Protein AF-0000000080209607 (afdb_homodimer)

Nearest PDB structures (foldseek):
  8u0g-assembly1_B  TM=4.760E-01  e=5.924E-07  Deinococcus radiodurans R1 = ATCC 13939 = DSM 20539
  7udi-assembly1_B  TM=4.712E-01  e=1.994E-06  Deinococcus radiodurans
  7qvb-assembly1_A  TM=4.771E-01  e=3.562E-06  Deinococcus radiodurans R1 = ATCC 13939 = DSM 20539
  8ekq-assembly1_A  TM=2.902E-01  e=3.407E+00  Rattus norvegicus
  8u0g-assembly1_B  TM=4.760E-01  e=5.515E-07  Deinococcus radiodurans R1 = ATCC 13939 = DSM 20539

Organism: Vibrio parahaemolyticus (NCBI:txid670)

Foldseek 3Di:
DPPVVLVVLVVQVVVQWDDDVVDPFIKHKQVSLCVSQPHPDPVQLVVLLVQLLVVCVVVVHDSCVFWPKDWDWDQDVVRDTDIDIIIIGGPSSSLSSLCSDDCVGPSSVSSVVVCVVVVVVVVVVVVLVQLVLLVVLLVLQVVLLVLLQVLQVVQPAHPVLSQVLQQLLCCLQQVRAGQVSLCVVQVPDPVDGSSQFFGSLSSNLSSVLSNVLSVCCVVVVDHDSPRSSVSSSVSSNVSSVVCVVVPDRRSPDHTHPGSVVVVVVSVCVVPVVPPPPDDDDDPPPPD/DPPVVLVVLVVQVVVQWDDDPVDPFIKHKQVSLCVSQPHDDPVQLVVLLVQLLVVCVVVVHDSCVFWPKDWDWDQDVVRDTDIDIIIIGGPSSSLSSLCSDDCVGPSSVSSVVVCVVVVVVVVVVVVLVQLVLLVVLLVLQVVLLVLLQVLQVVQPAHPVLSQVLQQLLCCLQQVRAGQVSLCVVQVPDPVDGSSQFFGSLSSNLSSVLSNVLSVCCVVVVDHDSPRSSVSSSVSSNVSSVVCVVVPDRRSPDHTHPGSVVVVVVSVVVVPVPPPPDDDDDDPPPVD

pLDDT: mean 88.42, std 15.5, range [22.64, 98.62]

Secondary structure (DSSP, 8-state):
--HHHHHHHHHHHHHT-EE-TTS--EEEEHHHHHHHTT---HHHHHHHHHHHHHHHHHTT--GGGTEEEEEEEEE-TTS-EEEEEEEEE-HHHHHHHHHTS-TTSHHHHHHHHHHHHHHHHHHHHHHHHHHHHHHHHHHHHHHHHHHHHHHHHTTT--HHHHHHHHHHHHHHHTTT--HHHHHHHTT--TTS-GGGGS-HHHHHHHHHHHHHHHHHHHHTT--HHHHHHHHHHHHHHHHHHHHHHTT--GGGSPPPPPHHHHHHHHHHHHHHTTT--SPPP-STT--/--HHHHHHHHHHHHHT-EE-TTS--EEEEHHHHHHHTT---HHHHHHHHHHHHHHHHHTT--GGGTEEEEEEEEE-TTS-EEEEEEEEE-HHHHHHHHHTS-TTSHHHHHHHHHHHHHHHHHHHHHHHHHHHHHHHHHHHHHHHHHHHHHHHHTTT--HHHHHHHHHHHHHHHTTT--HHHHHHHTT--TTS-GGGGS-HHHHHHHHHHHHHHHHHHHHTT--HHHHHHHHHHHHHHHHHHHHHHTT--GGGSPPPPPHHHHHHHHHHHHHHTTGGGSPPP-GGG--

Radius of gyration: 30.99 Å; Cα contacts (8 Å, |Δi|>4): 732; chains: 2; bounding box: 76×77×73 Å

Structure (mmCIF, N/CA/C/O backbone):
data_AF-0000000080209607-model_v1
#
loop_
_entity.id
_entity.type
_entity.pdbx_description
1 polymer 'Damage-inducible protein D'
#
loop_
_atom_site.group_PDB
_atom_site.id
_atom_site.type_symbol
_atom_site.label_atom_id
_atom_site.label_alt_id
_atom_site.label_comp_id
_atom_site.label_asym_id
_atom_site.label_entity_id
_atom_site.label_seq_id
_atom_site.pdbx_PDB_ins_code
_atom_site.Cartn_x
_atom_site.Cartn_y
_atom_site.Cartn_z
_atom_site.occupancy
_atom_site.B_iso_or_equiv
_atom_site.auth_seq_id
_atom_site.auth_comp_id
_atom_site.auth_asym_id
_atom_site.auth_atom_id
_atom_site.pdbx_PDB_model_num
ATOM 1 N N . MET A 1 1 ? -13.219 13.078 -5.703 1 55.16 1 MET A N 1
ATOM 2 C CA . MET A 1 1 ? -13.281 12.961 -4.25 1 55.16 1 MET A CA 1
ATOM 3 C C . MET A 1 1 ? -12.562 14.133 -3.58 1 55.16 1 MET A C 1
ATOM 5 O O . MET A 1 1 ? -11.555 14.625 -4.086 1 55.16 1 MET A O 1
ATOM 9 N N . ASN A 1 2 ? -13.266 14.812 -2.748 1 64.56 2 ASN A N 1
ATOM 10 C CA . ASN A 1 2 ? -12.656 15.914 -2.004 1 64.56 2 ASN A CA 1
ATOM 11 C C . ASN A 1 2 ? -11.523 15.414 -1.104 1 64.56 2 ASN A C 1
ATOM 13 O O . ASN A 1 2 ? -11.766 14.992 0.029 1 64.56 2 ASN A O 1
ATOM 17 N N . ASN A 1 3 ? -10.344 15.281 -1.61 1 70 3 ASN A N 1
ATOM 18 C CA . ASN A 1 3 ? -9.141 14.797 -0.945 1 70 3 ASN A CA 1
ATOM 19 C C . ASN A 1 3 ? -8.883 15.539 0.365 1 70 3 ASN A C 1
ATOM 21 O O . ASN A 1 3 ? -8.406 14.945 1.336 1 70 3 ASN A O 1
ATOM 25 N N . ASP A 1 4 ? -9.414 16.734 0.403 1 75.88 4 ASP A N 1
ATOM 26 C CA . ASP A 1 4 ? -9.18 17.547 1.598 1 75.88 4 ASP A CA 1
ATOM 27 C C . ASP A 1 4 ? -10.016 17.031 2.771 1 75.88 4 ASP A C 1
ATOM 29 O O . ASP A 1 4 ? -9.547 17.016 3.91 1 75.88 4 ASP A O 1
ATOM 33 N N . ARG A 1 5 ? -11.211 16.562 2.398 1 82.75 5 ARG A N 1
ATOM 34 C CA . ARG A 1 5 ? -12.102 16.094 3.451 1 82.75 5 ARG A CA 1
ATOM 35 C C . ARG A 1 5 ? -11.609 14.781 4.039 1 82.75 5 ARG A C 1
ATOM 37 O O . ARG A 1 5 ? -11.664 14.57 5.254 1 82.75 5 ARG A O 1
ATOM 44 N N . VAL A 1 6 ? -11.078 13.922 3.211 1 84.38 6 VAL A N 1
ATOM 45 C CA . VAL A 1 6 ? -10.531 12.641 3.658 1 84.38 6 VAL A CA 1
ATOM 46 C C . VAL A 1 6 ? -9.344 12.883 4.59 1 84.38 6 VAL A C 1
ATOM 48 O O . VAL A 1 6 ? -9.219 12.227 5.625 1 84.38 6 VAL A O 1
ATOM 51 N N . LEU A 1 7 ? -8.562 13.844 4.246 1 81.88 7 LEU A N 1
ATOM 52 C CA . LEU A 1 7 ? -7.402 14.18 5.059 1 81.88 7 LEU A CA 1
ATOM 53 C C . LEU A 1 7 ? -7.828 14.711 6.422 1 81.88 7 LEU A C 1
ATOM 55 O O . LEU A 1 7 ? -7.25 14.344 7.449 1 81.88 7 LEU A O 1
ATOM 59 N N . GLU A 1 8 ? -8.812 15.539 6.375 1 88.06 8 GLU A N 1
ATOM 60 C CA . GLU A 1 8 ? -9.328 16.109 7.617 1 88.06 8 GLU A CA 1
ATOM 61 C C . GLU A 1 8 ? -9.875 15.031 8.539 1 88.06 8 GLU A C 1
ATOM 63 O O . G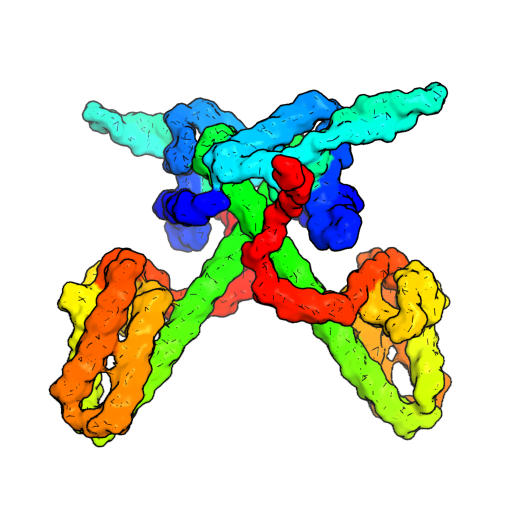LU A 1 8 ? -9.594 15.031 9.742 1 88.06 8 GLU A O 1
ATOM 68 N N . LEU A 1 9 ? -10.609 14.117 7.965 1 90 9 LEU A N 1
ATOM 69 C CA . LEU A 1 9 ? -11.219 13.055 8.75 1 90 9 LEU A CA 1
ATOM 70 C C . LEU A 1 9 ? -10.164 12.094 9.289 1 90 9 LEU A C 1
ATOM 72 O O . LEU A 1 9 ? -10.242 11.656 10.438 1 90 9 LEU A O 1
ATOM 76 N N . THR A 1 10 ? -9.211 11.828 8.469 1 89.75 10 THR A N 1
ATOM 77 C CA . THR A 1 10 ? -8.125 10.953 8.898 1 89.75 10 THR A CA 1
ATOM 78 C C . THR A 1 10 ? -7.336 11.586 10.039 1 89.75 10 THR A C 1
ATOM 80 O O . THR A 1 10 ? -6.973 10.906 11 1 89.75 10 THR A O 1
ATOM 83 N N . GLN A 1 11 ? -7.09 12.891 9.922 1 87.19 11 GLN A N 1
ATOM 84 C CA . GLN A 1 11 ? -6.379 13.609 10.977 1 87.19 11 GLN A CA 1
ATOM 85 C C . GLN A 1 11 ? -7.176 13.609 12.281 1 87.19 11 GLN A C 1
ATOM 87 O O . GLN A 1 11 ? -6.617 13.398 13.359 1 87.19 11 GLN A O 1
ATOM 92 N N . SER A 1 12 ? -8.492 13.852 12.141 1 92.19 12 SER A N 1
ATOM 93 C CA . SER A 1 12 ? -9.352 13.828 13.312 1 92.19 12 SER A CA 1
ATOM 94 C C . SER A 1 12 ? -9.344 12.461 13.984 1 92.19 12 SER A C 1
ATOM 96 O O . SER A 1 12 ? -9.297 12.359 15.211 1 92.19 12 SER A O 1
ATOM 98 N N . PHE A 1 13 ? -9.344 11.461 13.211 1 95.06 13 PHE A N 1
ATOM 99 C CA . PHE A 1 13 ? -9.281 10.094 13.703 1 95.06 13 PHE A CA 1
ATOM 100 C C . PHE A 1 13 ? -7.988 9.844 14.469 1 95.06 13 PHE A C 1
ATOM 102 O O . PHE A 1 13 ? -8.008 9.289 15.57 1 95.06 13 PHE A O 1
ATOM 109 N N . ASN A 1 14 ? -6.922 10.266 13.844 1 88.62 14 ASN A N 1
ATOM 110 C CA . ASN A 1 14 ? -5.617 10.047 14.461 1 88.62 14 ASN A CA 1
ATOM 111 C C . ASN A 1 14 ? -5.465 10.836 15.75 1 88.62 14 ASN A C 1
ATOM 113 O O . ASN A 1 14 ? -4.824 10.375 16.703 1 88.62 14 ASN A O 1
ATOM 117 N N . GLU A 1 15 ? -6.07 11.961 15.859 1 90.19 15 GLU A N 1
ATOM 118 C CA . GLU A 1 15 ? -5.93 12.859 17 1 90.19 15 GLU A CA 1
ATOM 119 C C . GLU A 1 15 ? -6.594 12.281 18.25 1 90.19 15 GLU A C 1
ATOM 121 O O . GLU A 1 15 ? -6.141 12.531 19.375 1 90.19 15 GLU A O 1
ATOM 126 N N . ILE A 1 16 ? -7.609 11.508 18.062 1 93.12 16 ILE A N 1
ATOM 127 C CA . ILE A 1 16 ? -8.344 11.023 19.234 1 93.12 16 ILE A CA 1
ATOM 128 C C . ILE A 1 16 ? -7.789 9.672 19.656 1 93.12 16 ILE A C 1
ATOM 130 O O . ILE A 1 16 ? -8.25 9.094 20.656 1 93.12 16 ILE A O 1
ATOM 134 N N . GLY A 1 17 ? -6.859 9.219 18.875 1 92.88 17 GLY A N 1
ATOM 135 C CA . GLY A 1 17 ? -6.219 7.965 19.234 1 92.88 17 GLY A CA 1
ATOM 136 C C . GLY A 1 17 ? -5.398 8.07 20.516 1 92.88 17 GLY A C 1
ATOM 137 O O . GLY A 1 17 ? -4.773 9.094 20.766 1 92.88 17 GLY A O 1
ATOM 138 N N . GLN A 1 18 ? -5.457 7.062 21.281 1 90.88 18 GLN A N 1
ATOM 139 C CA . GLN A 1 18 ? -4.688 6.984 22.516 1 90.88 18 GLN A CA 1
ATOM 140 C C . GLN A 1 18 ? -3.707 5.816 22.484 1 90.88 18 GLN A C 1
ATOM 142 O O . GLN A 1 18 ? -3.754 4.984 21.578 1 90.88 18 GLN A O 1
ATOM 147 N N . HIS A 1 19 ? -2.762 5.906 23.406 1 86.81 19 HIS A N 1
ATOM 148 C CA . HIS A 1 19 ? -1.799 4.816 23.531 1 86.81 19 HIS A CA 1
ATOM 149 C C . HIS A 1 19 ? -1.835 4.207 24.938 1 86.81 19 HIS A C 1
ATOM 151 O O . HIS A 1 19 ? -2.037 4.922 25.922 1 86.81 19 HIS A O 1
ATOM 157 N N . PHE A 1 20 ? -1.765 2.881 24.875 1 78.81 20 PHE A N 1
ATOM 158 C CA . PHE A 1 20 ? -1.579 2.254 26.188 1 78.81 20 PHE A CA 1
ATOM 159 C C . PHE A 1 20 ? -0.259 2.688 26.812 1 78.81 20 PHE A C 1
ATOM 161 O O . PHE A 1 20 ? 0.742 2.85 26.109 1 78.81 20 PHE A O 1
ATOM 168 N N . PRO A 1 21 ? -0.346 2.91 28.109 1 76.25 21 PRO A N 1
ATOM 169 C CA . PRO A 1 21 ? 0.911 3.279 28.766 1 76.25 21 PRO A CA 1
ATOM 170 C C . PRO A 1 21 ? 2.035 2.285 28.484 1 76.25 21 PRO A C 1
ATOM 172 O O . PRO A 1 21 ? 1.817 1.071 28.547 1 76.25 21 PRO A O 1
ATOM 175 N N . ASP A 1 22 ? 3.223 2.715 28.125 1 65 22 ASP A N 1
ATOM 176 C CA . ASP A 1 22 ? 4.449 1.952 27.906 1 65 22 ASP A CA 1
ATOM 177 C C . ASP A 1 22 ? 4.285 0.966 26.766 1 65 22 ASP A C 1
ATOM 179 O O . ASP A 1 22 ? 4.938 -0.078 26.734 1 65 22 ASP A O 1
ATOM 183 N N . SER A 1 23 ? 3.154 1.146 26.094 1 66.38 23 SER A N 1
ATOM 184 C CA . SER A 1 23 ? 2.957 0.26 24.953 1 66.38 23 SER A CA 1
ATOM 185 C C . SER A 1 23 ? 2.791 1.055 23.656 1 66.38 23 SER A C 1
ATOM 187 O O . SER A 1 23 ? 2.498 2.252 23.703 1 66.38 23 SER A O 1
ATOM 189 N N . LYS A 1 24 ? 3.145 0.46 22.562 1 71.25 24 LYS A N 1
ATOM 190 C CA . LYS A 1 24 ? 2.988 1.077 21.25 1 71.25 24 LYS A CA 1
ATOM 191 C C . LYS A 1 24 ? 1.609 0.786 20.672 1 71.25 24 LYS A C 1
ATOM 193 O O . LYS A 1 24 ? 1.315 1.172 19.531 1 71.25 24 LYS A O 1
ATOM 198 N N . ILE A 1 25 ? 0.771 0.227 21.547 1 75.88 25 ILE A N 1
ATOM 199 C CA . ILE A 1 25 ? -0.534 -0.168 21.031 1 75.88 25 ILE A CA 1
ATOM 200 C C . ILE A 1 25 ? -1.494 1.017 21.094 1 75.88 25 ILE A C 1
ATOM 202 O O . ILE A 1 25 ? -1.658 1.637 22.156 1 75.88 25 ILE A O 1
ATOM 206 N N . GLU A 1 26 ? -2.055 1.347 19.984 1 87.75 26 GLU A N 1
ATOM 207 C CA . GLU A 1 26 ? -3.023 2.434 19.859 1 87.75 26 GLU A CA 1
ATOM 208 C C . GLU A 1 26 ? -4.449 1.929 20.094 1 87.75 26 GLU A C 1
ATOM 210 O O . GLU A 1 26 ? -4.754 0.772 19.797 1 87.75 26 GLU A O 1
ATOM 215 N N . PHE A 1 27 ? -5.254 2.789 20.75 1 93.56 27 PHE A N 1
ATOM 216 C CA . PHE A 1 27 ? -6.672 2.469 20.859 1 93.56 27 PHE A CA 1
ATOM 217 C C . PHE A 1 27 ? -7.52 3.734 20.797 1 93.56 27 PHE A C 1
ATOM 219 O O . PHE A 1 27 ? -6.992 4.844 20.906 1 93.56 27 PHE A O 1
ATOM 226 N N . TRP A 1 28 ? -8.758 3.604 20.516 1 96.38 28 TRP A N 1
ATOM 227 C CA . TRP A 1 28 ? -9.742 4.676 20.438 1 96.38 28 TRP A CA 1
ATOM 228 C C . TRP A 1 28 ? -10.938 4.379 21.344 1 96.38 28 TRP A C 1
ATOM 230 O O . TRP A 1 28 ? -11.32 3.221 21.516 1 96.38 28 TRP A O 1
ATOM 240 N N . TYR A 1 29 ? -11.508 5.344 21.906 1 96.38 29 TYR A N 1
ATOM 241 C CA . TYR A 1 29 ? -12.766 5.18 22.625 1 96.38 29 TYR A CA 1
ATOM 242 C C . TYR A 1 29 ? -13.953 5.328 21.672 1 96.38 29 TYR A C 1
ATOM 244 O O . TYR A 1 29 ? -13.984 6.246 20.844 1 96.38 29 TYR A O 1
ATOM 252 N N . ALA A 1 30 ? -14.906 4.469 21.812 1 98.06 30 ALA A N 1
ATOM 253 C CA . ALA A 1 30 ? -16.062 4.434 20.922 1 98.06 30 ALA A CA 1
ATOM 254 C C . ALA A 1 30 ? -16.844 5.734 20.984 1 98.06 30 ALA A C 1
ATOM 256 O O . ALA A 1 30 ? -17.328 6.23 19.969 1 98.06 30 ALA A O 1
ATOM 257 N N . ARG A 1 31 ? -16.953 6.309 22.141 1 96.44 31 ARG A N 1
ATOM 258 C CA . ARG A 1 31 ? -17.734 7.523 22.312 1 96.44 31 ARG A CA 1
ATOM 259 C C . ARG A 1 31 ? -17.125 8.688 21.562 1 96.44 31 ARG A C 1
ATOM 261 O O . ARG A 1 31 ? -17.844 9.539 21.016 1 96.44 31 ARG A O 1
ATOM 268 N N . GLU A 1 32 ? -15.844 8.742 21.516 1 96.12 32 GLU A N 1
ATOM 269 C CA . GLU A 1 32 ? -15.164 9.781 20.75 1 96.12 32 GLU A CA 1
ATOM 270 C C . GLU A 1 32 ? -15.281 9.523 19.25 1 96.12 32 GLU A C 1
ATOM 272 O O . GLU A 1 32 ? -15.492 10.453 18.469 1 96.12 32 GLU A O 1
ATOM 277 N N . LEU A 1 33 ? -15.18 8.242 18.859 1 97.62 33 LEU A N 1
ATOM 278 C CA . LEU A 1 33 ? -15.305 7.863 17.469 1 97.62 33 LEU A CA 1
ATOM 279 C C . LEU A 1 33 ? -16.703 8.18 16.938 1 97.62 33 LEU A C 1
ATOM 281 O O . LEU A 1 33 ? -16.859 8.602 15.789 1 97.62 33 LEU A O 1
ATOM 285 N N . GLN A 1 34 ? -17.641 8 17.781 1 97.88 34 GLN A N 1
ATOM 286 C CA . GLN A 1 34 ? -19.047 8.289 17.453 1 97.88 34 GLN A CA 1
ATOM 287 C C . GLN A 1 34 ? -19.203 9.695 16.8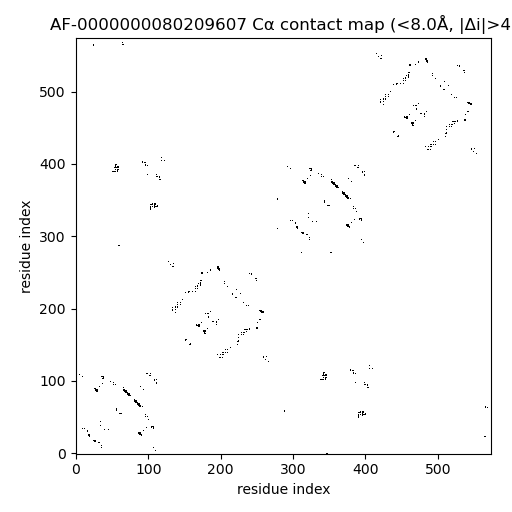91 1 97.88 34 GLN A C 1
ATOM 289 O O . GLN A 1 34 ? -19.859 9.883 15.859 1 97.88 34 GLN A O 1
ATOM 294 N N . LYS A 1 35 ? -18.562 10.641 17.5 1 95.94 35 LYS A N 1
ATOM 295 C CA . LYS A 1 35 ? -18.672 12.039 17.094 1 95.94 35 LYS A CA 1
ATOM 296 C C . LYS A 1 35 ? -18.016 12.281 15.742 1 95.94 35 LYS A C 1
ATOM 298 O O . LYS A 1 35 ? -18.594 12.953 14.883 1 95.94 35 LYS A O 1
ATOM 303 N N . ILE A 1 36 ? -16.891 11.664 15.562 1 95.69 36 ILE A N 1
ATOM 304 C CA . ILE A 1 36 ? -16.125 11.859 14.344 1 95.69 36 ILE A CA 1
ATOM 305 C C . ILE A 1 36 ? -16.875 11.25 13.156 1 95.69 36 ILE A C 1
ATOM 307 O O . ILE A 1 36 ? -16.828 11.773 12.047 1 95.69 36 ILE A O 1
ATOM 311 N N . LEU A 1 37 ? -17.625 10.172 13.406 1 96.94 37 LEU A N 1
ATOM 312 C CA . LEU A 1 37 ? -18.297 9.445 12.328 1 96.94 37 LEU A CA 1
ATOM 313 C C . LEU A 1 37 ? -19.703 9.969 12.117 1 96.94 37 LEU A C 1
ATOM 315 O O . LEU A 1 37 ? -20.438 9.445 11.273 1 96.94 37 LEU A O 1
ATOM 319 N N . GLY A 1 38 ? -20.078 10.969 12.891 1 96.06 38 GLY A N 1
ATOM 320 C CA . GLY A 1 38 ? -21.297 11.711 12.617 1 96.06 38 GLY A CA 1
ATOM 321 C C . GLY A 1 38 ? -22.531 11.078 13.258 1 96.06 38 GLY A C 1
ATOM 322 O O . GLY A 1 38 ? -23.641 11.242 12.758 1 96.06 38 GLY A O 1
ATOM 323 N N . TYR A 1 39 ? -22.359 10.297 14.297 1 97.25 39 TYR A N 1
ATOM 324 C CA . TYR A 1 39 ? -23.5 9.727 15.023 1 97.25 39 TYR A CA 1
ATOM 325 C C . TYR A 1 39 ? -23.812 10.539 16.266 1 97.25 39 TYR A C 1
ATOM 327 O O . TYR A 1 39 ? -22.984 10.641 17.172 1 97.25 39 TYR A O 1
ATOM 335 N N . ASP A 1 40 ? -25 11.008 16.359 1 95.31 40 ASP A N 1
ATOM 336 C CA . ASP A 1 40 ? -25.406 11.844 17.484 1 95.31 40 ASP A CA 1
ATOM 337 C C . ASP A 1 40 ? -25.859 10.984 18.672 1 95.31 40 ASP A C 1
ATOM 339 O O . ASP A 1 40 ? -25.578 11.305 19.828 1 95.31 40 ASP A O 1
ATOM 343 N N . ARG A 1 41 ? -26.531 9.906 18.344 1 96.19 41 ARG A N 1
ATOM 344 C CA . ARG A 1 41 ? -27.109 9.055 19.375 1 96.19 41 ARG A CA 1
ATOM 345 C C . ARG A 1 41 ? -26.281 7.789 19.578 1 96.19 41 ARG A C 1
ATOM 347 O O . ARG A 1 41 ? -25.984 7.074 18.625 1 96.19 41 ARG A O 1
ATOM 354 N N . TRP A 1 42 ? -25.969 7.496 20.812 1 95.56 42 TRP A N 1
ATOM 355 C CA . TRP A 1 42 ? -25.188 6.324 21.156 1 95.56 42 TRP A CA 1
ATOM 356 C C . TRP A 1 42 ? -25.875 5.043 20.719 1 95.56 42 TRP A C 1
ATOM 358 O O . TRP A 1 42 ? -25.234 4.117 20.234 1 95.56 42 TRP A O 1
ATOM 368 N N . GLU A 1 43 ? -27.234 5.012 20.812 1 95.5 43 GLU A N 1
ATOM 369 C CA . GLU A 1 43 ? -28.016 3.828 20.484 1 95.5 43 GLU A CA 1
ATOM 370 C C . GLU A 1 43 ? -27.859 3.449 19.016 1 95.5 43 GLU A C 1
ATOM 372 O O . GLU A 1 43 ? -27.859 2.266 18.672 1 95.5 43 GLU A O 1
ATOM 377 N N . ASN A 1 44 ? -27.719 4.449 18.219 1 96.88 44 ASN A N 1
ATOM 378 C CA . ASN A 1 44 ? -27.531 4.195 16.797 1 96.88 44 ASN A CA 1
ATOM 379 C C . ASN A 1 44 ? -26.109 3.713 16.5 1 96.88 44 ASN A C 1
ATOM 381 O O . ASN A 1 44 ? -25.906 2.857 15.633 1 96.88 44 ASN A O 1
ATOM 385 N N . PHE A 1 45 ? -25.188 4.312 17.25 1 98.12 45 PHE A N 1
ATOM 386 C CA . PHE A 1 45 ? -23.781 3.967 17.016 1 98.12 45 PHE A CA 1
ATOM 387 C C . PHE A 1 45 ? -23.484 2.555 17.516 1 98.12 45 PHE A C 1
ATOM 389 O O . PHE A 1 45 ? -22.703 1.827 16.891 1 98.12 45 PHE A O 1
ATOM 396 N N . ILE A 1 46 ? -24.094 2.143 18.578 1 97.56 46 ILE A N 1
ATOM 397 C CA . ILE A 1 46 ? -23.859 0.811 19.141 1 97.56 46 ILE A CA 1
ATOM 398 C C . ILE A 1 46 ? -24.297 -0.247 18.125 1 97.56 46 ILE A C 1
ATOM 400 O O . ILE A 1 46 ? -23.688 -1.315 18.031 1 97.56 46 ILE A O 1
ATOM 404 N N . ASN A 1 47 ? -25.359 0.02 17.344 1 97.31 47 ASN A N 1
ATOM 405 C CA . ASN A 1 47 ? -25.797 -0.907 16.312 1 97.31 47 ASN A CA 1
ATOM 406 C C . ASN A 1 47 ? -24.703 -1.121 15.258 1 97.31 47 ASN A C 1
ATOM 408 O O . ASN A 1 47 ? -24.516 -2.236 14.766 1 97.31 47 ASN A O 1
ATOM 412 N N . VAL A 1 48 ? -24.047 -0.052 14.93 1 98.19 48 VAL A N 1
ATOM 413 C CA . VAL A 1 48 ? -22.953 -0.129 13.969 1 98.19 48 VAL A CA 1
ATOM 414 C C . VAL A 1 48 ? -21.812 -0.958 14.555 1 98.19 48 VAL A C 1
ATOM 416 O O . VAL A 1 48 ? -21.219 -1.789 13.867 1 98.19 48 VAL A O 1
ATOM 419 N N . ILE A 1 49 ? -21.531 -0.743 15.82 1 98.56 49 ILE A N 1
ATOM 420 C CA . ILE A 1 49 ? -20.484 -1.48 16.516 1 98.56 49 ILE A CA 1
ATOM 421 C C . ILE A 1 49 ? -20.812 -2.971 16.516 1 98.56 49 ILE A C 1
ATOM 423 O O . ILE A 1 49 ? -19.938 -3.811 16.297 1 98.56 49 ILE A O 1
ATOM 427 N N . GLU A 1 50 ? -22.062 -3.283 16.719 1 98.19 50 GLU A N 1
ATOM 428 C CA . GLU A 1 50 ? -22.484 -4.68 16.734 1 98.19 50 GLU A CA 1
ATOM 429 C C . GLU A 1 50 ? -22.297 -5.32 15.352 1 98.19 50 GLU A C 1
ATOM 431 O O . GLU A 1 50 ? -21.938 -6.492 15.25 1 98.19 50 GLU A O 1
ATOM 436 N N . LYS A 1 51 ? -22.562 -4.578 14.352 1 97.88 51 LYS A N 1
ATOM 437 C CA . LYS A 1 51 ? -22.312 -5.078 13 1 97.88 51 LYS A CA 1
ATOM 438 C C . LYS A 1 51 ? -20.828 -5.352 12.789 1 97.88 51 LYS A C 1
ATOM 440 O O . LYS A 1 51 ? -20.453 -6.367 12.195 1 97.88 51 LYS A O 1
ATOM 445 N N . ALA A 1 52 ? -20.047 -4.422 13.258 1 98.38 52 ALA A N 1
ATOM 446 C CA . ALA A 1 52 ? -18.609 -4.602 13.156 1 98.38 52 ALA A CA 1
ATOM 447 C C . ALA A 1 52 ? -18.156 -5.852 13.906 1 98.38 52 ALA A C 1
ATOM 449 O O . ALA A 1 52 ? -17.328 -6.617 13.406 1 98.38 52 ALA A O 1
ATOM 450 N N . LYS A 1 53 ? -18.703 -6.047 15.078 1 97.81 53 LYS A N 1
ATOM 451 C CA . LYS A 1 53 ? -18.391 -7.246 15.852 1 97.81 53 LYS A CA 1
ATOM 452 C C . LYS A 1 53 ? -18.812 -8.508 15.094 1 97.81 53 LYS A C 1
ATOM 454 O O . LYS A 1 53 ? -18.125 -9.531 15.164 1 97.81 53 LYS A O 1
ATOM 459 N N . SER A 1 54 ? -19.938 -8.453 14.398 1 97.94 54 SER A N 1
ATOM 460 C CA . SER A 1 54 ? -20.406 -9.586 13.617 1 97.94 54 SER A CA 1
ATOM 461 C C . SER A 1 54 ? -19.406 -9.969 12.531 1 97.94 54 SER A C 1
ATOM 463 O O . SER A 1 54 ? -19.266 -11.148 12.203 1 97.94 54 SER A O 1
ATOM 465 N N . SER A 1 55 ? -18.781 -8.945 11.961 1 96.25 55 SER A N 1
ATOM 466 C CA . SER A 1 55 ? -17.734 -9.219 10.977 1 96.25 55 SER A CA 1
ATOM 467 C C . SER A 1 55 ? -16.594 -10.039 11.586 1 96.25 55 SER A C 1
ATOM 469 O O . SER A 1 55 ? -16.109 -10.984 10.977 1 96.25 55 SER A O 1
ATOM 471 N N . CYS A 1 56 ? -16.188 -9.711 12.797 1 94.5 56 CYS A N 1
ATOM 472 C CA . CYS A 1 56 ? -15.164 -10.461 13.508 1 94.5 56 CYS A CA 1
ATOM 473 C C . CYS A 1 56 ? -15.602 -11.906 13.734 1 94.5 56 CYS A C 1
ATOM 475 O O . CYS A 1 56 ? -14.852 -12.844 13.461 1 94.5 56 CYS A O 1
ATOM 477 N N . ILE A 1 57 ? -16.797 -12.031 14.117 1 95.81 57 ILE A N 1
ATOM 478 C CA . ILE A 1 57 ? -17.344 -13.352 14.445 1 95.81 57 ILE A CA 1
ATOM 479 C C . ILE A 1 57 ? -17.344 -14.227 13.188 1 95.81 57 ILE A C 1
ATOM 481 O O . ILE A 1 57 ? -16.875 -15.367 13.219 1 95.81 57 ILE A O 1
ATOM 485 N N . SER A 1 58 ? -17.797 -13.68 12.109 1 94.56 58 SER A N 1
ATOM 486 C CA . SER A 1 58 ? -17.938 -14.422 10.859 1 94.56 58 SER A CA 1
ATOM 487 C C . SER A 1 58 ? -16.594 -14.844 10.297 1 94.56 58 SER A C 1
ATOM 489 O O . SER A 1 58 ? -16.5 -15.781 9.508 1 94.56 58 SER A O 1
ATOM 491 N N . THR A 1 59 ? -15.547 -14.125 10.695 1 92.62 59 THR A N 1
ATOM 492 C CA . THR A 1 59 ? -14.211 -14.445 10.203 1 92.62 59 THR A CA 1
ATOM 493 C C . THR A 1 59 ? -13.391 -15.141 11.289 1 92.62 59 THR A C 1
ATOM 495 O O . THR A 1 59 ? -12.172 -15.289 11.148 1 92.62 59 THR A O 1
ATOM 498 N N . LYS A 1 60 ? -14.016 -15.445 12.422 1 92.19 60 LYS A N 1
ATOM 499 C CA . LYS A 1 60 ? -13.43 -16.188 13.531 1 92.19 60 LYS A CA 1
ATOM 500 C C . LYS A 1 60 ? -12.305 -15.398 14.195 1 92.19 60 LYS A C 1
ATOM 502 O O . LYS A 1 60 ? -11.273 -15.961 14.562 1 92.19 60 LYS A O 1
ATOM 507 N N . VAL A 1 61 ? -12.461 -14.141 14.188 1 90.44 61 VAL A N 1
ATOM 508 C CA . VAL A 1 61 ? -11.602 -13.25 14.961 1 90.44 61 VAL A CA 1
ATOM 509 C C . VAL A 1 61 ? -12.219 -12.992 16.328 1 90.44 61 VAL A C 1
ATOM 511 O O . VAL A 1 61 ? -13.422 -12.727 16.438 1 90.44 61 VAL A O 1
ATOM 514 N N . GLU A 1 62 ? -11.453 -13.102 17.281 1 93.06 62 GLU A N 1
ATOM 515 C CA . GLU A 1 62 ? -11.961 -12.898 18.641 1 93.06 62 GLU A CA 1
ATOM 516 C C . GLU A 1 62 ? -12.367 -11.453 18.859 1 93.06 62 GLU A C 1
ATOM 518 O O . GLU A 1 62 ? -11.523 -10.555 18.844 1 93.06 62 GLU A O 1
ATOM 523 N N . VAL A 1 63 ? -13.578 -11.211 19.156 1 96.31 63 VAL A N 1
ATOM 524 C CA . VAL A 1 63 ? -14.156 -9.883 19.281 1 96.31 63 VAL A CA 1
ATOM 525 C C . VAL A 1 63 ? -13.477 -9.117 20.422 1 96.31 63 VAL A C 1
ATOM 527 O O . VAL A 1 63 ? -13.141 -7.945 20.266 1 96.31 63 VAL A O 1
ATOM 530 N N . SER A 1 64 ? -13.156 -9.719 21.516 1 95 64 SER A N 1
ATOM 531 C CA . SER A 1 64 ? -12.617 -9.07 22.703 1 95 64 SER A CA 1
ATOM 532 C C . SER A 1 64 ? -11.203 -8.562 22.469 1 95 64 SER A C 1
ATOM 534 O O . SER A 1 64 ? -10.703 -7.715 23.219 1 95 64 SER A O 1
ATOM 536 N N . ASP A 1 65 ? -10.508 -9.094 21.422 1 92.62 65 ASP A N 1
ATOM 537 C CA . ASP A 1 65 ? -9.164 -8.625 21.094 1 92.62 65 ASP A CA 1
ATOM 538 C C . ASP A 1 65 ? -9.211 -7.207 20.516 1 92.62 65 ASP A C 1
ATOM 540 O O . ASP A 1 65 ? -8.211 -6.484 20.578 1 92.62 65 ASP A O 1
ATOM 544 N N . HIS A 1 66 ? -10.406 -6.816 20.031 1 95.31 66 HIS A N 1
ATOM 545 C CA . HIS A 1 66 ? -10.445 -5.562 19.297 1 95.31 66 HIS A CA 1
ATOM 546 C C . HIS A 1 66 ? -11.516 -4.629 19.859 1 95.31 66 HIS A C 1
ATOM 548 O O . HIS A 1 66 ? -11.508 -3.428 19.578 1 95.31 66 HIS A O 1
ATOM 554 N N . PHE A 1 67 ? -12.484 -5.234 20.562 1 97.5 67 PHE A N 1
ATOM 555 C CA . PHE A 1 67 ? -13.562 -4.512 21.234 1 97.5 67 PHE A CA 1
ATOM 556 C C . PHE A 1 67 ? -13.594 -4.828 22.719 1 97.5 67 PHE A C 1
ATOM 558 O O . PHE A 1 67 ? -13.984 -5.93 23.125 1 97.5 67 PHE A O 1
ATOM 565 N N . ARG A 1 68 ? -13.219 -3.852 23.484 1 96 68 ARG A N 1
ATOM 566 C CA . ARG A 1 68 ? -13.188 -4.094 24.922 1 96 68 ARG A CA 1
ATOM 567 C C . ARG A 1 68 ? -14.094 -3.111 25.672 1 96 68 ARG A C 1
ATOM 569 O O . ARG A 1 68 ? -13.867 -1.9 25.625 1 96 68 ARG A O 1
ATOM 576 N N . ASP A 1 69 ? -15.094 -3.623 26.359 1 95.81 69 ASP A N 1
ATOM 577 C CA . ASP A 1 69 ? -16.016 -2.789 27.109 1 95.81 69 ASP A CA 1
ATOM 578 C C . ASP A 1 69 ? -15.336 -2.174 28.328 1 95.81 69 ASP A C 1
ATOM 580 O O . ASP A 1 69 ? -14.562 -2.844 29.031 1 95.81 69 ASP A O 1
ATOM 584 N N . VAL A 1 70 ? -15.539 -0.862 28.469 1 94.75 70 VAL A N 1
ATOM 585 C CA . VAL A 1 70 ? -15.008 -0.163 29.641 1 94.75 70 VAL A CA 1
ATOM 586 C C . VAL A 1 70 ? -16.062 0.791 30.203 1 94.75 70 VAL A C 1
ATOM 588 O O . VAL A 1 70 ? -17.062 1.081 29.531 1 94.75 70 VAL A O 1
ATOM 591 N N . THR A 1 71 ? -15.938 1.102 31.406 1 93.12 71 THR A N 1
ATOM 592 C CA . THR A 1 71 ? -16.812 2.068 32.062 1 93.12 71 THR A CA 1
ATOM 593 C C . THR A 1 71 ? -16.016 3.271 32.562 1 93.12 71 THR A C 1
ATOM 595 O O . THR A 1 71 ? -14.969 3.113 33.188 1 93.12 71 THR A O 1
ATOM 598 N N . LYS A 1 72 ? -16.422 4.48 32.156 1 85.94 72 LYS A N 1
ATOM 599 C CA . LYS A 1 72 ? -15.789 5.723 32.594 1 85.94 72 LYS A CA 1
ATOM 600 C C . LYS A 1 72 ? -16.719 6.508 33.531 1 85.94 72 LYS A C 1
ATOM 602 O O . LYS A 1 72 ? -17.938 6.488 33.344 1 85.94 72 LYS A O 1
ATOM 607 N N . MET A 1 73 ? -16.047 7.098 34.562 1 88.06 73 MET A N 1
ATOM 608 C CA . MET A 1 73 ? -16.828 7.961 35.438 1 88.06 73 MET A CA 1
ATOM 609 C C . MET A 1 73 ? -16.781 9.414 34.969 1 88.06 73 MET A C 1
ATOM 611 O O . MET A 1 73 ? -15.695 9.977 34.781 1 88.06 73 MET A O 1
ATOM 615 N N . VAL A 1 74 ? -17.922 9.977 34.656 1 85.5 74 VAL A N 1
ATOM 616 C CA . VAL A 1 74 ? -17.953 11.359 34.188 1 85.5 74 VAL A CA 1
ATOM 617 C C . VAL A 1 74 ? -18.688 12.234 35.188 1 85.5 74 VAL A C 1
ATOM 619 O O . VAL A 1 74 ? -19.625 11.781 35.844 1 85.5 74 VAL A O 1
ATOM 622 N N . VAL A 1 75 ? -18.094 13.469 35.375 1 84.56 75 VAL A N 1
ATOM 623 C CA . VAL A 1 75 ? -18.641 14.391 36.344 1 84.56 75 VAL A CA 1
ATOM 624 C C . VAL A 1 75 ? -19.875 15.078 35.781 1 84.56 75 VAL A C 1
ATOM 626 O O . VAL A 1 75 ? -19.859 15.562 34.625 1 84.56 75 VAL A O 1
ATOM 629 N N . ILE A 1 76 ? -20.938 14.977 36.5 1 81.94 76 ILE A N 1
ATOM 630 C CA . ILE A 1 76 ? -22.141 15.672 36.094 1 81.94 76 ILE A CA 1
ATOM 631 C C . ILE A 1 76 ? -22.328 16.938 36.938 1 81.94 76 ILE A C 1
ATOM 633 O O . ILE A 1 76 ? -21.547 17.203 37.844 1 81.94 76 ILE A O 1
ATOM 637 N N . GLY A 1 77 ? -23.078 18.047 36.469 1 73.5 77 GLY A N 1
ATOM 638 C CA . GLY A 1 77 ? -23.281 19.375 37.062 1 73.5 77 GLY A CA 1
ATOM 639 C C . GLY A 1 77 ? -23.234 19.375 38.562 1 73.5 77 GLY A C 1
ATOM 640 O O . GLY A 1 77 ? -22.766 20.344 39.188 1 73.5 77 GLY A O 1
ATOM 641 N N . SER A 1 78 ? -23.812 18.625 39.156 1 74.88 78 SER A N 1
ATOM 642 C CA . SER A 1 78 ? -23.906 18.781 40.625 1 74.88 78 SER A CA 1
ATOM 643 C C . SER A 1 78 ? -22.672 18.219 41.312 1 74.88 78 SER A C 1
ATOM 645 O O . SER A 1 78 ? -22.656 18.062 42.531 1 74.88 78 SER A O 1
ATOM 647 N N . GLY A 1 79 ? -21.594 17.906 40.469 1 80.69 79 GLY A N 1
ATOM 648 C CA . GLY A 1 79 ? -20.406 17.312 41.094 1 80.69 79 GLY A CA 1
ATOM 649 C C . GLY A 1 79 ? -20.484 15.805 41.219 1 80.69 79 GLY A C 1
ATOM 650 O O . GLY A 1 79 ? -19.516 15.164 41.625 1 80.69 79 GLY A O 1
ATOM 651 N N . ALA A 1 80 ? -21.688 15.289 40.938 1 83.25 80 ALA A N 1
ATOM 652 C CA . ALA A 1 80 ? -21.875 13.844 41.031 1 83.25 80 ALA A CA 1
ATOM 653 C C . ALA A 1 80 ? -21.234 13.141 39.812 1 83.25 80 ALA A C 1
ATOM 655 O O . ALA A 1 80 ? -21.109 13.727 38.75 1 83.25 80 ALA A O 1
ATOM 656 N N . GLU A 1 81 ? -20.609 11.969 40.125 1 86.31 81 GLU A N 1
ATOM 657 C CA . GLU A 1 81 ? -20.016 11.156 39.062 1 86.31 81 GLU A CA 1
ATOM 658 C C . GLU A 1 81 ? -20.969 10.062 38.594 1 86.31 81 GLU A C 1
ATOM 660 O O . GLU A 1 81 ? -21.703 9.484 39.406 1 86.31 81 GLU A O 1
ATOM 665 N N . ARG A 1 82 ? -21.234 9.961 37.281 1 89.81 82 ARG A N 1
ATOM 666 C CA . ARG A 1 82 ? -22.062 8.898 36.719 1 89.81 82 ARG A CA 1
ATOM 667 C C . ARG A 1 82 ? -21.219 7.992 35.812 1 89.81 82 ARG A C 1
ATOM 669 O O . ARG A 1 82 ? -20.359 8.469 35.062 1 89.81 82 ARG A O 1
ATOM 676 N N . PRO A 1 83 ? -21.484 6.656 36.062 1 90.56 83 PRO A N 1
ATOM 677 C CA . PRO A 1 83 ? -20.781 5.727 35.188 1 90.56 83 PRO A CA 1
ATOM 678 C C . PRO A 1 83 ? -21.328 5.754 33.75 1 90.56 83 PRO A C 1
ATOM 680 O O . PRO A 1 83 ? -22.547 5.77 33.531 1 90.56 83 PRO A O 1
ATOM 683 N N . VAL A 1 84 ? -20.453 5.918 32.75 1 91.88 84 VAL A N 1
ATOM 684 C CA . VAL A 1 84 ? -20.812 5.895 31.344 1 91.88 84 VAL A CA 1
ATOM 685 C C . VAL A 1 84 ? -20.109 4.738 30.641 1 91.88 84 VAL A C 1
ATOM 687 O O . VAL A 1 84 ? -18.891 4.582 30.781 1 91.88 84 VAL A O 1
ATOM 690 N N . GLU A 1 85 ? -20.938 3.922 29.906 1 94.25 85 GLU A N 1
ATOM 691 C CA . GLU A 1 85 ? -20.359 2.795 29.172 1 94.25 85 GLU A CA 1
ATOM 692 C C . GLU A 1 85 ? -19.609 3.268 27.938 1 94.25 85 GLU A C 1
ATOM 694 O O . GLU A 1 85 ? -20.047 4.188 27.25 1 94.25 85 GLU A O 1
ATOM 699 N N . ASP A 1 86 ? -18.438 2.688 27.766 1 96.38 86 ASP A N 1
ATOM 700 C CA . ASP A 1 86 ? -17.625 2.951 26.578 1 96.38 86 ASP A CA 1
ATOM 701 C C . ASP A 1 86 ? -16.922 1.683 26.109 1 96.38 86 ASP A C 1
ATOM 703 O O . ASP A 1 86 ? -17.125 0.602 26.656 1 96.38 86 ASP A O 1
ATOM 707 N N . ILE A 1 87 ? -16.312 1.751 24.984 1 97.38 87 ILE A N 1
ATOM 708 C CA . ILE A 1 87 ? -15.602 0.615 24.406 1 97.38 87 ILE A CA 1
ATOM 709 C C . ILE A 1 87 ? -14.227 1.065 23.922 1 97.38 87 ILE A C 1
ATOM 711 O O . ILE A 1 87 ? -14.109 2.094 23.25 1 97.38 87 ILE A O 1
ATOM 715 N N . MET A 1 88 ? -13.188 0.341 24.281 1 96.31 88 MET A N 1
ATOM 716 C CA . MET A 1 88 ? -11.867 0.526 23.688 1 96.31 88 MET A CA 1
ATOM 717 C C . MET A 1 88 ? -11.758 -0.228 22.359 1 96.31 88 MET A C 1
ATOM 719 O O . MET A 1 88 ? -12.062 -1.419 22.297 1 96.31 88 MET A O 1
ATOM 723 N N . LEU A 1 89 ? -11.32 0.485 21.375 1 97.12 89 LEU A N 1
ATOM 724 C CA . LEU A 1 89 ? -11.289 -0.057 20.031 1 97.12 89 LEU A CA 1
ATOM 725 C C . LEU A 1 89 ? -9.867 -0.063 19.469 1 97.12 89 LEU A C 1
ATOM 727 O O . LEU A 1 89 ? -9.125 0.906 19.656 1 97.12 89 LEU A O 1
ATOM 731 N N . THR A 1 90 ? -9.469 -1.181 18.906 1 94.56 90 THR A N 1
ATOM 732 C CA . THR A 1 90 ? -8.242 -1.151 18.109 1 94.56 90 THR A CA 1
ATOM 733 C C . THR A 1 90 ? -8.484 -0.445 16.781 1 94.56 90 THR A C 1
ATOM 735 O O . THR A 1 90 ? -9.625 -0.168 16.422 1 94.56 90 THR A O 1
ATOM 738 N N . ARG A 1 91 ? -7.434 -0.151 16.062 1 94.06 91 ARG A N 1
ATOM 739 C CA . ARG A 1 91 ? -7.559 0.433 14.734 1 94.06 91 ARG A CA 1
ATOM 740 C C . ARG A 1 91 ? -8.391 -0.462 13.82 1 94.06 91 ARG A C 1
ATOM 742 O O . ARG A 1 91 ? -9.234 0.025 13.062 1 94.06 91 ARG A O 1
ATOM 749 N N . TYR A 1 92 ? -8.148 -1.742 13.93 1 94.5 92 TYR A N 1
ATOM 750 C CA . TYR A 1 92 ? -8.906 -2.73 13.172 1 94.5 92 TYR A CA 1
ATOM 751 C C . TYR A 1 92 ? -10.406 -2.607 13.453 1 94.5 92 TYR A C 1
ATOM 753 O O . TYR A 1 92 ? -11.219 -2.574 12.523 1 94.5 92 TYR A O 1
ATOM 761 N N . ALA A 1 93 ? -10.75 -2.477 14.68 1 97.12 93 ALA A N 1
ATOM 762 C CA . ALA A 1 93 ? -12.141 -2.322 15.078 1 97.12 93 ALA A CA 1
ATOM 763 C C . ALA A 1 93 ? -12.734 -1.033 14.516 1 97.12 93 ALA A C 1
ATOM 765 O O . ALA A 1 93 ? -13.867 -1.023 14.031 1 97.12 93 ALA A O 1
ATOM 766 N N . CYS A 1 94 ? -12 0.034 14.57 1 97.88 94 CYS A N 1
ATOM 767 C CA . CYS A 1 94 ? -12.469 1.312 14.055 1 97.88 94 CYS A CA 1
ATOM 768 C C . CYS A 1 94 ? -12.758 1.22 12.562 1 97.88 94 CYS A C 1
ATOM 770 O O . CYS A 1 94 ? -13.766 1.753 12.086 1 97.88 94 CYS A O 1
ATOM 772 N N . TYR A 1 95 ? -11.844 0.511 11.828 1 97.62 95 TYR A N 1
ATOM 773 C CA . TYR A 1 95 ? -12.039 0.346 10.398 1 97.62 95 TYR A CA 1
ATOM 774 C C . TYR A 1 95 ? -13.32 -0.425 10.102 1 97.62 95 TYR A C 1
ATOM 776 O O . TYR A 1 95 ? -14.109 -0.035 9.234 1 97.62 95 TYR A O 1
ATOM 784 N N . LEU A 1 96 ? -13.516 -1.521 10.836 1 98.06 96 LEU A N 1
ATOM 785 C CA . LEU A 1 96 ? -14.734 -2.312 10.648 1 98.06 96 LEU A CA 1
ATOM 786 C C . LEU A 1 96 ? -15.977 -1.484 10.961 1 98.06 96 LEU A C 1
ATOM 788 O O . LEU A 1 96 ? -16.984 -1.585 10.258 1 98.06 96 LEU A O 1
ATOM 792 N N . ILE A 1 97 ? -15.906 -0.654 12 1 98.62 97 ILE A N 1
ATOM 793 C CA . ILE A 1 97 ? -17.031 0.187 12.383 1 98.62 97 ILE A CA 1
ATOM 794 C C . ILE A 1 97 ? -17.359 1.171 11.258 1 98.62 97 ILE A C 1
ATOM 796 O O . ILE A 1 97 ? -18.516 1.317 10.859 1 98.62 97 ILE A O 1
ATOM 800 N N . ALA A 1 98 ? -16.344 1.776 10.742 1 98.19 98 ALA A N 1
ATOM 801 C CA . ALA A 1 98 ? -16.547 2.746 9.672 1 98.19 98 ALA A CA 1
ATOM 802 C C . ALA A 1 98 ? -17.109 2.072 8.422 1 98.19 98 ALA A C 1
ATOM 804 O O . ALA A 1 98 ? -17.984 2.633 7.746 1 98.19 98 ALA A O 1
ATOM 805 N N . GLN A 1 99 ? -16.672 0.855 8.133 1 98.06 99 GLN A N 1
ATOM 806 C CA . GLN A 1 99 ? -17.172 0.109 6.98 1 98.06 99 GLN A CA 1
ATOM 807 C C . GLN A 1 99 ? -18.641 -0.241 7.148 1 98.06 99 GLN A C 1
ATOM 809 O O . GLN A 1 99 ? -19.391 -0.283 6.172 1 98.06 99 GLN A O 1
ATOM 814 N N . ASN A 1 100 ? -19.062 -0.456 8.359 1 98.44 100 ASN A N 1
ATOM 815 C CA . ASN A 1 100 ? -20.422 -0.932 8.594 1 98.44 100 ASN A CA 1
ATOM 816 C C . ASN A 1 100 ? -21.359 0.211 8.984 1 98.44 100 ASN A C 1
ATOM 818 O O . ASN A 1 100 ? -22.5 -0.024 9.398 1 98.44 100 ASN A O 1
ATOM 822 N N . GLY A 1 101 ? -20.844 1.457 8.891 1 98.19 101 GLY A N 1
ATOM 823 C CA . GLY A 1 101 ? -21.656 2.619 9.211 1 98.19 101 GLY A CA 1
ATOM 824 C C . GLY A 1 101 ? -22.656 2.975 8.125 1 98.19 101 GLY A C 1
ATOM 825 O O . GLY A 1 101 ? -22.641 2.367 7.051 1 98.19 101 GLY A O 1
ATOM 826 N N . ASP A 1 102 ? -23.5 3.932 8.383 1 97.81 102 ASP A N 1
ATOM 827 C CA . ASP A 1 102 ? -24.516 4.406 7.461 1 97.81 102 ASP A CA 1
ATOM 828 C C . ASP A 1 102 ? -23.922 5.309 6.387 1 97.81 102 ASP A C 1
ATOM 830 O O . ASP A 1 102 ? -23.516 6.438 6.672 1 97.81 102 ASP A O 1
ATOM 834 N N . PRO A 1 103 ? -23.953 4.844 5.16 1 97.75 103 PRO A N 1
ATOM 835 C CA . PRO A 1 103 ? -23.266 5.59 4.109 1 97.75 103 PRO A CA 1
ATOM 836 C C . PRO A 1 103 ? -23.922 6.93 3.803 1 97.75 103 PRO A C 1
ATOM 838 O O . PRO A 1 103 ? -23.359 7.758 3.092 1 97.75 103 PRO A O 1
ATOM 841 N N . ARG A 1 104 ? -25.094 7.16 4.34 1 96.56 104 ARG A N 1
ATOM 842 C CA . ARG A 1 104 ? -25.734 8.453 4.16 1 96.56 104 ARG A CA 1
ATOM 843 C C . ARG A 1 104 ? -25.031 9.531 4.977 1 96.56 104 ARG A C 1
ATOM 845 O O . ARG A 1 104 ? -25.203 10.727 4.719 1 96.56 104 ARG A O 1
ATOM 852 N N . LYS A 1 105 ? -24.266 9.07 5.957 1 96.62 105 LYS A N 1
ATOM 853 C CA . LYS A 1 105 ? -23.438 10.008 6.715 1 96.62 105 LYS A CA 1
ATOM 854 C C . LYS A 1 105 ? -22.125 10.297 5.988 1 96.62 105 LYS A C 1
ATOM 856 O O . LYS A 1 105 ? -21.391 9.375 5.66 1 96.62 105 LYS A O 1
ATOM 861 N N . GLU A 1 106 ? -21.906 11.516 5.883 1 95.5 106 GLU A N 1
ATOM 862 C CA . GLU A 1 106 ? -20.781 11.953 5.062 1 95.5 106 GLU A CA 1
ATOM 863 C C . GLU A 1 106 ? -19.453 11.375 5.582 1 95.5 106 GLU A C 1
ATOM 865 O O . GLU A 1 106 ? -18.672 10.82 4.809 1 95.5 106 GLU A O 1
ATOM 870 N N . PRO A 1 107 ? -19.172 11.391 6.871 1 96.56 107 PRO A N 1
ATOM 871 C CA . PRO A 1 107 ? -17.891 10.828 7.336 1 96.56 107 PRO A CA 1
ATOM 872 C C . PRO A 1 107 ? -17.766 9.336 7.043 1 96.56 107 PRO A C 1
ATOM 874 O O . PRO A 1 107 ? -16.672 8.852 6.746 1 96.56 107 PRO A O 1
ATOM 877 N N . ILE A 1 108 ? -18.891 8.633 7.098 1 97.69 108 ILE A N 1
ATOM 878 C CA . ILE A 1 108 ? -18.891 7.207 6.805 1 97.69 108 ILE A CA 1
ATOM 879 C C . ILE A 1 108 ? -18.609 6.988 5.316 1 97.69 108 ILE A C 1
ATOM 881 O O . ILE A 1 108 ? -17.781 6.16 4.949 1 97.69 108 ILE A O 1
ATOM 885 N N . ALA A 1 109 ? -19.297 7.742 4.516 1 97 109 ALA A N 1
ATOM 886 C CA . ALA A 1 109 ? -19.125 7.617 3.07 1 97 109 ALA A CA 1
ATOM 887 C C . ALA A 1 109 ? -17.688 7.906 2.654 1 97 109 ALA A C 1
ATOM 889 O O . ALA A 1 109 ? -17.125 7.188 1.828 1 97 109 ALA A O 1
ATOM 890 N N . PHE A 1 110 ? -17.109 8.914 3.238 1 94.88 110 PHE A N 1
ATOM 891 C CA . PHE A 1 110 ? -15.719 9.25 2.949 1 94.88 110 PHE A CA 1
ATOM 892 C C . PHE A 1 110 ? -14.781 8.141 3.418 1 94.88 110 PHE A C 1
ATOM 894 O O . PHE A 1 110 ? -13.805 7.816 2.74 1 94.88 110 PHE A O 1
ATOM 901 N N . ALA A 1 111 ? -15.062 7.582 4.574 1 96.38 111 ALA A N 1
ATOM 902 C CA . ALA A 1 111 ? -14.25 6.477 5.066 1 96.38 111 ALA A CA 1
ATOM 903 C C . ALA A 1 111 ? -14.32 5.277 4.121 1 96.38 111 ALA A C 1
ATOM 905 O O . ALA A 1 111 ? -13.297 4.672 3.799 1 96.38 111 ALA A O 1
ATOM 906 N N . GLN A 1 112 ? -15.523 4.941 3.693 1 96.56 112 GLN A N 1
ATOM 907 C CA . GLN A 1 112 ? -15.711 3.811 2.787 1 96.56 112 GLN A CA 1
ATOM 908 C C . GLN A 1 112 ? -14.969 4.031 1.474 1 96.56 112 GLN A C 1
ATOM 910 O O . GLN A 1 112 ? -14.32 3.115 0.96 1 96.56 112 GLN A O 1
ATOM 915 N N . THR A 1 113 ? -15.047 5.227 0.985 1 94.38 113 THR A N 1
ATOM 916 C CA . THR A 1 113 ? -14.281 5.582 -0.204 1 94.38 113 THR A CA 1
ATOM 917 C C . THR A 1 113 ? -12.789 5.461 0.061 1 94.38 113 THR A C 1
ATOM 919 O O . THR A 1 113 ? -12.047 4.922 -0.764 1 94.38 113 THR A O 1
ATOM 922 N N . TYR A 1 114 ? -12.375 5.992 1.233 1 94.19 114 TYR A N 1
ATOM 923 C CA . TYR A 1 114 ? -10.984 5.914 1.645 1 94.19 114 TYR A CA 1
ATOM 924 C C . TYR A 1 114 ? -10.5 4.465 1.667 1 94.19 114 TYR A C 1
ATOM 926 O O . TYR A 1 114 ? -9.438 4.152 1.128 1 94.19 114 TYR A O 1
ATOM 934 N N . PHE A 1 115 ? -11.266 3.551 2.24 1 95.88 115 PHE A N 1
ATOM 935 C CA . PHE A 1 115 ? -10.891 2.143 2.32 1 95.88 115 PHE A CA 1
ATOM 936 C C . PHE A 1 115 ? -10.805 1.527 0.929 1 95.88 115 PHE A C 1
ATOM 938 O O . PHE A 1 115 ? -9.891 0.749 0.647 1 95.88 115 PHE A O 1
ATOM 945 N N . ALA A 1 116 ? -11.781 1.868 0.103 1 95.12 116 ALA A N 1
ATOM 946 C CA . ALA A 1 116 ? -11.789 1.339 -1.258 1 95.12 116 ALA A CA 1
ATOM 947 C C . ALA A 1 116 ? -10.531 1.756 -2.012 1 95.12 116 ALA A C 1
ATOM 949 O O . ALA A 1 116 ? -9.852 0.919 -2.615 1 95.12 116 ALA A O 1
ATOM 950 N N . LEU A 1 117 ? -10.203 2.979 -1.899 1 93.19 117 LEU A N 1
ATOM 951 C CA . LEU A 1 117 ? -9.078 3.518 -2.648 1 93.19 117 LEU A CA 1
ATOM 952 C C . LEU A 1 117 ? -7.754 3.002 -2.088 1 93.19 117 LEU A C 1
ATOM 954 O O . LEU A 1 117 ? -6.867 2.6 -2.846 1 93.19 117 LEU A O 1
ATOM 958 N N . GLN A 1 118 ? -7.625 3.039 -0.75 1 93.06 118 GLN A N 1
ATOM 959 C CA . GLN A 1 118 ? -6.398 2.562 -0.119 1 93.06 118 GLN A CA 1
ATOM 960 C C . GLN A 1 118 ? -6.156 1.088 -0.432 1 93.06 118 GLN A C 1
ATOM 962 O O . GLN A 1 118 ? -5.02 0.678 -0.674 1 93.06 118 GLN A O 1
ATOM 967 N N . THR A 1 119 ? -7.254 0.354 -0.413 1 93.94 119 THR A N 1
ATOM 968 C CA . THR A 1 119 ? -7.156 -1.063 -0.741 1 93.94 119 THR A CA 1
ATOM 969 C C . THR A 1 119 ? -6.633 -1.256 -2.162 1 93.94 119 THR A C 1
ATOM 971 O O . THR A 1 119 ? -5.711 -2.041 -2.391 1 93.94 119 THR A O 1
ATOM 974 N N . ARG A 1 120 ? -7.188 -0.546 -3.08 1 92.06 120 ARG A N 1
ATOM 975 C CA . ARG A 1 120 ? -6.77 -0.684 -4.473 1 92.06 120 ARG A CA 1
ATOM 976 C C . ARG A 1 120 ? -5.312 -0.271 -4.648 1 92.06 120 ARG A C 1
ATOM 978 O O . ARG A 1 120 ? -4.551 -0.94 -5.355 1 92.06 120 ARG A O 1
ATOM 985 N N . LYS A 1 121 ? -4.945 0.816 -3.986 1 90.38 121 LYS A N 1
ATOM 986 C CA . LYS A 1 121 ? -3.551 1.245 -4.039 1 90.38 121 LYS A CA 1
ATOM 987 C C . LYS A 1 121 ? -2.615 0.137 -3.561 1 90.38 121 LYS A C 1
ATOM 989 O O . LYS A 1 121 ? -1.598 -0.142 -4.199 1 90.38 121 LYS A O 1
ATOM 994 N N . GLN A 1 122 ? -3.012 -0.433 -2.479 1 91.38 122 GLN A N 1
ATOM 995 C CA . GLN A 1 122 ? -2.191 -1.504 -1.92 1 91.38 122 GLN A CA 1
ATOM 996 C C . GLN A 1 122 ? -2.137 -2.703 -2.861 1 91.38 122 GLN A C 1
ATOM 998 O O . GLN A 1 122 ? -1.079 -3.309 -3.045 1 91.38 122 GLN A O 1
ATOM 1003 N N . GLU A 1 123 ? -3.264 -3 -3.471 1 90.06 123 GLU A N 1
ATOM 1004 C CA . GLU A 1 123 ? -3.318 -4.098 -4.43 1 90.06 123 GLU A CA 1
ATOM 1005 C C . GLU A 1 123 ? -2.395 -3.842 -5.617 1 90.06 123 GLU A C 1
ATOM 1007 O O . GLU A 1 123 ? -1.719 -4.758 -6.094 1 90.06 123 GLU A O 1
ATOM 1012 N N . LEU A 1 124 ? -2.385 -2.654 -6.07 1 87.56 124 LEU A N 1
ATOM 1013 C CA . LEU A 1 124 ? -1.539 -2.293 -7.203 1 87.56 124 LEU A CA 1
ATOM 1014 C C . LEU A 1 124 ? -0.063 -2.414 -6.84 1 87.56 124 LEU A C 1
ATOM 1016 O O . LEU A 1 124 ? 0.745 -2.867 -7.656 1 87.56 124 LEU A O 1
ATOM 1020 N N . ILE A 1 125 ? 0.237 -2.02 -5.656 1 87.56 125 ILE A N 1
ATOM 1021 C CA . ILE A 1 125 ? 1.611 -2.156 -5.188 1 87.56 125 ILE A CA 1
ATOM 1022 C C . ILE A 1 125 ? 1.998 -3.633 -5.148 1 87.56 125 ILE A C 1
ATOM 1024 O O . ILE A 1 125 ? 3.078 -4.012 -5.613 1 87.56 125 ILE A O 1
ATOM 1028 N N . GLU A 1 126 ? 1.119 -4.414 -4.594 1 85.75 126 GLU A N 1
ATOM 1029 C CA . GLU A 1 126 ? 1.376 -5.848 -4.523 1 85.75 126 GLU A CA 1
ATOM 1030 C C . GLU A 1 126 ? 1.539 -6.449 -5.918 1 85.75 126 GLU A C 1
ATOM 1032 O O . GLU A 1 126 ? 2.406 -7.297 -6.137 1 85.75 126 GLU A O 1
ATOM 1037 N N . GLU A 1 127 ? 0.696 -6.02 -6.805 1 84.62 127 GLU A N 1
ATOM 1038 C CA . GLU A 1 127 ? 0.794 -6.48 -8.188 1 84.62 127 GLU A CA 1
ATOM 1039 C C . GLU A 1 127 ? 2.135 -6.09 -8.805 1 84.62 127 GLU A C 1
ATOM 1041 O O . GLU A 1 127 ? 2.77 -6.898 -9.484 1 84.62 127 GLU A O 1
ATOM 1046 N N . GLN A 1 128 ? 2.557 -4.895 -8.586 1 84.75 128 GLN A N 1
ATOM 1047 C CA . GLN A 1 128 ? 3.824 -4.41 -9.117 1 84.75 128 GLN A CA 1
ATOM 1048 C C . GLN A 1 128 ? 5 -5.199 -8.547 1 84.75 128 GLN A C 1
ATOM 1050 O O . GLN A 1 128 ? 5.93 -5.551 -9.273 1 84.75 128 GLN A O 1
ATOM 1055 N N . LEU A 1 129 ? 4.906 -5.434 -7.305 1 82.56 129 LEU A N 1
ATOM 1056 C CA . LEU A 1 129 ? 5.969 -6.188 -6.648 1 82.56 129 LEU A CA 1
ATOM 1057 C C . LEU A 1 129 ? 6.047 -7.605 -7.207 1 82.56 129 LEU A C 1
ATOM 1059 O O . LEU A 1 129 ? 7.145 -8.125 -7.438 1 82.56 129 LEU A O 1
ATOM 1063 N N . ARG A 1 1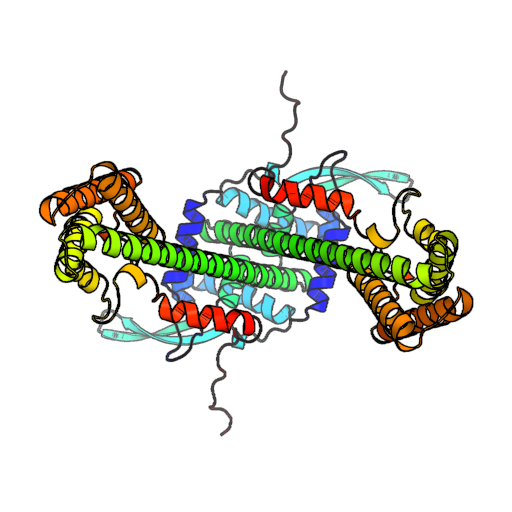30 ? 4.867 -8.125 -7.414 1 84.19 130 ARG A N 1
ATOM 1064 C CA . ARG A 1 130 ? 4.836 -9.461 -7.992 1 84.19 130 ARG A CA 1
ATOM 1065 C C . ARG A 1 130 ? 5.449 -9.469 -9.391 1 84.19 130 ARG A C 1
ATOM 1067 O O . ARG A 1 130 ? 6.195 -10.391 -9.742 1 84.19 130 ARG A O 1
ATOM 1074 N N . LEU A 1 131 ? 5.105 -8.516 -10.141 1 85.5 131 LEU A N 1
ATOM 1075 C CA . LEU A 1 131 ? 5.648 -8.398 -11.492 1 85.5 131 LEU A CA 1
ATOM 1076 C C . LEU A 1 131 ? 7.16 -8.188 -11.453 1 85.5 131 LEU A C 1
ATOM 1078 O O . LEU A 1 131 ? 7.895 -8.797 -12.234 1 85.5 131 LEU A O 1
ATOM 1082 N N . GLN A 1 132 ? 7.602 -7.375 -10.578 1 85.19 132 GLN A N 1
ATOM 1083 C CA . GLN A 1 132 ? 9.031 -7.141 -10.43 1 85.19 132 GLN A CA 1
ATOM 1084 C C . GLN A 1 132 ? 9.766 -8.422 -10.039 1 85.19 132 GLN A C 1
ATOM 1086 O O . GLN A 1 132 ? 10.852 -8.695 -10.539 1 85.19 132 GLN A O 1
ATOM 1091 N N . ASP A 1 133 ? 9.141 -9.094 -9.141 1 82.62 133 ASP A N 1
ATOM 1092 C CA . ASP A 1 133 ? 9.719 -10.367 -8.727 1 82.62 133 ASP A CA 1
ATOM 1093 C C . ASP A 1 133 ? 9.859 -11.32 -9.906 1 82.62 133 ASP A C 1
ATOM 1095 O O . ASP A 1 133 ? 10.867 -12.016 -10.039 1 82.62 133 ASP A O 1
ATOM 1099 N N . ARG A 1 134 ? 8.836 -11.32 -10.688 1 91.31 134 ARG A N 1
ATOM 1100 C CA . ARG A 1 134 ? 8.852 -12.211 -11.852 1 91.31 134 ARG A CA 1
ATOM 1101 C C . ARG A 1 134 ? 9.922 -11.789 -12.852 1 91.31 134 ARG A C 1
ATOM 1103 O O . ARG A 1 134 ? 10.648 -12.625 -13.383 1 91.31 134 ARG A O 1
ATOM 1110 N N . ILE A 1 135 ? 10.047 -10.508 -13.07 1 90.38 135 ILE A N 1
ATOM 1111 C CA . ILE A 1 135 ? 11.047 -9.969 -13.984 1 90.38 135 ILE A CA 1
ATOM 1112 C C . ILE A 1 135 ? 12.445 -10.305 -13.477 1 90.38 135 ILE A C 1
ATOM 1114 O O . ILE A 1 135 ? 13.305 -10.75 -14.242 1 90.38 135 ILE A O 1
ATOM 1118 N N . GLN A 1 136 ? 12.625 -10.125 -12.195 1 87.31 136 GLN A N 1
ATOM 1119 C CA . GLN A 1 136 ? 13.922 -10.414 -11.602 1 87.31 136 GLN A CA 1
ATOM 1120 C C . GLN A 1 136 ? 14.258 -11.898 -11.703 1 87.31 136 GLN A C 1
ATOM 1122 O O . GLN A 1 136 ? 15.398 -12.266 -11.992 1 87.31 136 GLN A O 1
ATOM 1127 N N . ALA A 1 137 ? 13.234 -12.672 -11.367 1 90.5 137 ALA A N 1
ATOM 1128 C CA . ALA A 1 137 ? 13.43 -14.117 -11.492 1 90.5 137 ALA A CA 1
ATOM 1129 C C . ALA A 1 137 ? 13.82 -14.5 -12.922 1 90.5 137 ALA A C 1
ATOM 1131 O O . ALA A 1 137 ? 14.719 -15.32 -13.125 1 90.5 137 ALA A O 1
ATOM 1132 N N . ARG A 1 138 ? 13.195 -13.945 -13.898 1 94.94 138 ARG A N 1
ATOM 1133 C CA . ARG A 1 138 ? 13.484 -14.227 -15.297 1 94.94 138 ARG A CA 1
ATOM 1134 C C . ARG A 1 138 ? 14.891 -13.773 -15.672 1 94.94 138 ARG A C 1
ATOM 1136 O O . ARG A 1 138 ? 15.594 -14.461 -16.422 1 94.94 138 ARG A O 1
ATOM 1143 N N . GLU A 1 139 ? 15.242 -12.617 -15.164 1 92.88 139 GLU A N 1
ATOM 1144 C CA . GLU A 1 139 ? 16.594 -12.109 -15.414 1 92.88 139 GLU A CA 1
ATOM 1145 C C . GLU A 1 139 ? 17.641 -13.047 -14.852 1 92.88 139 GLU A C 1
ATOM 1147 O O . GLU A 1 139 ? 18.641 -13.328 -15.508 1 92.88 139 GLU A O 1
ATOM 1152 N N . LYS A 1 140 ? 17.422 -13.477 -13.703 1 90.06 140 LYS A N 1
ATOM 1153 C CA . LYS A 1 140 ? 18.344 -14.422 -13.078 1 90.06 140 LYS A CA 1
ATOM 1154 C C . LYS A 1 140 ? 18.438 -15.711 -13.891 1 90.06 140 LYS A C 1
ATOM 1156 O O . LYS A 1 140 ? 19.531 -16.25 -14.07 1 90.06 140 LYS A O 1
ATOM 1161 N N . LEU A 1 141 ? 17.281 -16.188 -14.359 1 95.62 141 LEU A N 1
ATOM 1162 C CA . LEU A 1 141 ? 17.297 -17.391 -15.188 1 95.62 141 LEU A CA 1
ATOM 1163 C C . LEU A 1 141 ? 18.062 -17.156 -16.469 1 95.62 141 LEU A C 1
ATOM 1165 O O . LEU A 1 141 ? 18.844 -18.016 -16.891 1 95.62 141 LEU A O 1
ATOM 1169 N N . ARG A 1 142 ? 17.859 -16.031 -17.047 1 95.62 142 ARG A N 1
ATOM 1170 C CA . ARG A 1 142 ? 18.578 -15.688 -18.266 1 95.62 142 ARG A CA 1
ATOM 1171 C C . ARG A 1 142 ? 20.078 -15.688 -18.031 1 95.62 142 ARG A C 1
ATOM 1173 O O . ARG A 1 142 ? 20.844 -16.219 -18.828 1 95.62 142 ARG A O 1
ATOM 1180 N N . GLU A 1 143 ? 20.438 -15.102 -16.922 1 93.44 143 GLU A N 1
ATOM 1181 C CA . GLU A 1 143 ? 21.859 -15.047 -16.578 1 93.44 143 GLU A CA 1
ATOM 1182 C C . GLU A 1 143 ? 22.422 -16.438 -16.344 1 93.44 143 GLU A C 1
ATOM 1184 O O . GLU A 1 143 ? 23.5 -16.766 -16.859 1 93.44 143 GLU A O 1
ATOM 1189 N N . SER A 1 144 ? 21.719 -17.234 -15.656 1 93.81 144 SER A N 1
ATOM 1190 C CA . SER A 1 144 ? 22.188 -18.594 -15.367 1 93.81 144 SER A CA 1
ATOM 1191 C C . SER A 1 144 ? 22.234 -19.438 -16.625 1 93.81 144 SER A C 1
ATOM 1193 O O . SER A 1 144 ? 23.156 -20.25 -16.812 1 93.81 144 SER A O 1
ATOM 1195 N N . GLU A 1 145 ? 21.25 -19.297 -17.5 1 96.19 145 GLU A N 1
ATOM 1196 C CA . GLU A 1 145 ? 21.234 -20.031 -18.75 1 96.19 145 GLU A CA 1
ATOM 1197 C C . GLU A 1 145 ? 22.375 -19.594 -19.672 1 96.19 145 GLU A C 1
ATOM 1199 O O . GLU A 1 145 ? 22.969 -20.438 -20.359 1 96.19 145 GLU A O 1
ATOM 1204 N N . THR A 1 146 ? 22.625 -18.297 -19.672 1 96.06 146 THR A N 1
ATOM 1205 C CA . THR A 1 146 ? 23.75 -17.797 -20.453 1 96.06 146 THR A CA 1
ATOM 1206 C C . THR A 1 146 ? 25.062 -18.375 -19.938 1 96.06 146 THR A C 1
ATOM 1208 O O . THR A 1 146 ? 25.906 -18.812 -20.719 1 96.06 146 THR A O 1
ATOM 1211 N N . GLU A 1 147 ? 25.188 -18.375 -18.672 1 94.38 147 GLU A N 1
ATOM 1212 C CA . GLU A 1 147 ? 26.375 -18.953 -18.047 1 94.38 147 GLU A CA 1
ATOM 1213 C C . GLU A 1 147 ? 26.484 -20.438 -18.375 1 94.38 147 GLU A C 1
ATOM 1215 O O . GLU A 1 147 ? 27.578 -20.938 -18.688 1 94.38 147 GLU A O 1
ATOM 1220 N N . LEU A 1 148 ? 25.422 -21.172 -18.297 1 96.06 148 LEU A N 1
ATOM 1221 C CA . LEU A 1 148 ? 25.438 -22.594 -18.578 1 96.06 148 LEU A CA 1
ATOM 1222 C C . LEU A 1 148 ? 25.781 -22.859 -20.047 1 96.06 148 LEU A C 1
ATOM 1224 O O . LEU A 1 148 ? 26.594 -23.734 -20.344 1 96.06 148 LEU A O 1
ATOM 1228 N N . SER A 1 149 ? 25.188 -22.094 -20.906 1 96.25 149 SER A N 1
ATOM 1229 C CA . SER A 1 149 ? 25.469 -22.234 -22.328 1 96.25 149 SER A CA 1
ATOM 1230 C C . SER A 1 149 ? 26.953 -22.078 -22.609 1 96.25 149 SER A C 1
ATOM 1232 O O . SER A 1 149 ? 27.531 -22.875 -23.359 1 96.25 149 SER A O 1
ATOM 1234 N N . LYS A 1 150 ? 27.578 -21.078 -22 1 95.62 150 LYS A N 1
ATOM 1235 C CA . LYS A 1 150 ? 29 -20.859 -22.172 1 95.62 150 LYS A CA 1
ATOM 1236 C C . LYS A 1 150 ? 29.812 -22.016 -21.594 1 95.62 150 LYS A C 1
ATOM 1238 O O . LYS A 1 150 ? 30.75 -22.5 -22.234 1 95.62 150 LYS A O 1
ATOM 1243 N N . ASN A 1 151 ? 29.438 -22.391 -20.453 1 94.69 151 ASN A N 1
ATOM 1244 C CA . ASN A 1 151 ? 30.125 -23.438 -19.719 1 94.69 151 ASN A CA 1
ATOM 1245 C C . ASN A 1 151 ? 30.125 -24.75 -20.5 1 94.69 151 ASN A C 1
ATOM 1247 O O . ASN A 1 151 ? 31.172 -25.406 -20.609 1 94.69 151 ASN A O 1
ATOM 1251 N N . ILE A 1 152 ? 29.062 -25.078 -21.141 1 96.69 152 ILE A N 1
ATOM 1252 C CA . ILE A 1 152 ? 28.953 -26.406 -21.734 1 96.69 152 ILE A CA 1
ATOM 1253 C C . ILE A 1 152 ? 29.453 -26.375 -23.172 1 96.69 152 ILE A C 1
ATOM 1255 O O . ILE A 1 152 ? 29.812 -27.406 -23.75 1 96.69 152 ILE A O 1
ATOM 1259 N N . TYR A 1 153 ? 29.422 -25.219 -23.688 1 95.81 153 TYR A N 1
ATOM 1260 C CA . TYR A 1 153 ? 30.016 -25.062 -25.016 1 95.81 153 TYR A CA 1
ATOM 1261 C C . TYR A 1 153 ? 31.484 -25.469 -25 1 95.81 153 TYR A C 1
ATOM 1263 O O . TYR A 1 153 ? 31.953 -26.156 -25.906 1 95.81 153 TYR A O 1
ATOM 1271 N N . GLU A 1 154 ? 32.125 -25.094 -23.984 1 94.88 154 GLU A N 1
ATOM 1272 C CA . GLU A 1 154 ? 33.531 -25.406 -23.812 1 94.88 154 GLU A CA 1
ATOM 1273 C C . GLU A 1 154 ? 33.719 -26.906 -23.531 1 94.88 154 GLU A C 1
ATOM 1275 O O . GLU A 1 154 ? 34.844 -27.406 -23.578 1 94.88 154 GLU A O 1
ATOM 1280 N N . ARG A 1 155 ? 32.656 -27.547 -23.438 1 96.62 155 ARG A N 1
ATOM 1281 C CA . ARG A 1 155 ? 32.75 -28.938 -23.031 1 96.62 155 ARG A CA 1
ATOM 1282 C C . ARG A 1 155 ? 32.094 -29.844 -24.047 1 96.62 155 ARG A C 1
ATOM 1284 O O . ARG A 1 155 ? 31.656 -30.953 -23.734 1 96.62 155 ARG A O 1
ATOM 1291 N N . GLY A 1 156 ? 31.875 -29.266 -25.234 1 96.12 156 GLY A N 1
ATOM 1292 C CA . GLY A 1 156 ? 31.516 -30.109 -26.375 1 96.12 156 GLY A CA 1
ATOM 1293 C C . GLY A 1 156 ? 30.031 -30.078 -26.688 1 96.12 156 GLY A C 1
ATOM 1294 O O . GLY A 1 156 ? 29.516 -30.953 -27.391 1 96.12 156 GLY A O 1
ATOM 1295 N N . VAL A 1 157 ? 29.312 -29.156 -26.125 1 97.19 157 VAL A N 1
ATOM 1296 C CA . VAL A 1 157 ? 27.875 -29.047 -26.391 1 97.19 157 VAL A CA 1
ATOM 1297 C C . VAL A 1 157 ? 27.594 -27.766 -27.172 1 97.19 157 VAL A C 1
ATOM 1299 O O . VAL A 1 157 ? 27.922 -26.672 -26.703 1 97.19 157 VAL A O 1
ATOM 1302 N N . ASP A 1 158 ? 26.953 -27.906 -28.359 1 94.88 158 ASP A N 1
ATOM 1303 C CA . ASP A 1 158 ? 26.656 -26.734 -29.156 1 94.88 158 ASP A CA 1
ATOM 1304 C C . ASP A 1 158 ? 25.281 -26.172 -28.828 1 94.88 158 ASP A C 1
ATOM 1306 O O . ASP A 1 158 ? 24.625 -26.641 -27.906 1 94.88 158 ASP A O 1
ATOM 1310 N N . ASP A 1 159 ? 24.859 -25.25 -29.594 1 93.75 159 ASP A N 1
ATOM 1311 C CA . ASP A 1 159 ? 23.609 -24.547 -29.312 1 93.75 159 ASP A CA 1
ATOM 1312 C C . ASP A 1 159 ? 22.406 -25.484 -29.438 1 93.75 159 ASP A C 1
ATOM 1314 O O . ASP A 1 159 ? 21.469 -25.422 -28.641 1 93.75 159 ASP A O 1
ATOM 1318 N N . LYS A 1 160 ? 22.484 -26.344 -30.422 1 95.88 160 LYS A N 1
ATOM 1319 C CA . LYS A 1 160 ? 21.406 -27.312 -30.594 1 95.88 160 LYS A CA 1
ATOM 1320 C C . LYS A 1 160 ? 21.359 -28.297 -29.422 1 95.88 160 LYS A C 1
ATOM 1322 O O . LYS A 1 160 ? 20.281 -28.672 -28.969 1 95.88 160 LYS A O 1
ATOM 1327 N N . GLY A 1 161 ? 22.516 -28.688 -29.031 1 96.25 161 GLY A N 1
ATOM 1328 C CA . GLY A 1 161 ? 22.625 -29.562 -27.875 1 96.25 161 GLY A CA 1
ATOM 1329 C C . GLY A 1 161 ? 22.062 -28.922 -26.609 1 96.25 161 GLY A C 1
ATOM 1330 O O . GLY A 1 161 ? 21.406 -29.594 -25.812 1 96.25 161 GLY A O 1
ATOM 1331 N N . PHE A 1 162 ? 22.359 -27.688 -26.469 1 96.5 162 PHE A N 1
ATOM 1332 C CA . PHE A 1 162 ? 21.828 -26.984 -25.312 1 96.5 162 PHE A CA 1
ATOM 1333 C C . PHE A 1 162 ? 20.312 -26.969 -25.328 1 96.5 162 PHE A C 1
ATOM 1335 O O . PHE A 1 162 ? 19.672 -27.094 -24.281 1 96.5 162 PHE A O 1
ATOM 1342 N N . GLY A 1 163 ? 19.734 -26.688 -26.5 1 96.12 163 GLY A N 1
ATOM 1343 C CA . GLY A 1 163 ? 18.281 -26.75 -26.656 1 96.12 163 GLY A CA 1
ATOM 1344 C C . GLY A 1 163 ? 17.703 -28.078 -26.219 1 96.12 163 GLY A C 1
ATOM 1345 O O . GLY A 1 163 ? 16.672 -28.125 -25.547 1 96.12 163 GLY A O 1
ATOM 1346 N N . ARG A 1 164 ? 18.406 -29.125 -26.609 1 97.44 164 ARG A N 1
ATOM 1347 C CA . ARG A 1 164 ? 17.953 -30.469 -26.234 1 97.44 164 ARG A CA 1
ATOM 1348 C C . ARG A 1 164 ? 18.062 -30.688 -24.734 1 97.44 164 ARG A C 1
ATOM 1350 O O . ARG A 1 164 ? 17.172 -31.266 -24.109 1 97.44 164 ARG A O 1
ATOM 1357 N N . ILE A 1 165 ? 19.141 -30.219 -24.156 1 97.69 165 ILE A N 1
ATOM 1358 C CA . ILE A 1 165 ? 19.344 -30.328 -22.719 1 97.69 165 ILE A CA 1
ATOM 1359 C C . ILE A 1 165 ? 18.25 -29.594 -21.969 1 97.69 165 ILE A C 1
ATOM 1361 O O . ILE A 1 165 ? 17.641 -30.125 -21.031 1 97.69 165 ILE A O 1
ATOM 1365 N N . ARG A 1 166 ? 17.922 -28.406 -22.422 1 97 166 ARG A N 1
ATOM 1366 C CA . ARG A 1 166 ? 16.875 -27.594 -21.797 1 97 166 ARG A CA 1
ATOM 1367 C C . ARG A 1 166 ? 15.523 -28.281 -21.906 1 97 166 ARG A C 1
ATOM 1369 O O . ARG A 1 166 ? 14.75 -28.297 -20.953 1 97 166 ARG A O 1
ATOM 1376 N N . SER A 1 167 ? 15.281 -28.844 -23.062 1 97.56 167 SER A N 1
ATOM 1377 C CA . SER A 1 167 ? 14.008 -29.5 -23.297 1 97.56 167 SER A CA 1
ATOM 1378 C C . SER A 1 167 ? 13.844 -30.734 -22.406 1 97.56 167 SER A C 1
ATOM 1380 O O . SER A 1 167 ? 12.758 -30.984 -21.875 1 97.56 167 SER A O 1
ATOM 1382 N N . ARG A 1 168 ? 14.922 -31.453 -22.234 1 98 168 ARG A N 1
ATOM 1383 C CA . ARG A 1 168 ? 14.883 -32.625 -21.344 1 98 168 ARG A CA 1
ATOM 1384 C C . ARG A 1 168 ? 14.703 -32.188 -19.891 1 98 168 ARG A C 1
ATOM 1386 O O . ARG A 1 168 ? 14.039 -32.875 -19.109 1 98 168 ARG A O 1
ATOM 1393 N N . GLY A 1 169 ? 15.359 -31.109 -19.562 1 98.12 169 GLY A N 1
ATOM 1394 C CA . GLY A 1 169 ? 15.117 -30.547 -18.25 1 98.12 169 GLY A CA 1
ATOM 1395 C C . GLY A 1 169 ? 13.672 -30.141 -18.031 1 98.12 169 GLY A C 1
ATOM 1396 O O . GLY A 1 169 ? 13.094 -30.422 -16.984 1 98.12 169 GLY A O 1
ATOM 1397 N N . ASP A 1 170 ? 13.094 -29.469 -19 1 98.25 170 ASP A N 1
ATOM 1398 C CA . ASP A 1 170 ? 11.688 -29.078 -18.938 1 98.25 170 ASP A CA 1
ATOM 1399 C C . ASP A 1 170 ? 10.797 -30.312 -18.766 1 98.25 170 ASP A C 1
ATOM 1401 O O . ASP A 1 170 ? 9.852 -30.297 -17.984 1 98.25 170 ASP A O 1
ATOM 1405 N N . ALA A 1 171 ? 11.062 -31.359 -19.547 1 98.38 171 ALA A N 1
ATOM 1406 C CA . ALA A 1 171 ? 10.273 -32.562 -19.438 1 98.38 171 ALA A CA 1
ATOM 1407 C C . ALA A 1 171 ? 10.289 -33.125 -18.016 1 98.38 171 ALA A C 1
ATOM 1409 O O . ALA A 1 171 ? 9.273 -33.594 -17.516 1 98.38 171 ALA A O 1
ATOM 1410 N N . ALA A 1 172 ? 11.438 -33.062 -17.391 1 98.12 172 ALA A N 1
ATOM 1411 C CA . ALA A 1 172 ? 11.562 -33.531 -16.016 1 98.12 172 ALA A CA 1
ATOM 1412 C C . ALA A 1 172 ? 10.781 -32.625 -15.062 1 98.12 172 ALA A C 1
ATOM 1414 O O . ALA A 1 172 ? 10.086 -33.125 -14.172 1 98.12 172 ALA A O 1
ATOM 1415 N N . LEU A 1 173 ? 10.836 -31.359 -15.242 1 97.94 173 LEU A N 1
ATOM 1416 C CA . LEU A 1 173 ? 10.211 -30.391 -14.352 1 97.94 173 LEU A CA 1
ATOM 1417 C C . LEU A 1 173 ? 8.695 -30.391 -14.523 1 97.94 173 LEU A C 1
ATOM 1419 O O . LEU A 1 173 ? 7.953 -30.25 -13.555 1 97.94 173 LEU A O 1
ATOM 1423 N N . PHE A 1 174 ? 8.234 -30.547 -15.781 1 98.31 174 PHE A N 1
ATOM 1424 C CA . PHE A 1 174 ? 6.828 -30.359 -16.109 1 98.31 174 PHE A CA 1
ATOM 1425 C C . PHE A 1 174 ? 6.141 -31.703 -16.297 1 98.31 174 PHE A C 1
ATOM 1427 O O . PHE A 1 174 ? 5.27 -31.859 -17.156 1 98.31 174 PHE A O 1
ATOM 1434 N N . GLY A 1 175 ? 6.539 -32.719 -15.672 1 96.25 175 GLY A N 1
ATOM 1435 C CA . GLY A 1 175 ? 5.84 -34 -15.633 1 96.25 175 GLY A CA 1
ATOM 1436 C C . GLY A 1 175 ? 5.793 -34.688 -16.984 1 96.25 175 GLY A C 1
ATOM 1437 O O . GLY A 1 175 ? 4.77 -35.25 -17.359 1 96.25 175 GLY A O 1
ATOM 1438 N N . GLY A 1 176 ? 6.836 -34.531 -17.703 1 97.44 176 GLY A N 1
ATOM 1439 C CA . GLY A 1 176 ? 6.93 -35.219 -18.984 1 97.44 176 GLY A CA 1
ATOM 1440 C C . GLY A 1 176 ? 6.719 -34.281 -20.172 1 97.44 176 GLY A C 1
ATOM 1441 O O . GLY A 1 176 ? 6.934 -34.688 -21.312 1 97.44 176 GLY A O 1
ATOM 1442 N N . ASN A 1 177 ? 6.348 -33.094 -19.922 1 97.88 177 ASN A N 1
ATOM 1443 C CA . ASN A 1 177 ? 6.109 -32.125 -21.016 1 97.88 177 ASN A CA 1
ATOM 1444 C C . ASN A 1 177 ? 7.391 -31.406 -21.406 1 97.88 177 ASN A C 1
ATOM 1446 O O . ASN A 1 177 ? 7.992 -30.719 -20.578 1 97.88 177 ASN A O 1
ATOM 1450 N N . THR A 1 178 ? 7.711 -31.547 -22.625 1 97.56 178 THR A N 1
ATOM 1451 C CA . THR A 1 178 ? 8.875 -30.859 -23.172 1 97.56 178 THR A CA 1
ATOM 1452 C C . THR A 1 178 ? 8.594 -29.359 -23.297 1 97.56 178 THR A C 1
ATOM 1454 O O . THR A 1 178 ? 7.48 -28.906 -23.031 1 97.56 178 THR A O 1
ATOM 1457 N N . THR A 1 179 ? 9.641 -28.594 -23.641 1 97.12 179 THR A N 1
ATOM 1458 C CA . THR A 1 179 ? 9.492 -27.156 -23.859 1 97.12 179 THR A CA 1
ATOM 1459 C C . THR A 1 179 ? 8.375 -26.875 -24.844 1 97.12 179 THR A C 1
ATOM 1461 O O . THR A 1 179 ? 7.492 -26.047 -24.578 1 97.12 179 THR A O 1
ATOM 1464 N N . GLN A 1 180 ? 8.469 -27.594 -25.953 1 96.38 180 GLN A N 1
ATOM 1465 C CA . GLN A 1 180 ? 7.488 -27.375 -27 1 96.38 180 GLN A CA 1
ATOM 1466 C C . GLN A 1 180 ? 6.09 -27.797 -26.562 1 96.38 180 GLN A C 1
ATOM 1468 O O . GLN A 1 180 ? 5.105 -27.125 -26.859 1 96.38 180 GLN A O 1
ATOM 1473 N N . SER A 1 181 ? 5.988 -28.938 -25.875 1 96.88 181 SER A N 1
ATOM 1474 C CA . SER A 1 181 ? 4.707 -29.391 -25.359 1 96.88 181 SER A CA 1
ATOM 1475 C C . SER A 1 181 ? 4.09 -28.359 -24.422 1 96.88 181 SER A C 1
ATOM 1477 O O . SER A 1 181 ? 2.889 -28.094 -24.484 1 96.88 181 SER A O 1
ATOM 1479 N N . MET A 1 182 ? 4.902 -27.797 -23.562 1 97.19 182 MET A N 1
ATOM 1480 C CA . MET A 1 182 ? 4.418 -26.797 -22.609 1 97.19 182 MET A CA 1
ATOM 1481 C C . MET A 1 182 ? 3.998 -25.516 -23.328 1 97.19 182 MET A C 1
ATOM 1483 O O . MET A 1 182 ? 3.023 -24.875 -22.938 1 97.19 182 MET A O 1
ATOM 1487 N N . LYS A 1 183 ? 4.773 -25.094 -24.297 1 96.69 183 LYS A N 1
ATOM 1488 C CA . LYS A 1 183 ? 4.398 -23.922 -25.078 1 96.69 183 LYS A CA 1
ATOM 1489 C C . LYS A 1 183 ? 3.021 -24.094 -25.703 1 96.69 183 LYS A C 1
ATOM 1491 O O . LYS A 1 183 ? 2.217 -23.156 -25.719 1 96.69 183 LYS A O 1
ATOM 1496 N N . ASN A 1 184 ? 2.748 -25.297 -26.188 1 96.31 184 ASN A N 1
ATOM 1497 C CA . ASN A 1 184 ? 1.442 -25.594 -26.766 1 96.31 184 ASN A CA 1
ATOM 1498 C C . ASN A 1 184 ? 0.34 -25.547 -25.719 1 96.31 184 ASN A C 1
ATOM 1500 O O . ASN A 1 184 ? -0.719 -24.969 -25.938 1 96.31 184 ASN A O 1
ATOM 1504 N N . LYS A 1 185 ? 0.66 -26.156 -24.625 1 95.44 185 LYS A N 1
ATOM 1505 C CA . LYS A 1 185 ? -0.307 -26.234 -23.547 1 95.44 185 LYS A CA 1
ATOM 1506 C C . LYS A 1 185 ? -0.684 -24.844 -23.031 1 95.44 185 LYS A C 1
ATOM 1508 O O . LYS A 1 185 ? -1.843 -24.594 -22.703 1 95.44 185 LYS A O 1
ATOM 1513 N N . LEU A 1 186 ? 0.284 -23.984 -23 1 95.12 186 LEU A N 1
ATOM 1514 C CA . LEU A 1 186 ? 0.073 -22.656 -22.438 1 95.12 186 LEU A CA 1
ATOM 1515 C C . LEU A 1 186 ? -0.209 -21.641 -23.547 1 95.12 186 LEU A C 1
ATOM 1517 O O . LEU A 1 186 ? -0.301 -20.438 -23.281 1 95.12 186 LEU A O 1
ATOM 1521 N N . SER A 1 187 ? -0.263 -22.078 -24.812 1 94.56 187 SER A N 1
ATOM 1522 C CA . SER A 1 187 ? -0.527 -21.234 -25.969 1 94.56 187 SER A CA 1
ATOM 1523 C C . SER A 1 187 ? 0.5 -20.125 -26.094 1 94.56 187 SER A C 1
ATOM 1525 O O . SER A 1 187 ? 0.139 -18.953 -26.281 1 94.56 187 SER A O 1
ATOM 1527 N N . VAL A 1 188 ? 1.711 -20.5 -25.859 1 94.62 188 VAL A N 1
ATOM 1528 C CA . VAL A 1 188 ? 2.818 -19.562 -26 1 94.62 188 VAL A CA 1
ATOM 1529 C C . VAL A 1 188 ? 3.156 -19.375 -27.484 1 94.62 188 VAL A C 1
ATOM 1531 O O . VAL A 1 188 ? 3.307 -20.359 -28.219 1 94.62 188 VAL A O 1
ATOM 1534 N N . PRO A 1 189 ? 3.232 -18.156 -27.891 1 92.75 189 PRO A N 1
ATOM 1535 C CA . PRO A 1 189 ? 3.635 -17.953 -29.281 1 92.75 189 PRO A CA 1
ATOM 1536 C C . PRO A 1 189 ? 4.98 -18.609 -29.609 1 92.75 189 PRO A C 1
ATOM 1538 O O . PRO A 1 189 ? 5.891 -18.594 -28.766 1 92.75 189 PRO A O 1
ATOM 1541 N N . LYS A 1 190 ? 5.113 -19 -30.812 1 90.25 190 LYS A N 1
ATOM 1542 C CA . LYS A 1 190 ? 6.289 -19.766 -31.234 1 90.25 190 LYS A CA 1
ATOM 1543 C C . LYS A 1 190 ? 7.562 -18.938 -31.078 1 90.25 190 LYS A C 1
ATOM 1545 O O . LYS A 1 190 ? 8.617 -19.469 -30.734 1 90.25 190 LYS A O 1
ATOM 1550 N N . SER A 1 191 ? 7.449 -17.703 -31.281 1 91.81 191 SER A N 1
ATOM 1551 C CA . SER A 1 191 ? 8.625 -16.828 -31.281 1 91.81 191 SER A CA 1
ATOM 1552 C C . SER A 1 191 ? 9.016 -16.453 -29.859 1 91.81 191 SER A C 1
ATOM 1554 O O . SER A 1 191 ? 10.078 -15.859 -29.641 1 91.81 191 SER A O 1
ATOM 1556 N N . ARG A 1 192 ? 8.219 -16.844 -28.875 1 94.25 192 ARG A N 1
ATOM 1557 C CA . ARG A 1 192 ? 8.469 -16.422 -27.516 1 94.25 192 ARG A CA 1
ATOM 1558 C C . ARG A 1 192 ? 8.984 -17.578 -26.656 1 94.25 192 ARG A C 1
ATOM 1560 O O . ARG A 1 192 ? 8.719 -18.75 -26.969 1 94.25 192 ARG A O 1
ATOM 1567 N N . ALA A 1 193 ? 9.781 -17.203 -25.703 1 94.94 193 ALA A N 1
ATOM 1568 C CA . ALA A 1 193 ? 10.32 -18.203 -24.781 1 94.94 193 ALA A CA 1
ATOM 1569 C C . ALA A 1 193 ? 9.266 -18.656 -23.781 1 94.94 193 ALA A C 1
ATOM 1571 O O . ALA A 1 193 ? 8.469 -17.844 -23.312 1 94.94 193 ALA A O 1
ATOM 1572 N N . LEU A 1 194 ? 9.25 -19.906 -23.469 1 96.62 194 LEU A N 1
ATOM 1573 C CA . LEU A 1 194 ? 8.32 -20.484 -22.5 1 96.62 194 LEU A CA 1
ATOM 1574 C C . LEU A 1 194 ? 8.406 -19.75 -21.172 1 96.62 194 LEU A C 1
ATOM 1576 O O . LEU A 1 194 ? 7.375 -19.438 -20.562 1 96.62 194 LEU A O 1
ATOM 1580 N N . ALA A 1 195 ? 9.656 -19.406 -20.734 1 96 195 ALA A N 1
ATOM 1581 C CA . ALA A 1 195 ? 9.914 -18.828 -19.422 1 96 195 ALA A CA 1
ATOM 1582 C C . ALA A 1 195 ? 9.211 -17.484 -19.266 1 96 195 ALA A C 1
ATOM 1584 O O . ALA A 1 195 ? 8.922 -17.047 -18.141 1 96 195 ALA A O 1
ATOM 1585 N N . ASP A 1 196 ? 8.914 -16.844 -20.359 1 95.69 196 ASP A N 1
ATOM 1586 C CA . ASP A 1 196 ? 8.273 -15.523 -20.328 1 95.69 196 ASP A CA 1
ATOM 1587 C C . ASP A 1 196 ? 6.82 -15.641 -19.875 1 95.69 196 ASP A C 1
ATOM 1589 O O . ASP A 1 196 ? 6.188 -14.633 -19.531 1 95.69 196 ASP A O 1
ATOM 1593 N N . PHE A 1 197 ? 6.281 -16.828 -19.828 1 95.94 197 PHE A N 1
ATOM 1594 C CA . PHE A 1 197 ? 4.863 -17.031 -19.531 1 95.94 197 PHE A CA 1
ATOM 1595 C C . PHE A 1 197 ? 4.68 -17.891 -18.297 1 95.94 197 PHE A C 1
ATOM 1597 O O . PHE A 1 197 ? 3.557 -18.281 -17.953 1 95.94 197 PHE A O 1
ATOM 1604 N N . LEU A 1 198 ? 5.797 -18.219 -17.672 1 95.31 198 LEU A N 1
ATOM 1605 C CA . LEU A 1 198 ? 5.738 -19.094 -16.5 1 95.31 198 LEU A CA 1
ATOM 1606 C C . LEU A 1 198 ? 5.555 -18.281 -15.227 1 95.31 198 LEU A C 1
ATOM 1608 O O . LEU A 1 198 ? 6.008 -17.125 -15.141 1 95.31 198 LEU A O 1
ATOM 1612 N N . PRO A 1 199 ? 4.852 -18.828 -14.203 1 92.69 199 PRO A N 1
ATOM 1613 C CA . PRO A 1 199 ? 4.805 -18.188 -12.883 1 92.69 199 PRO A CA 1
ATOM 1614 C C . PRO A 1 199 ? 6.184 -18.062 -12.242 1 92.69 199 PRO A C 1
ATOM 1616 O O . PRO A 1 199 ? 7.098 -18.828 -12.578 1 92.69 199 PRO A O 1
ATOM 1619 N N . THR A 1 200 ? 6.281 -17.141 -11.305 1 90.44 200 THR A N 1
ATOM 1620 C CA . THR A 1 200 ? 7.555 -16.828 -10.664 1 90.44 200 THR A CA 1
ATOM 1621 C C . THR A 1 200 ? 8.156 -18.078 -10.031 1 90.44 200 THR A C 1
ATOM 1623 O O . THR A 1 200 ? 9.359 -18.328 -10.141 1 90.44 200 THR A O 1
ATOM 1626 N N . VAL A 1 201 ? 7.32 -18.859 -9.453 1 89.81 201 VAL A N 1
ATOM 1627 C CA . VAL A 1 201 ? 7.801 -20.031 -8.742 1 89.81 201 VAL A CA 1
ATOM 1628 C C . VAL A 1 201 ? 8.438 -21.016 -9.719 1 89.81 201 VAL A C 1
ATOM 1630 O O . VAL A 1 201 ? 9.469 -21.625 -9.422 1 89.81 201 VAL A O 1
ATOM 1633 N N . THR A 1 202 ? 7.871 -21.156 -10.906 1 95.06 202 THR A N 1
ATOM 1634 C CA . THR A 1 202 ? 8.406 -22.078 -11.922 1 95.06 202 THR A CA 1
ATOM 1635 C C . THR A 1 202 ? 9.703 -21.531 -12.508 1 95.06 202 THR A C 1
ATOM 1637 O O . THR A 1 202 ? 10.648 -22.281 -12.75 1 95.06 202 THR A O 1
ATOM 1640 N N . ILE A 1 203 ? 9.742 -20.25 -12.711 1 94.81 203 ILE A N 1
ATOM 1641 C CA . ILE A 1 203 ? 10.961 -19.625 -13.211 1 94.81 203 ILE A CA 1
ATOM 1642 C C . ILE A 1 203 ? 12.094 -19.828 -12.203 1 94.81 203 ILE A C 1
ATOM 1644 O O . ILE A 1 203 ? 13.219 -20.172 -12.586 1 94.81 203 ILE A O 1
ATOM 1648 N N . ALA A 1 204 ? 11.773 -19.625 -10.953 1 90.69 204 ALA A N 1
ATOM 1649 C CA . ALA A 1 204 ? 12.766 -19.781 -9.891 1 90.69 204 ALA A CA 1
ATOM 1650 C C . ALA A 1 204 ? 13.273 -21.219 -9.82 1 90.69 204 ALA A C 1
ATOM 1652 O O . ALA A 1 204 ? 14.469 -21.453 -9.602 1 90.69 204 ALA A O 1
ATOM 1653 N N . ALA A 1 205 ? 12.383 -22.141 -9.977 1 93.12 205 ALA A N 1
ATOM 1654 C CA . ALA A 1 205 ? 12.773 -23.547 -9.984 1 93.12 205 ALA A CA 1
ATOM 1655 C C . ALA A 1 205 ? 13.711 -23.859 -11.156 1 93.12 205 ALA A C 1
ATOM 1657 O O . ALA A 1 205 ? 14.734 -24.516 -10.984 1 93.12 205 ALA A O 1
ATOM 1658 N N . LYS A 1 206 ? 13.367 -23.359 -12.328 1 96.31 206 LYS A N 1
ATOM 1659 C CA . LYS A 1 206 ? 14.219 -23.516 -13.5 1 96.31 206 LYS A CA 1
ATOM 1660 C C . LYS A 1 206 ? 15.602 -22.906 -13.266 1 96.31 206 LYS A C 1
ATOM 1662 O O . LYS A 1 206 ? 16.609 -23.5 -13.641 1 96.31 206 LYS A O 1
ATOM 1667 N N . ASN A 1 207 ? 15.586 -21.766 -12.633 1 94.12 207 ASN A N 1
ATOM 1668 C CA . ASN A 1 207 ? 16.844 -21.094 -12.367 1 94.12 207 ASN A CA 1
ATOM 1669 C C . ASN A 1 207 ? 17.719 -21.891 -11.398 1 94.12 207 ASN A C 1
ATOM 1671 O O . ASN A 1 207 ? 18.922 -22.016 -11.617 1 94.12 207 ASN A O 1
ATOM 1675 N N . LEU A 1 208 ? 17.094 -22.359 -10.383 1 92.44 208 LEU A N 1
ATOM 1676 C CA . LEU A 1 208 ? 17.844 -23.125 -9.406 1 92.44 208 LEU A CA 1
ATOM 1677 C C . LEU A 1 208 ? 18.422 -24.391 -10.031 1 92.44 208 LEU A C 1
ATOM 1679 O O . LEU A 1 208 ? 19.578 -24.734 -9.82 1 92.44 208 LEU A O 1
ATOM 1683 N N . ALA A 1 209 ? 17.609 -25.094 -10.812 1 95.44 209 ALA A N 1
ATOM 1684 C CA . ALA A 1 209 ? 18.094 -26.281 -11.516 1 95.44 209 ALA A CA 1
ATOM 1685 C C . ALA A 1 209 ? 19.281 -25.938 -12.414 1 95.44 209 ALA A C 1
ATOM 1687 O O . ALA A 1 209 ? 20.266 -26.672 -12.453 1 95.44 209 ALA A O 1
ATOM 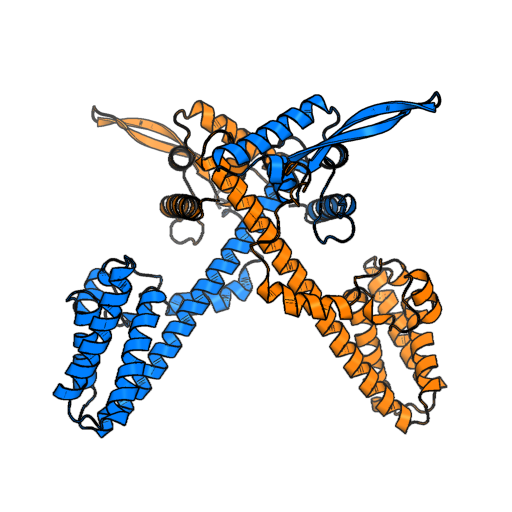1688 N N . THR A 1 210 ? 19.172 -24.828 -13.094 1 96.31 210 THR A N 1
ATOM 1689 C CA . THR A 1 210 ? 20.219 -24.375 -14 1 96.31 210 THR A CA 1
ATOM 1690 C C . THR A 1 210 ? 21.484 -24.031 -13.219 1 96.31 210 THR A C 1
ATOM 1692 O O . THR A 1 210 ? 22.594 -24.391 -13.625 1 96.31 210 THR A O 1
ATOM 1695 N N . GLU A 1 211 ? 21.312 -23.328 -12.07 1 92.31 211 GLU A N 1
ATOM 1696 C CA . GLU A 1 211 ? 22.438 -22.953 -11.234 1 92.31 211 GLU A CA 1
ATOM 1697 C C . GLU A 1 211 ? 23.156 -24.172 -10.68 1 92.31 211 GLU A C 1
ATOM 1699 O O . GLU A 1 211 ? 24.391 -24.234 -10.672 1 92.31 211 GLU A O 1
ATOM 1704 N N . ILE A 1 212 ? 22.422 -25.141 -10.242 1 91.75 212 ILE A N 1
ATOM 1705 C CA . ILE A 1 212 ? 23.016 -26.359 -9.719 1 91.75 212 ILE A CA 1
ATOM 1706 C C . ILE A 1 212 ? 23.75 -27.109 -10.836 1 91.75 212 ILE A C 1
ATOM 1708 O O . ILE A 1 212 ? 24.859 -27.609 -10.633 1 91.75 212 ILE A O 1
ATOM 1712 N N . THR A 1 213 ? 23.125 -27.172 -12.023 1 96.12 213 THR A N 1
ATOM 1713 C CA . THR A 1 213 ? 23.766 -27.812 -13.164 1 96.12 213 THR A CA 1
ATOM 1714 C C . THR A 1 213 ? 25.094 -27.141 -13.492 1 96.12 213 THR A C 1
ATOM 1716 O O . THR A 1 213 ? 26.109 -27.812 -13.688 1 96.12 213 THR A O 1
ATOM 1719 N N . ASN A 1 214 ? 25.016 -25.781 -13.531 1 93.69 214 ASN A N 1
ATOM 1720 C CA . ASN A 1 214 ? 26.25 -25.016 -13.758 1 93.69 214 ASN A CA 1
ATOM 1721 C C . ASN A 1 214 ? 27.344 -25.391 -12.766 1 93.69 214 ASN A C 1
ATOM 1723 O O . ASN A 1 214 ? 28.484 -25.641 -13.148 1 93.69 214 ASN A O 1
ATOM 1727 N N . HIS A 1 215 ? 26.953 -25.391 -11.57 1 90.94 215 HIS A N 1
ATOM 1728 C CA . HIS A 1 215 ? 27.891 -25.688 -10.492 1 90.94 215 HIS A CA 1
ATOM 1729 C C . HIS A 1 215 ? 28.469 -27.094 -10.641 1 90.94 215 HIS A C 1
ATOM 1731 O O . HIS A 1 215 ? 29.688 -27.281 -10.57 1 90.94 215 HIS A O 1
ATOM 1737 N N . ASN A 1 216 ? 27.641 -28.094 -10.898 1 93.75 216 ASN A N 1
ATOM 1738 C CA . ASN A 1 216 ? 28.062 -29.5 -10.961 1 93.75 216 ASN A CA 1
ATOM 1739 C C . ASN A 1 216 ? 28.875 -29.781 -12.227 1 93.75 216 ASN A C 1
ATOM 1741 O O . ASN A 1 216 ? 29.781 -30.609 -12.211 1 93.75 216 ASN A O 1
ATOM 1745 N N . VAL A 1 217 ? 28.547 -29.125 -13.297 1 96.19 217 VAL A N 1
ATOM 1746 C CA . VAL A 1 217 ? 29.297 -29.266 -14.531 1 96.19 217 VAL A CA 1
ATOM 1747 C C . VAL A 1 217 ? 30.734 -28.797 -14.312 1 96.19 217 VAL A C 1
ATOM 1749 O O . VAL A 1 217 ? 31.688 -29.469 -14.734 1 96.19 217 VAL A O 1
ATOM 1752 N N . ARG A 1 218 ? 30.891 -27.719 -13.578 1 92.56 218 ARG A N 1
ATOM 1753 C CA . ARG A 1 218 ? 32.219 -27.188 -13.281 1 92.56 218 ARG A CA 1
ATOM 1754 C C . ARG A 1 218 ? 32.938 -28.047 -12.258 1 92.56 218 ARG A C 1
ATOM 1756 O O . ARG A 1 218 ? 34.094 -28.438 -12.461 1 92.56 218 ARG A O 1
ATOM 1763 N N . GLN A 1 219 ? 32.25 -28.359 -11.242 1 92.44 219 GLN A N 1
ATOM 1764 C CA . GLN A 1 219 ? 32.844 -29.062 -10.109 1 92.44 219 GLN A CA 1
ATOM 1765 C C . GLN A 1 219 ? 33.281 -30.484 -10.5 1 92.44 219 GLN A C 1
ATOM 1767 O O . GLN A 1 219 ? 34.344 -30.953 -10.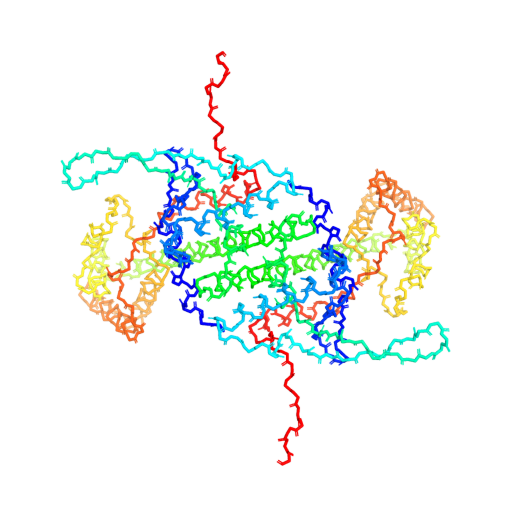086 1 92.44 219 GLN A O 1
ATOM 1772 N N . ASN A 1 220 ? 32.5 -31.156 -11.328 1 95.19 220 ASN A N 1
ATOM 1773 C CA . ASN A 1 220 ? 32.781 -32.531 -11.703 1 95.19 220 ASN A CA 1
ATOM 1774 C C . ASN A 1 220 ? 33.375 -32.625 -13.109 1 95.19 220 ASN A C 1
ATOM 1776 O O . ASN A 1 220 ? 33.562 -33.719 -13.633 1 95.19 220 ASN A O 1
ATOM 1780 N N . ASP A 1 221 ? 33.531 -31.547 -13.688 1 95.25 221 ASP A N 1
ATOM 1781 C CA . ASP A 1 221 ? 34.062 -31.422 -15.039 1 95.25 221 ASP A CA 1
ATOM 1782 C C . ASP A 1 221 ? 33.344 -32.344 -16.016 1 95.25 221 ASP A C 1
ATOM 1784 O O . ASP A 1 221 ? 33.969 -33.156 -16.688 1 95.25 221 ASP A O 1
ATOM 1788 N N . LEU A 1 222 ? 32.062 -32.25 -16 1 96.69 222 LEU A N 1
ATOM 1789 C CA . LEU A 1 222 ? 31.25 -33.062 -16.891 1 96.69 222 LEU A CA 1
ATOM 1790 C C . LEU A 1 222 ? 31.484 -32.688 -18.344 1 96.69 222 LEU A C 1
ATOM 1792 O O . LEU A 1 222 ? 31.656 -31.5 -18.656 1 96.69 222 LEU A O 1
ATOM 1796 N N . GLN A 1 223 ? 31.531 -33.719 -19.125 1 96.88 223 GLN A N 1
ATOM 1797 C CA . GLN A 1 223 ? 31.797 -33.469 -20.547 1 96.88 223 GLN A CA 1
ATOM 1798 C C . GLN A 1 223 ? 30.703 -34.094 -21.422 1 96.88 223 GLN A C 1
ATOM 1800 O O . GLN A 1 223 ? 30.188 -35.156 -21.109 1 96.88 223 GLN A O 1
ATOM 1805 N N . GLY A 1 224 ? 30.438 -33.375 -22.531 1 96.81 224 GLY A N 1
ATOM 1806 C CA . GLY A 1 224 ? 29.531 -33.906 -23.531 1 96.81 224 GLY A CA 1
ATOM 1807 C C . GLY A 1 224 ? 28.078 -33.75 -23.172 1 96.81 224 GLY A C 1
ATOM 1808 O O . GLY A 1 224 ? 27.75 -33.562 -22 1 96.81 224 GLY A O 1
ATOM 1809 N N . GLU A 1 225 ? 27.188 -33.875 -24.078 1 97.44 225 GLU A N 1
ATOM 1810 C CA . GLU A 1 225 ? 25.766 -33.594 -23.938 1 97.44 225 GLU A CA 1
ATOM 1811 C C . GLU A 1 225 ? 25.094 -34.625 -23.031 1 97.44 225 GLU A C 1
ATOM 1813 O O . GLU A 1 225 ? 24.219 -34.281 -22.234 1 97.44 225 GLU A O 1
ATOM 1818 N N . ARG A 1 226 ? 25.484 -35.844 -23.125 1 97.06 226 ARG A N 1
ATOM 1819 C CA . ARG A 1 226 ? 24.812 -36.938 -22.406 1 97.06 226 ARG A CA 1
ATOM 1820 C C . ARG A 1 226 ? 24.953 -36.75 -20.906 1 97.06 226 ARG A C 1
ATOM 1822 O O . ARG A 1 226 ? 23.953 -36.719 -20.172 1 97.06 226 ARG A O 1
ATOM 1829 N N . SER A 1 227 ? 26.188 -36.594 -20.438 1 97.38 227 SER A N 1
ATOM 1830 C CA . SER A 1 227 ? 26.438 -36.469 -19 1 97.38 227 SER A CA 1
ATOM 1831 C C . SER A 1 227 ? 25.797 -35.219 -18.438 1 97.38 227 SER A C 1
ATOM 1833 O O . SER A 1 227 ? 25.25 -35.219 -17.344 1 97.38 227 SER A O 1
ATOM 1835 N N . ILE A 1 228 ? 25.875 -34.188 -19.219 1 97.81 228 ILE A N 1
ATOM 1836 C CA . ILE A 1 228 ? 25.344 -32.906 -18.766 1 97.81 228 ILE A CA 1
ATOM 1837 C C . ILE A 1 228 ? 23.828 -32.938 -18.766 1 97.81 228 ILE A C 1
ATOM 1839 O O . ILE A 1 228 ? 23.188 -32.406 -17.844 1 97.81 228 ILE A O 1
ATOM 1843 N N . THR A 1 229 ? 23.266 -33.625 -19.734 1 98.19 229 THR A N 1
ATOM 1844 C CA . THR A 1 229 ? 21.812 -33.812 -19.766 1 98.19 229 THR A CA 1
ATOM 1845 C C . THR A 1 229 ? 21.344 -34.594 -18.547 1 98.19 229 THR A C 1
ATOM 1847 O O . THR A 1 229 ? 20.344 -34.219 -17.906 1 98.19 229 THR A O 1
ATOM 1850 N N . ASP A 1 230 ? 22.031 -35.625 -18.203 1 98 230 ASP A N 1
ATOM 1851 C CA . ASP A 1 230 ? 21.656 -36.438 -17.062 1 98 230 ASP A CA 1
ATOM 1852 C C . ASP A 1 230 ? 21.656 -35.625 -15.773 1 98 230 ASP A C 1
ATOM 1854 O O . ASP A 1 230 ? 20.75 -35.719 -14.953 1 98 230 ASP A O 1
ATOM 1858 N N . GLU A 1 231 ? 22.672 -34.781 -15.602 1 97.31 231 GLU A N 1
ATOM 1859 C CA . GLU A 1 231 ? 22.766 -33.906 -14.445 1 97.31 231 GLU A CA 1
ATOM 1860 C C . GLU A 1 231 ? 21.594 -32.906 -14.398 1 97.31 231 GLU A C 1
ATOM 1862 O O . GLU A 1 231 ? 20.969 -32.719 -13.352 1 97.31 231 GLU A O 1
ATOM 1867 N N . HIS A 1 232 ? 21.297 -32.281 -15.508 1 98 232 HIS A N 1
ATOM 1868 C CA . HIS A 1 232 ? 20.25 -31.266 -15.594 1 98 232 HIS A CA 1
ATOM 1869 C C . HIS A 1 232 ? 18.875 -31.875 -15.344 1 98 232 HIS A C 1
ATOM 1871 O O . HIS A 1 232 ? 18.047 -31.281 -14.656 1 98 232 HIS A O 1
ATOM 1877 N N . VAL A 1 233 ? 18.672 -33.062 -15.883 1 98.5 233 VAL A N 1
ATOM 1878 C CA . VAL A 1 233 ? 17.406 -33.781 -15.711 1 98.5 233 VAL A CA 1
ATOM 1879 C C . VAL A 1 233 ? 17.219 -34.156 -14.242 1 98.5 233 VAL A C 1
ATOM 1881 O O . VAL A 1 233 ? 16.141 -33.938 -13.68 1 98.5 233 VAL A O 1
ATOM 1884 N N . GLN A 1 234 ? 18.234 -34.625 -13.641 1 97.75 234 GLN A N 1
ATOM 1885 C CA . GLN A 1 234 ? 18.156 -35 -12.242 1 97.75 234 GLN A CA 1
ATOM 1886 C C . GLN A 1 234 ? 17.828 -33.812 -11.352 1 97.75 234 GLN A C 1
ATOM 1888 O O . GLN A 1 234 ? 17.047 -33.906 -10.414 1 97.75 234 GLN A O 1
ATOM 1893 N N . ASN A 1 235 ? 18.484 -32.75 -11.641 1 95.62 235 ASN A N 1
ATOM 1894 C CA . ASN A 1 235 ? 18.234 -31.516 -10.875 1 95.62 235 ASN A CA 1
ATOM 1895 C C . ASN A 1 235 ? 16.781 -31.062 -11.016 1 95.62 235 ASN A C 1
ATOM 1897 O O . ASN A 1 235 ? 16.156 -30.688 -10.031 1 95.62 235 ASN A O 1
ATOM 1901 N N . ASN A 1 236 ? 16.25 -31.062 -12.227 1 97.56 236 ASN A N 1
ATOM 1902 C CA . ASN A 1 236 ? 14.875 -30.656 -12.469 1 97.56 236 ASN A CA 1
ATOM 1903 C C . ASN A 1 236 ? 13.883 -31.625 -11.852 1 97.56 236 ASN A C 1
ATOM 1905 O O . ASN A 1 236 ? 12.836 -31.219 -11.344 1 97.56 236 ASN A O 1
ATOM 1909 N N . LYS A 1 237 ? 14.219 -32.906 -11.836 1 97.31 237 LYS A N 1
ATOM 1910 C CA . LYS A 1 237 ? 13.375 -33.906 -11.188 1 97.31 237 LYS A CA 1
ATOM 1911 C C . LYS A 1 237 ? 13.297 -33.688 -9.68 1 97.31 237 LYS A C 1
ATOM 1913 O O . LYS A 1 237 ? 12.219 -33.75 -9.086 1 97.31 237 LYS A O 1
ATOM 1918 N N . SER A 1 238 ? 14.453 -33.438 -9.141 1 94.31 238 SER A N 1
ATOM 1919 C CA . SER A 1 238 ? 14.508 -33.156 -7.703 1 94.31 238 SER A CA 1
ATOM 1920 C C . SER A 1 238 ? 13.664 -31.953 -7.336 1 94.31 238 SER A C 1
ATOM 1922 O O . SER A 1 238 ? 12.953 -31.969 -6.328 1 94.31 238 SER A O 1
ATOM 1924 N N . LEU A 1 239 ? 13.766 -30.922 -8.125 1 92.88 239 LEU A N 1
ATOM 1925 C CA . LEU A 1 239 ? 13 -29.703 -7.863 1 92.88 239 LEU A CA 1
ATOM 1926 C C . LEU A 1 239 ? 11.508 -29.938 -8.047 1 92.88 239 LEU A C 1
ATOM 1928 O O . LEU A 1 239 ? 10.688 -29.422 -7.289 1 92.88 239 LEU A O 1
ATOM 1932 N N . ARG A 1 240 ? 11.148 -30.703 -9.055 1 96.81 240 ARG A N 1
ATOM 1933 C CA . ARG A 1 240 ? 9.75 -31.062 -9.234 1 96.81 240 ARG A CA 1
ATOM 1934 C C . ARG A 1 240 ? 9.211 -31.797 -8.016 1 96.81 240 ARG A C 1
ATOM 1936 O O . ARG A 1 240 ? 8.094 -31.516 -7.562 1 96.81 240 ARG A O 1
ATOM 1943 N N . ASP A 1 241 ? 10.016 -32.75 -7.484 1 94.12 241 ASP A N 1
ATOM 1944 C CA . ASP A 1 241 ? 9.609 -33.5 -6.305 1 94.12 241 ASP A CA 1
ATOM 1945 C C . ASP A 1 241 ? 9.391 -32.594 -5.105 1 94.12 241 ASP A C 1
ATOM 1947 O O . ASP A 1 241 ? 8.414 -32.75 -4.363 1 94.12 241 ASP A O 1
ATOM 1951 N N . MET A 1 242 ? 10.266 -31.703 -5.004 1 90.31 242 MET A N 1
ATOM 1952 C CA . MET A 1 242 ? 10.133 -30.75 -3.908 1 90.31 242 MET A CA 1
ATOM 1953 C C . MET A 1 242 ? 8.859 -29.922 -4.051 1 90.31 242 MET A C 1
ATOM 1955 O O . MET A 1 242 ? 8.133 -29.719 -3.078 1 90.31 242 MET A O 1
ATOM 1959 N N . LEU A 1 243 ? 8.562 -29.453 -5.215 1 88.12 243 LEU A N 1
ATOM 1960 C CA . LEU A 1 243 ? 7.363 -28.672 -5.477 1 88.12 243 LEU A CA 1
ATOM 1961 C C . LEU A 1 243 ? 6.109 -29.5 -5.238 1 88.12 243 LEU A C 1
ATOM 1963 O O . LEU A 1 243 ? 5.152 -29.031 -4.613 1 88.12 243 LEU A O 1
ATOM 1967 N N . ALA A 1 244 ? 6.184 -30.75 -5.668 1 90.62 244 ALA A N 1
ATOM 1968 C CA . ALA A 1 244 ? 5.043 -31.656 -5.539 1 90.62 244 ALA A CA 1
ATOM 1969 C C . ALA A 1 244 ? 4.719 -31.922 -4.07 1 90.62 244 ALA A C 1
ATOM 1971 O O . ALA A 1 244 ? 3.551 -32.031 -3.699 1 90.62 244 ALA A O 1
ATOM 1972 N N . GLU A 1 245 ? 5.738 -32.031 -3.27 1 88.44 245 GLU A N 1
ATOM 1973 C CA . GLU A 1 245 ? 5.566 -32.25 -1.834 1 88.44 245 GLU A CA 1
ATOM 1974 C C . GLU A 1 245 ? 4.789 -31.094 -1.202 1 88.44 245 GLU A C 1
ATOM 1976 O O . GLU A 1 245 ? 4.137 -31.281 -0.171 1 88.44 245 GLU A O 1
ATOM 1981 N N . ARG A 1 246 ? 4.793 -30.062 -1.883 1 82.06 246 ARG A N 1
ATOM 1982 C CA . ARG A 1 246 ? 4.102 -28.891 -1.374 1 82.06 246 ARG A CA 1
ATOM 1983 C C . ARG A 1 246 ? 2.822 -28.609 -2.16 1 82.06 246 ARG A C 1
ATOM 1985 O O . ARG A 1 246 ? 2.262 -27.516 -2.088 1 82.06 246 ARG A O 1
ATOM 1992 N N . GLY A 1 247 ? 2.494 -29.516 -3.018 1 87.06 247 GLY A N 1
ATOM 1993 C CA . GLY A 1 247 ? 1.225 -29.453 -3.727 1 87.06 247 GLY A CA 1
ATOM 1994 C C . GLY A 1 247 ? 1.3 -28.672 -5.023 1 87.06 247 GLY A C 1
ATOM 1995 O O . GLY A 1 247 ? 0.272 -28.281 -5.578 1 87.06 247 GLY A O 1
ATOM 1996 N N . ILE A 1 248 ? 2.445 -28.422 -5.504 1 88.19 248 ILE A N 1
ATOM 1997 C CA . ILE A 1 248 ? 2.607 -27.641 -6.723 1 88.19 248 ILE A CA 1
ATOM 1998 C C . ILE A 1 248 ? 3.025 -28.547 -7.871 1 88.19 248 ILE A C 1
ATOM 2000 O O . ILE A 1 248 ? 4.043 -29.25 -7.785 1 88.19 248 ILE A O 1
ATOM 2004 N N . LYS A 1 249 ? 2.229 -28.547 -8.828 1 95.5 249 LYS A N 1
ATOM 2005 C CA . LYS A 1 249 ? 2.57 -29.188 -10.094 1 95.5 249 LYS A CA 1
ATOM 2006 C C . LYS A 1 249 ? 2.816 -28.156 -11.188 1 95.5 249 LYS A C 1
ATOM 2008 O O . LYS A 1 249 ? 1.868 -27.578 -11.727 1 95.5 249 LYS A O 1
ATOM 2013 N N . PRO A 1 250 ? 4.051 -28 -11.562 1 94.81 250 PRO A N 1
ATOM 2014 C CA . PRO A 1 250 ? 4.379 -26.875 -12.445 1 94.81 250 PRO A CA 1
ATOM 2015 C C . PRO A 1 250 ? 3.574 -26.891 -13.742 1 94.81 250 PRO A C 1
ATOM 2017 O O . PRO A 1 250 ? 3.178 -25.828 -14.242 1 94.81 250 PRO A O 1
ATOM 2020 N N . GLU A 1 251 ? 3.291 -28.094 -14.242 1 96.25 251 GLU A N 1
ATOM 2021 C CA . GLU A 1 251 ? 2.623 -28.203 -15.539 1 96.25 251 GLU A CA 1
ATOM 2022 C C . GLU A 1 251 ? 1.153 -27.812 -15.43 1 96.25 251 GLU A C 1
ATOM 2024 O O . GLU A 1 251 ? 0.488 -27.594 -16.453 1 96.25 251 GLU A O 1
ATOM 2029 N N . GLU A 1 252 ? 0.658 -27.719 -14.289 1 94.19 252 GLU A N 1
ATOM 2030 C CA . GLU A 1 252 ? -0.76 -27.438 -14.094 1 94.19 252 GLU A CA 1
ATOM 2031 C C . GLU A 1 252 ? -0.986 -25.953 -13.766 1 94.19 252 GLU A C 1
ATOM 2033 O O . GLU A 1 252 ? -2.127 -25.5 -13.719 1 94.19 252 GLU A O 1
ATOM 2038 N N . LEU A 1 253 ? 0.023 -25.266 -13.523 1 92.19 253 LEU A N 1
ATOM 2039 C CA . LEU A 1 253 ? -0.113 -23.844 -13.227 1 92.19 253 LEU A CA 1
ATOM 2040 C C . LEU A 1 253 ? -0.49 -23.062 -14.477 1 92.19 253 LEU A C 1
ATOM 2042 O O . LEU A 1 253 ? 0.02 -23.328 -15.562 1 92.19 253 LEU A O 1
ATOM 2046 N N . PRO A 1 254 ? -1.358 -22.109 -14.32 1 90.5 254 PRO A N 1
ATOM 2047 C CA . PRO A 1 254 ? -1.758 -21.312 -15.484 1 90.5 254 PRO A CA 1
ATOM 2048 C C . PRO A 1 254 ? -0.64 -20.406 -15.984 1 90.5 254 PRO A C 1
ATOM 2050 O O . PRO A 1 254 ? 0.268 -20.047 -15.227 1 90.5 254 PRO A O 1
ATOM 2053 N N . ALA A 1 255 ? -0.734 -20.062 -17.266 1 92.5 255 ALA A N 1
ATOM 2054 C CA . ALA A 1 255 ? 0.221 -19.109 -17.844 1 92.5 255 ALA A CA 1
ATOM 2055 C C . ALA A 1 255 ? 0.08 -17.734 -17.219 1 92.5 255 ALA A C 1
ATOM 2057 O O . ALA A 1 255 ? -1.021 -17.328 -16.828 1 92.5 255 ALA A O 1
ATOM 2058 N N . GLU A 1 256 ? 1.169 -17.094 -17.078 1 91.12 256 GLU A N 1
ATOM 2059 C CA . GLU A 1 256 ? 1.168 -15.688 -16.656 1 91.12 256 GLU A CA 1
ATOM 2060 C C . GLU A 1 256 ? 1.263 -14.758 -17.859 1 91.12 256 GLU A C 1
ATOM 2062 O O . GLU A 1 256 ? 1.527 -15.203 -18.984 1 91.12 256 GLU A O 1
ATOM 2067 N N . GLU A 1 257 ? 1.009 -13.492 -17.562 1 86.69 257 GLU A N 1
ATOM 2068 C CA . GLU A 1 257 ? 1.085 -12.492 -18.625 1 86.69 257 GLU A CA 1
ATOM 2069 C C . GLU A 1 257 ? 2.496 -12.406 -19.203 1 86.69 257 GLU A C 1
ATOM 2071 O O . GLU A 1 257 ? 3.479 -12.562 -18.469 1 86.69 257 GLU A O 1
ATOM 2076 N N . ASP A 1 258 ? 2.537 -12.133 -20.484 1 89.94 258 ASP A N 1
ATOM 2077 C CA . ASP A 1 258 ? 3.809 -12 -21.188 1 89.94 258 ASP A CA 1
ATOM 2078 C C . ASP A 1 258 ? 4.715 -10.984 -20.5 1 89.94 258 ASP A C 1
ATOM 2080 O O . ASP A 1 258 ? 4.352 -9.812 -20.359 1 89.94 258 ASP A O 1
ATOM 2084 N N . LEU A 1 259 ? 5.848 -11.375 -20.109 1 88.12 259 LEU A N 1
ATOM 2085 C CA . LEU A 1 259 ? 6.773 -10.539 -19.359 1 88.12 259 LEU A CA 1
ATOM 2086 C C . LEU A 1 259 ? 7.191 -9.32 -20.172 1 88.12 259 LEU A C 1
ATOM 2088 O O . LEU A 1 259 ? 7.445 -8.25 -19.609 1 88.12 259 LEU A O 1
ATOM 2092 N N . LYS A 1 260 ? 7.383 -9.477 -21.438 1 82.5 260 LYS A N 1
ATOM 2093 C CA . LYS A 1 260 ? 7.77 -8.352 -22.281 1 82.5 260 LYS A CA 1
ATOM 2094 C C . LYS A 1 260 ? 6.711 -7.25 -22.25 1 82.5 260 LYS A C 1
ATOM 2096 O O . LYS A 1 260 ? 7.047 -6.066 -22.188 1 82.5 260 LYS A O 1
ATOM 2101 N N . LYS A 1 261 ? 5.492 -7.641 -22.281 1 77.69 261 LYS A N 1
ATOM 2102 C CA . LYS A 1 261 ? 4.395 -6.684 -22.188 1 77.69 261 LYS A CA 1
ATOM 2103 C C . LYS A 1 261 ? 4.355 -6.016 -20.812 1 77.69 261 LYS A C 1
ATOM 2105 O O . LYS A 1 261 ? 4.125 -4.809 -20.719 1 77.69 261 LYS A O 1
ATOM 2110 N N . LEU A 1 262 ? 4.617 -6.812 -19.875 1 74.69 262 LEU A N 1
ATOM 2111 C CA . LEU A 1 262 ? 4.59 -6.328 -18.5 1 74.69 262 LEU A CA 1
ATOM 2112 C C . LEU A 1 262 ? 5.684 -5.293 -18.266 1 74.69 262 LEU A C 1
ATOM 2114 O O . LEU A 1 262 ? 5.457 -4.293 -17.562 1 74.69 262 LEU A O 1
ATOM 2118 N N . GLU A 1 263 ? 6.844 -5.602 -18.719 1 74.25 263 GLU A N 1
ATOM 2119 C CA . GLU A 1 263 ? 7.973 -4.688 -18.578 1 74.25 263 GLU A CA 1
ATOM 2120 C C . GLU A 1 263 ? 7.652 -3.316 -19.156 1 74.25 263 GLU A C 1
ATOM 2122 O O . GLU A 1 263 ? 7.988 -2.289 -18.562 1 74.25 263 GLU A O 1
ATOM 2127 N N . ARG A 1 264 ? 6.949 -3.277 -20.203 1 69.25 264 ARG A N 1
ATOM 2128 C CA . ARG A 1 264 ? 6.559 -2.033 -20.859 1 69.25 264 ARG A CA 1
ATOM 2129 C C . ARG A 1 264 ? 5.559 -1.257 -20.016 1 69.25 264 ARG A C 1
ATOM 2131 O O . ARG A 1 264 ? 5.66 -0.035 -19.891 1 69.25 264 ARG A O 1
ATOM 2138 N N . ARG A 1 265 ? 4.676 -2.021 -19.422 1 65.31 265 ARG A N 1
ATOM 2139 C CA . ARG A 1 265 ? 3.637 -1.412 -18.594 1 65.31 265 ARG A CA 1
ATOM 2140 C C . ARG A 1 265 ? 4.227 -0.818 -17.312 1 65.31 265 ARG A C 1
ATOM 2142 O O . ARG A 1 265 ? 3.852 0.282 -16.906 1 65.31 265 ARG A O 1
ATOM 2149 N N . VAL A 1 266 ? 4.93 -1.64 -16.672 1 60.44 266 VAL A N 1
ATOM 2150 C CA . VAL A 1 266 ? 5.535 -1.184 -15.422 1 60.44 266 VAL A CA 1
ATOM 2151 C C . VAL A 1 266 ? 6.328 0.098 -15.672 1 60.44 266 VAL A C 1
ATOM 2153 O O . VAL A 1 266 ? 6.273 1.034 -14.867 1 60.44 266 VAL A O 1
ATOM 2156 N N . LYS A 1 267 ? 6.953 0.047 -16.734 1 58.28 267 LYS A N 1
ATOM 2157 C CA . LYS A 1 267 ? 7.707 1.242 -17.094 1 58.28 267 LYS A CA 1
ATOM 2158 C C . LYS A 1 267 ? 6.777 2.424 -17.344 1 58.28 267 LYS A C 1
ATOM 2160 O O . LYS A 1 267 ? 7.074 3.553 -16.953 1 58.28 267 LYS A O 1
ATOM 2165 N N . SER A 1 268 ? 5.547 2.096 -17.859 1 55.22 268 SER A N 1
ATOM 2166 C CA . SER A 1 268 ? 4.57 3.129 -18.172 1 55.22 268 SER A CA 1
ATOM 2167 C C . SER A 1 268 ? 3.801 3.568 -16.938 1 55.22 268 SER A C 1
ATOM 2169 O O . SER A 1 268 ? 3.535 4.758 -16.75 1 55.22 268 SER A O 1
ATOM 2171 N N . ASP A 1 269 ? 3.135 2.547 -16.188 1 52.16 269 ASP A N 1
ATOM 2172 C CA . ASP A 1 269 ? 2.332 2.826 -15 1 52.16 269 ASP A CA 1
ATOM 2173 C C . ASP A 1 269 ? 3.107 3.686 -14.008 1 52.16 269 ASP A C 1
ATOM 2175 O O . ASP A 1 269 ? 2.525 4.527 -13.32 1 52.16 269 ASP A O 1
ATOM 2179 N N . GLU A 1 270 ? 4.234 3.287 -13.703 1 44.25 270 GLU A N 1
ATOM 2180 C CA . GLU A 1 270 ? 5 4.223 -12.883 1 44.25 270 GLU A CA 1
ATOM 2181 C C . GLU A 1 270 ? 4.715 5.668 -13.289 1 44.25 270 GLU A C 1
ATOM 2183 O O . GLU A 1 270 ? 4.602 6.547 -12.43 1 44.25 270 GLU A O 1
ATOM 2188 N N . LYS A 1 271 ? 4.215 5.785 -14.492 1 42.22 271 LYS A N 1
ATOM 2189 C CA . LYS A 1 271 ? 3.898 7.117 -15 1 42.22 271 LYS A CA 1
ATOM 2190 C C . LYS A 1 271 ? 2.416 7.434 -14.828 1 42.22 271 LYS A C 1
ATOM 2192 O O . LYS A 1 271 ? 2.055 8.547 -14.445 1 42.22 271 LYS A O 1
ATOM 2197 N N . ARG A 1 272 ? 1.397 6.516 -15.117 1 40.34 272 ARG A N 1
ATOM 2198 C CA . ARG A 1 272 ? -0.038 6.715 -15.289 1 40.34 272 ARG A CA 1
ATOM 2199 C C . ARG A 1 272 ? -0.771 6.617 -13.953 1 40.34 272 ARG A C 1
ATOM 2201 O O . ARG A 1 272 ? -1.926 7.031 -13.844 1 40.34 272 ARG A O 1
ATOM 2208 N N . LEU A 1 273 ? -0.762 5.809 -12.914 1 36.81 273 LEU A N 1
ATOM 2209 C CA . LEU A 1 273 ? -1.57 5.617 -11.719 1 36.81 273 LEU A CA 1
ATOM 2210 C C . LEU A 1 273 ? -2.334 6.891 -11.367 1 36.81 273 LEU A C 1
ATOM 2212 O O . LEU A 1 273 ? -3.369 6.832 -10.695 1 36.81 273 LEU A O 1
ATOM 2216 N N . ILE A 1 274 ? -2.129 8.008 -11.672 1 32.06 274 ILE A N 1
ATOM 2217 C CA . ILE A 1 274 ? -2.799 9.25 -11.312 1 32.06 274 ILE A CA 1
ATOM 2218 C C . ILE A 1 274 ? -4.062 9.414 -12.156 1 32.06 274 ILE A C 1
ATOM 2220 O O . ILE A 1 274 ? -5.113 9.805 -11.633 1 32.06 274 ILE A O 1
ATOM 2224 N N . LYS A 1 275 ? -4.152 9.281 -13.422 1 33.41 275 LYS A N 1
ATOM 2225 C CA . LYS A 1 275 ? -5.191 9.797 -14.312 1 33.41 275 LYS A CA 1
ATOM 2226 C C . LYS A 1 275 ? -6.352 8.805 -14.43 1 33.41 275 LYS A C 1
ATOM 2228 O O . LYS A 1 275 ? -7.496 9.211 -14.656 1 33.41 275 LYS A O 1
ATOM 2233 N N . ALA A 1 276 ? -6.379 7.512 -14.461 1 37.5 276 ALA A N 1
ATOM 2234 C CA . ALA A 1 276 ? -7.117 6.516 -15.234 1 37.5 276 ALA A CA 1
ATOM 2235 C C . ALA A 1 276 ? -8.367 6.062 -14.492 1 37.5 276 ALA A C 1
ATOM 2237 O O . ALA A 1 276 ? -9.133 5.23 -14.992 1 37.5 276 ALA A O 1
ATOM 2238 N N . ALA A 1 277 ? -8.883 6.355 -13.336 1 35.31 277 ALA A N 1
ATOM 2239 C CA . ALA A 1 277 ? -9.945 5.574 -12.719 1 35.31 277 ALA A CA 1
ATOM 2240 C C . ALA A 1 277 ? -11.305 5.93 -13.312 1 35.31 277 ALA A C 1
ATOM 2242 O O . ALA A 1 277 ? -12.344 5.461 -12.836 1 35.31 277 ALA A O 1
ATOM 2243 N N . GLU A 1 278 ? -11.68 6.758 -14.234 1 41.88 278 GLU A N 1
ATOM 2244 C CA . GLU A 1 278 ? -13.023 7.137 -14.656 1 41.88 278 GLU A CA 1
ATOM 2245 C C . GLU A 1 278 ? -13.516 6.25 -15.797 1 41.88 278 GLU A C 1
ATOM 2247 O O . GLU A 1 278 ? -12.719 5.793 -16.625 1 41.88 278 GLU A O 1
ATOM 2252 N N . LEU A 1 279 ? -14.727 5.738 -15.648 1 49.34 279 LEU A N 1
ATOM 2253 C CA . LEU A 1 279 ? -15.344 4.977 -16.719 1 49.34 279 LEU A CA 1
ATOM 2254 C C . LEU A 1 279 ? -15.484 5.824 -17.984 1 49.34 279 LEU A C 1
ATOM 2256 O O . LEU A 1 279 ? -15.672 7.039 -17.906 1 49.34 279 LEU A O 1
ATOM 2260 N N . PRO A 1 280 ? -15.039 5.445 -19.188 1 46.97 280 PRO A N 1
ATOM 2261 C CA . PRO A 1 280 ? -15.156 6.219 -20.422 1 46.97 280 PRO A CA 1
ATOM 2262 C C . PRO A 1 280 ? -16.578 6.73 -20.672 1 46.97 280 PRO A C 1
ATOM 2264 O O . PRO A 1 280 ? -17.547 6.043 -20.344 1 46.97 280 PRO A O 1
ATOM 2267 N N . LYS A 1 281 ? -16.609 8.141 -20.875 1 42.5 281 LYS A N 1
ATOM 2268 C CA . LYS A 1 281 ? -17.875 8.797 -21.156 1 42.5 281 LYS A CA 1
ATOM 2269 C C . LYS A 1 281 ? -18.438 8.359 -22.516 1 42.5 281 LYS A C 1
ATOM 2271 O O . LYS A 1 281 ? -17.672 8.039 -23.422 1 42.5 281 LYS A O 1
ATOM 2276 N N . ASP A 1 282 ? -19.609 8.055 -22.672 1 36.84 282 ASP A N 1
ATOM 2277 C CA . ASP A 1 282 ? -20.312 7.777 -23.922 1 36.84 282 ASP A CA 1
ATOM 2278 C C . ASP A 1 282 ? -20.203 8.969 -24.875 1 36.84 282 ASP A C 1
ATOM 2280 O O . ASP A 1 282 ? -20.375 10.117 -24.469 1 36.84 282 ASP A O 1
ATOM 2284 N N . ALA A 1 283 ? -19.531 9.055 -26.141 1 39 283 ALA A N 1
ATOM 2285 C CA . ALA A 1 283 ? -19.531 9.984 -27.266 1 39 283 ALA A CA 1
ATOM 2286 C C . ALA A 1 283 ? -20.938 10.273 -27.75 1 39 283 ALA A C 1
ATOM 2288 O O . ALA A 1 283 ? -21.125 10.93 -28.781 1 39 283 ALA A O 1
ATOM 2289 N N . LYS A 1 284 ? -22.094 9.867 -27.391 1 34.34 284 LYS A N 1
ATOM 2290 C CA . LYS A 1 284 ? -23.234 10.109 -28.266 1 34.34 284 LYS A CA 1
ATOM 2291 C C . LYS A 1 284 ? -23.641 11.578 -28.234 1 34.34 284 LYS A C 1
ATOM 2293 O O . LYS A 1 284 ? -24.547 11.992 -28.969 1 34.34 284 LYS A O 1
ATOM 2298 N N . GLU A 1 285 ? -23.75 12.289 -27.172 1 29.23 285 GLU A N 1
ATOM 2299 C CA . GLU A 1 285 ? -24.766 13.32 -27.359 1 29.23 285 GLU A CA 1
ATOM 2300 C C . GLU A 1 285 ? -24.25 14.445 -28.25 1 29.23 285 GLU A C 1
ATOM 2302 O O . GLU A 1 285 ? -24.047 15.57 -27.781 1 29.23 285 GLU A O 1
ATOM 2307 N N . GLU A 1 286 ? -23.219 14.273 -29.078 1 27.33 286 GLU A N 1
ATOM 2308 C CA . GLU A 1 286 ? -23.047 15.414 -29.984 1 27.33 286 GLU A CA 1
ATOM 2309 C C . GLU A 1 286 ? -24.172 15.469 -31.016 1 27.33 286 GLU A C 1
ATOM 2311 O O . GLU A 1 286 ? -24.031 14.969 -32.125 1 27.33 286 GLU A O 1
ATOM 2316 N N . LYS A 1 287 ? -25.5 15.281 -30.797 1 22.64 287 LYS A N 1
ATOM 2317 C CA . LYS A 1 287 ? -26.328 15.93 -31.797 1 22.64 287 LYS A CA 1
ATOM 2318 C C . LYS A 1 287 ? -26.562 17.406 -31.469 1 22.64 287 LYS A C 1
ATOM 2320 O O . LYS A 1 287 ? -26.812 17.75 -30.312 1 22.64 287 LYS A O 1
ATOM 2325 N N . MET B 1 1 ? -6.898 -14.742 11 1 55.5 1 MET B N 1
ATOM 2326 C CA . MET B 1 1 ? -7.703 -14.688 9.781 1 55.5 1 MET B CA 1
ATOM 2327 C C . MET B 1 1 ? -7.289 -15.781 8.805 1 55.5 1 MET B C 1
ATOM 2329 O O . MET B 1 1 ? -6.105 -16.125 8.711 1 55.5 1 MET B O 1
ATOM 2333 N N . ASN B 1 2 ? -8.227 -16.562 8.406 1 65.12 2 ASN B N 1
ATOM 2334 C CA . ASN B 1 2 ? -7.941 -17.594 7.418 1 65.12 2 ASN B CA 1
ATOM 2335 C C . ASN B 1 2 ? -7.488 -16.984 6.09 1 65.12 2 ASN B C 1
ATOM 2337 O O . ASN B 1 2 ? -8.312 -16.641 5.246 1 65.12 2 ASN B O 1
ATOM 2341 N N . ASN B 1 3 ? -6.234 -16.703 5.941 1 69.81 3 ASN B N 1
ATOM 2342 C CA . ASN B 1 3 ? -5.598 -16.094 4.777 1 69.81 3 ASN B CA 1
ATOM 2343 C C . ASN B 1 3 ? -5.953 -16.844 3.494 1 69.81 3 ASN B C 1
ATOM 2345 O O . ASN B 1 3 ? -6.113 -16.234 2.438 1 69.81 3 ASN B O 1
ATOM 2349 N N . ASP B 1 4 ? -6.281 -18.078 3.676 1 76.25 4 ASP B N 1
ATOM 2350 C CA . ASP B 1 4 ? -6.59 -18.891 2.502 1 76.25 4 ASP B CA 1
ATOM 2351 C C . ASP B 1 4 ? -7.961 -18.531 1.931 1 76.25 4 ASP B C 1
ATOM 2353 O O . ASP B 1 4 ? -8.133 -18.484 0.711 1 76.25 4 ASP B O 1
ATOM 2357 N N . ARG B 1 5 ? -8.852 -18.203 2.855 1 83 5 ARG B N 1
ATOM 2358 C CA . ARG B 1 5 ? -10.203 -17.859 2.416 1 83 5 ARG B CA 1
ATOM 2359 C C . ARG B 1 5 ? -10.227 -16.516 1.703 1 83 5 ARG B C 1
ATOM 2361 O O . ARG B 1 5 ? -10.914 -16.359 0.69 1 83 5 ARG B O 1
ATOM 2368 N N . VAL B 1 6 ? -9.453 -15.578 2.193 1 84.44 6 VAL B N 1
ATOM 2369 C CA . VAL B 1 6 ? -9.367 -14.258 1.578 1 84.44 6 VAL B CA 1
ATOM 2370 C C . VAL B 1 6 ? -8.797 -14.383 0.169 1 84.44 6 VAL B C 1
ATOM 2372 O O . VAL B 1 6 ? -9.289 -13.75 -0.767 1 84.44 6 VAL B O 1
ATOM 2375 N N . LEU B 1 7 ? -7.844 -15.234 0.051 1 82.19 7 LEU B N 1
ATOM 2376 C CA . LEU B 1 7 ? -7.219 -15.461 -1.249 1 82.19 7 LEU B CA 1
ATOM 2377 C C . LEU B 1 7 ? -8.211 -16.078 -2.229 1 82.19 7 LEU B C 1
ATOM 2379 O O . LEU B 1 7 ? -8.273 -15.68 -3.391 1 82.19 7 LEU B O 1
ATOM 2383 N N . GLU B 1 8 ? -8.922 -17.016 -1.718 1 88.38 8 GLU B N 1
ATOM 2384 C CA . GLU B 1 8 ? -9.914 -17.688 -2.551 1 88.38 8 GLU B CA 1
ATOM 2385 C C . GLU B 1 8 ? -10.977 -16.703 -3.035 1 88.38 8 GLU B C 1
ATOM 2387 O O . GLU B 1 8 ? -11.344 -16.719 -4.211 1 88.38 8 GLU B O 1
ATOM 2392 N N . LEU B 1 9 ? -11.422 -15.875 -2.145 1 90.19 9 LEU B N 1
ATOM 2393 C CA . LEU B 1 9 ? -12.477 -14.914 -2.479 1 90.19 9 LEU B CA 1
ATOM 2394 C C . LEU B 1 9 ? -11.953 -13.859 -3.445 1 90.19 9 LEU B C 1
ATOM 2396 O O . LEU B 1 9 ? -12.656 -13.469 -4.379 1 90.19 9 LEU B O 1
ATOM 2400 N N . THR B 1 10 ? -10.766 -13.453 -3.209 1 90.06 10 THR B N 1
ATOM 2401 C CA . THR B 1 10 ? -10.156 -12.469 -4.098 1 90.06 10 THR B CA 1
ATOM 2402 C C . THR B 1 10 ? -9.984 -13.039 -5.504 1 90.06 10 THR B C 1
ATOM 2404 O O . THR B 1 10 ? -10.242 -12.352 -6.492 1 90.06 10 THR B O 1
ATOM 2407 N N . GLN B 1 11 ? -9.555 -14.305 -5.559 1 87.62 11 GLN B N 1
ATOM 2408 C CA . GLN B 1 11 ? -9.391 -14.969 -6.848 1 87.62 11 GLN B CA 1
ATOM 2409 C C . GLN B 1 11 ? -10.734 -15.109 -7.566 1 87.62 11 GLN B C 1
ATOM 2411 O O . GLN B 1 11 ? -10.82 -14.867 -8.773 1 87.62 11 GLN B O 1
ATOM 2416 N N . SER B 1 12 ? -11.75 -15.492 -6.793 1 92.5 12 SER B N 1
ATOM 2417 C CA . SER B 1 12 ? -13.086 -15.617 -7.371 1 92.5 12 SER B CA 1
ATOM 2418 C C . SER B 1 12 ? -13.578 -14.273 -7.914 1 92.5 12 SER B C 1
ATOM 2420 O O . SER B 1 12 ? -14.172 -14.219 -8.992 1 92.5 12 SER B O 1
ATOM 2422 N N . PHE B 1 13 ? -13.312 -13.25 -7.215 1 95.25 13 PHE B N 1
ATOM 2423 C CA . PHE B 1 13 ? -13.68 -11.906 -7.621 1 95.25 13 PHE B CA 1
ATOM 2424 C C . PHE B 1 13 ? -12.984 -11.523 -8.93 1 95.25 13 PHE B C 1
ATOM 2426 O O . PHE B 1 13 ? -13.625 -11.016 -9.852 1 95.25 13 PHE B O 1
ATOM 2433 N N . ASN B 1 14 ? -11.711 -11.812 -8.945 1 89.19 14 ASN B N 1
ATOM 2434 C CA . ASN B 1 14 ? -10.938 -11.453 -10.133 1 89.19 14 ASN B CA 1
ATOM 2435 C C . ASN B 1 14 ? -11.359 -12.273 -11.344 1 89.19 14 ASN B C 1
ATOM 2437 O O . ASN B 1 14 ? -11.344 -11.773 -12.469 1 89.19 14 ASN B O 1
ATOM 2441 N N . GLU B 1 15 ? -11.805 -13.461 -11.164 1 90.62 15 GLU B N 1
ATOM 2442 C CA . GLU B 1 15 ? -12.148 -14.375 -12.242 1 90.62 15 GLU B CA 1
ATOM 2443 C C . GLU B 1 15 ? -13.414 -13.93 -12.969 1 90.62 15 GLU B C 1
ATOM 2445 O O . GLU B 1 15 ? -13.562 -14.164 -14.164 1 90.62 15 GLU B O 1
ATOM 2450 N N . ILE B 1 16 ? -14.273 -13.281 -12.273 1 93.38 16 ILE B N 1
ATOM 2451 C CA . ILE B 1 16 ? -15.547 -12.93 -12.898 1 93.38 16 ILE B CA 1
ATOM 2452 C C . ILE B 1 16 ? -15.453 -11.531 -13.508 1 93.38 16 ILE B C 1
ATOM 2454 O O . ILE B 1 16 ? -16.406 -11.047 -14.117 1 93.38 16 ILE B O 1
ATOM 2458 N N . GLY B 1 17 ? -14.312 -10.938 -13.281 1 93 17 GLY B N 1
ATOM 2459 C CA . GLY B 1 17 ? -14.102 -9.633 -13.891 1 93 17 GLY B CA 1
ATOM 2460 C C . GLY B 1 17 ? -14.031 -9.688 -15.406 1 93 17 GLY B C 1
ATOM 2461 O O . GLY B 1 17 ? -13.508 -10.648 -15.969 1 93 17 GLY B O 1
ATOM 2462 N N . GLN B 1 18 ? -14.602 -8.734 -16 1 91.06 18 GLN B N 1
ATOM 2463 C CA . GLN B 1 18 ? -14.578 -8.617 -17.453 1 91.06 18 GLN B CA 1
ATOM 2464 C C . GLN B 1 18 ? -13.867 -7.344 -17.891 1 91.06 18 GLN B C 1
ATOM 2466 O O . GLN B 1 18 ? -13.547 -6.488 -17.062 1 91.06 18 GLN B O 1
ATOM 2471 N N . HIS B 1 19 ? -13.5 -7.359 -19.156 1 86.81 19 HIS B N 1
ATOM 2472 C CA . HIS B 1 19 ? -12.875 -6.176 -19.734 1 86.81 19 HIS B CA 1
ATOM 2473 C C . HIS B 1 19 ? -13.68 -5.637 -20.906 1 86.81 19 HIS B C 1
ATOM 2475 O O . HIS B 1 19 ? -14.266 -6.41 -21.672 1 86.81 19 HIS B O 1
ATOM 2481 N N . PHE B 1 20 ? -13.758 -4.309 -20.859 1 78.69 20 PHE B N 1
ATOM 2482 C CA . PHE B 1 20 ? -14.328 -3.717 -22.062 1 78.69 20 PHE B CA 1
ATOM 2483 C C . PHE B 1 20 ? -13.469 -4.027 -23.281 1 78.69 20 PHE B C 1
ATOM 2485 O O . PHE B 1 20 ? -12.234 -4.051 -23.188 1 78.69 20 PHE B O 1
ATOM 2492 N N . PRO B 1 21 ? -14.141 -4.309 -24.359 1 76.44 21 PRO B N 1
ATOM 2493 C CA . PRO B 1 21 ? -13.352 -4.562 -25.562 1 76.44 21 PRO B CA 1
ATOM 2494 C C . PRO B 1 21 ? -12.375 -3.436 -25.875 1 76.44 21 PRO B C 1
ATOM 2496 O O . PRO B 1 21 ? -12.727 -2.258 -25.797 1 76.44 21 PRO B O 1
ATOM 2499 N N . ASP B 1 22 ? -11.125 -3.705 -26.172 1 64.88 22 ASP B N 1
ATOM 2500 C CA . ASP B 1 22 ? -10.055 -2.803 -26.594 1 64.88 22 ASP B CA 1
ATOM 2501 C C . ASP B 1 22 ? -9.727 -1.795 -25.5 1 64.88 22 ASP B C 1
ATOM 2503 O O . ASP B 1 22 ? -9.266 -0.687 -25.781 1 64.88 22 ASP B O 1
ATOM 2507 N N . SER B 1 23 ? -10.344 -2.051 -24.359 1 65.88 23 SER B N 1
ATOM 2508 C CA . SER B 1 23 ? -10.031 -1.15 -23.25 1 65.88 23 SER B CA 1
ATOM 2509 C C . SER B 1 23 ? -9.43 -1.909 -22.078 1 65.88 23 SER B C 1
ATOM 2511 O O . SER B 1 23 ? -9.555 -3.131 -21.984 1 65.88 23 SER B O 1
ATOM 2513 N N . LYS B 1 24 ? -8.648 -1.245 -21.281 1 71.12 24 LYS B N 1
ATOM 2514 C CA . LYS B 1 24 ? -8.047 -1.822 -20.094 1 71.12 24 LYS B CA 1
ATOM 2515 C C . LYS B 1 24 ? -8.969 -1.667 -18.875 1 71.12 24 LYS B C 1
ATOM 2517 O O . LYS B 1 24 ? -8.602 -2.027 -17.766 1 71.12 24 LYS B O 1
ATOM 2522 N N . ILE B 1 25 ? -10.211 -1.261 -19.219 1 75.12 25 ILE B N 1
ATOM 2523 C CA . ILE B 1 25 ? -11.109 -0.992 -18.094 1 75.12 25 ILE B CA 1
ATOM 2524 C C . ILE B 1 25 ? -11.82 -2.279 -17.688 1 75.12 25 ILE B C 1
ATOM 2526 O O . ILE B 1 25 ? -12.422 -2.957 -18.531 1 75.12 25 ILE B O 1
ATOM 2530 N N . GLU B 1 26 ? -11.703 -2.627 -16.453 1 87.81 26 GLU B N 1
ATOM 2531 C CA . GLU B 1 26 ? -12.352 -3.811 -15.891 1 87.81 26 GLU B CA 1
ATOM 2532 C C . GLU B 1 26 ? -13.734 -3.479 -15.344 1 87.81 26 GLU B C 1
ATOM 2534 O O . GLU B 1 26 ? -13.984 -2.35 -14.922 1 87.81 26 GLU B O 1
ATOM 2539 N N . PHE B 1 27 ? -14.656 -4.449 -15.523 1 93.44 27 PHE B N 1
ATOM 2540 C CA . PHE B 1 27 ? -15.961 -4.297 -14.891 1 93.44 27 PHE B CA 1
ATOM 2541 C C . PHE B 1 27 ? -16.5 -5.648 -14.438 1 93.44 27 PHE B C 1
ATOM 2543 O O . PHE B 1 27 ? -15.977 -6.695 -14.82 1 93.44 27 PHE B O 1
ATOM 2550 N N . TRP B 1 28 ? -17.438 -5.641 -13.57 1 96.44 28 TRP B N 1
ATOM 2551 C CA . TRP B 1 28 ? -18.109 -6.816 -13.039 1 96.44 28 TRP B CA 1
ATOM 2552 C C . TRP B 1 28 ? -19.625 -6.695 -13.211 1 96.44 28 TRP B C 1
ATOM 2554 O O . TRP B 1 28 ? -20.188 -5.598 -13.133 1 96.44 28 TRP B O 1
ATOM 2564 N N . TYR B 1 29 ? -20.281 -7.746 -13.422 1 96.38 29 TYR B N 1
ATOM 2565 C CA . TYR B 1 29 ? -21.734 -7.762 -13.398 1 96.38 29 TYR B CA 1
ATOM 2566 C C . TYR B 1 29 ? -22.25 -8.016 -11.984 1 96.38 29 TYR B C 1
ATOM 2568 O O . TYR B 1 29 ? -21.75 -8.898 -11.281 1 96.38 29 TYR B O 1
ATOM 2576 N N . ALA B 1 30 ? -23.25 -7.285 -11.594 1 98.06 30 ALA B N 1
ATOM 2577 C CA . ALA B 1 30 ? -23.781 -7.355 -10.242 1 98.06 30 ALA B CA 1
ATOM 2578 C C . ALA B 1 30 ? -24.344 -8.742 -9.938 1 98.06 30 ALA B C 1
ATOM 2580 O O . ALA B 1 30 ? -24.172 -9.258 -8.828 1 98.06 30 ALA B O 1
ATOM 2581 N N . ARG B 1 31 ? -24.938 -9.359 -10.906 1 96.44 31 ARG B N 1
ATOM 2582 C CA . ARG B 1 31 ? -25.562 -10.664 -10.688 1 96.44 31 ARG B CA 1
ATOM 2583 C C . ARG B 1 31 ? -24.5 -11.719 -10.383 1 96.44 31 ARG B C 1
ATOM 2585 O O . ARG B 1 31 ? -24.734 -12.633 -9.578 1 96.44 31 ARG B O 1
ATOM 2592 N N . GLU B 1 32 ? -23.391 -11.625 -11.016 1 96.19 32 GLU B N 1
ATOM 2593 C CA . GLU B 1 32 ? -22.297 -12.547 -10.727 1 96.19 32 GLU B CA 1
ATOM 2594 C C . GLU B 1 32 ? -21.672 -12.25 -9.359 1 96.19 32 GLU B C 1
ATOM 2596 O O . GLU B 1 32 ? -21.344 -13.172 -8.609 1 96.19 32 GLU B O 1
ATOM 2601 N N . LEU B 1 33 ? -21.531 -10.961 -9.039 1 97.69 33 LEU B N 1
ATOM 2602 C CA . LEU B 1 33 ? -20.984 -10.547 -7.754 1 97.69 33 LEU B CA 1
ATOM 2603 C C . LEU B 1 33 ? -21.875 -11.016 -6.609 1 97.69 33 LEU B C 1
ATOM 2605 O O . LEU B 1 33 ? -21.375 -11.406 -5.551 1 97.69 33 LEU B O 1
ATOM 2609 N N . GLN B 1 34 ? -23.125 -10.984 -6.852 1 97.88 34 GLN B N 1
ATOM 2610 C CA . GLN B 1 34 ? -24.125 -11.422 -5.879 1 97.88 34 GLN B CA 1
ATOM 2611 C C . GLN B 1 34 ? -23.812 -12.812 -5.352 1 97.88 34 GLN B C 1
ATOM 2613 O O . GLN B 1 34 ? -23.828 -13.039 -4.141 1 97.88 34 GLN B O 1
ATOM 2618 N N . LYS B 1 35 ? -23.453 -13.688 -6.227 1 96 35 LYS B N 1
ATOM 2619 C CA . LYS B 1 35 ? -23.172 -15.078 -5.875 1 96 35 LYS B CA 1
ATOM 2620 C C . LYS B 1 35 ? -21.906 -15.195 -5.043 1 96 35 LYS B C 1
ATOM 2622 O O . LYS B 1 35 ? -21.875 -15.898 -4.031 1 96 35 LYS B O 1
ATOM 2627 N N . ILE B 1 36 ? -20.922 -14.445 -5.441 1 95.88 36 ILE B N 1
ATOM 2628 C CA . ILE B 1 36 ? -19.625 -14.5 -4.785 1 95.88 36 ILE B CA 1
ATOM 2629 C C . ILE B 1 36 ? -19.734 -13.938 -3.367 1 95.88 36 ILE B C 1
ATOM 2631 O O . ILE B 1 36 ? -19.078 -14.422 -2.447 1 95.88 36 ILE B O 1
ATOM 2635 N N . LEU B 1 37 ? -20.641 -12.969 -3.16 1 96.94 37 LEU B N 1
ATOM 2636 C CA . LEU B 1 37 ? -20.75 -12.289 -1.874 1 96.94 37 LEU B CA 1
ATOM 2637 C C . LEU B 1 37 ? -21.797 -12.969 -0.988 1 96.94 37 LEU B C 1
ATOM 2639 O O . LEU B 1 37 ? -22.062 -12.516 0.125 1 96.94 37 LEU B O 1
ATOM 2643 N N . GLY B 1 38 ? -22.391 -14.039 -1.503 1 96.06 38 GLY B N 1
ATOM 2644 C CA . GLY B 1 38 ? -23.219 -14.906 -0.675 1 96.06 38 GLY B CA 1
ATOM 2645 C C . GLY B 1 38 ? -24.656 -14.453 -0.586 1 96.06 38 GLY B C 1
ATOM 2646 O O . GLY B 1 38 ? -25.344 -14.734 0.401 1 96.06 38 GLY B O 1
ATOM 2647 N N . TYR B 1 39 ? -25.141 -13.695 -1.527 1 97.31 39 TYR B N 1
ATOM 2648 C CA . TYR B 1 39 ? -26.531 -13.289 -1.56 1 97.31 39 TYR B CA 1
ATOM 2649 C C . TYR B 1 39 ? -27.344 -14.172 -2.5 1 97.31 39 TYR B C 1
ATOM 2651 O O . TYR B 1 39 ? -27.078 -14.211 -3.705 1 97.31 39 TYR B O 1
ATOM 2659 N N . ASP B 1 40 ? -28.344 -14.766 -2.006 1 95.44 40 ASP B N 1
ATOM 2660 C CA . ASP B 1 40 ? -29.156 -15.688 -2.797 1 95.44 40 ASP B CA 1
ATOM 2661 C C . ASP B 1 40 ? -30.25 -14.93 -3.551 1 95.44 40 ASP B C 1
ATOM 2663 O O . ASP B 1 40 ? -30.562 -15.266 -4.695 1 95.44 40 ASP B O 1
ATOM 2667 N N . ARG B 1 41 ? -30.781 -13.938 -2.91 1 96.25 41 ARG B N 1
ATOM 2668 C CA . ARG B 1 41 ? -31.906 -13.195 -3.482 1 96.25 41 ARG B CA 1
ATOM 2669 C C . ARG B 1 41 ? -31.438 -11.852 -4.027 1 96.25 41 ARG B C 1
ATOM 2671 O O . ARG B 1 41 ? -30.797 -11.078 -3.322 1 96.25 41 ARG B O 1
ATOM 2678 N N . TRP B 1 42 ? -31.844 -11.57 -5.227 1 95.56 42 TRP B N 1
ATOM 2679 C CA . TRP B 1 42 ? -31.484 -10.328 -5.898 1 95.56 42 TRP B CA 1
ATOM 2680 C C . TRP B 1 42 ? -32 -9.117 -5.129 1 95.56 42 TRP B C 1
ATOM 2682 O O . TRP B 1 42 ? -31.312 -8.109 -5 1 95.56 42 TRP B O 1
ATOM 2692 N N . GLU B 1 43 ? -33.219 -9.258 -4.52 1 95.44 43 GLU B N 1
ATOM 2693 C CA . GLU B 1 43 ? -33.844 -8.164 -3.805 1 95.44 43 GLU B CA 1
ATOM 2694 C C . GLU B 1 43 ? -33.031 -7.715 -2.605 1 95.44 43 GLU B C 1
ATOM 2696 O O . GLU B 1 43 ? -32.969 -6.527 -2.283 1 95.44 43 GLU B O 1
ATOM 2701 N N . ASN B 1 44 ? -32.375 -8.664 -2.014 1 96.94 44 ASN B N 1
ATOM 2702 C CA . ASN B 1 44 ? -31.531 -8.344 -0.877 1 96.94 44 ASN B CA 1
ATOM 2703 C C . ASN B 1 44 ? -30.219 -7.688 -1.324 1 96.94 44 ASN B C 1
ATOM 2705 O O . ASN B 1 44 ? -29.719 -6.785 -0.658 1 96.94 44 ASN B O 1
ATOM 2709 N N . PHE B 1 45 ? -29.75 -8.18 -2.455 1 98.12 45 PHE B N 1
ATOM 2710 C CA . PHE B 1 45 ? -28.469 -7.664 -2.947 1 98.12 45 PHE B CA 1
ATOM 2711 C C . PHE B 1 45 ? -28.625 -6.246 -3.477 1 98.12 45 PHE B C 1
ATOM 2713 O O . PHE B 1 45 ? -27.734 -5.41 -3.311 1 98.12 45 PHE B O 1
ATOM 2720 N N . ILE B 1 46 ? -29.75 -5.953 -4.094 1 97.56 46 ILE B N 1
ATOM 2721 C CA . ILE B 1 46 ? -29.984 -4.625 -4.641 1 97.56 46 ILE B CA 1
ATOM 2722 C C . ILE B 1 46 ? -29.969 -3.592 -3.518 1 97.56 46 ILE B C 1
ATOM 2724 O O . ILE B 1 46 ? -29.531 -2.457 -3.715 1 97.56 46 ILE B O 1
ATOM 2728 N N . ASN B 1 47 ? -30.453 -3.953 -2.318 1 97.38 47 ASN B N 1
ATOM 2729 C CA . ASN B 1 47 ? -30.406 -3.051 -1.173 1 97.38 47 ASN B CA 1
ATOM 2730 C C . ASN B 1 47 ? -28.984 -2.674 -0.813 1 97.38 47 ASN B C 1
ATOM 2732 O O . ASN B 1 47 ? -28.703 -1.529 -0.444 1 97.38 47 ASN B O 1
ATOM 2736 N N . VAL B 1 48 ? -28.125 -3.645 -0.894 1 98.19 48 VAL B N 1
ATOM 2737 C CA . VAL B 1 48 ? -26.703 -3.408 -0.621 1 98.19 48 VAL B CA 1
ATOM 2738 C C . VAL B 1 48 ? -26.125 -2.469 -1.677 1 98.19 48 VAL B C 1
ATOM 2740 O O . VAL B 1 48 ? -25.359 -1.553 -1.352 1 98.19 48 VAL B O 1
ATOM 2743 N N . ILE B 1 49 ? -26.5 -2.701 -2.912 1 98.56 49 ILE B N 1
ATOM 2744 C CA . ILE B 1 49 ? -26.047 -1.867 -4.016 1 98.56 49 ILE B CA 1
ATOM 2745 C C . ILE B 1 49 ? -26.516 -0.429 -3.809 1 98.56 49 ILE B C 1
ATOM 2747 O O . ILE B 1 49 ? -25.75 0.517 -4.031 1 98.56 49 ILE B O 1
ATOM 2751 N N . GLU B 1 50 ? -27.719 -0.268 -3.332 1 98.19 50 GLU B N 1
ATOM 2752 C CA . GLU B 1 50 ? -28.25 1.07 -3.088 1 98.19 50 GLU B CA 1
ATOM 2753 C C . GLU B 1 50 ? -27.484 1.773 -1.973 1 98.19 50 GLU B C 1
ATOM 2755 O O . GLU B 1 50 ? -27.25 2.984 -2.035 1 98.19 50 GLU B O 1
ATOM 2760 N N . LYS B 1 51 ? -27.109 1.035 -0.997 1 97.88 51 LYS B N 1
ATOM 2761 C CA . LYS B 1 51 ? -26.266 1.608 0.054 1 97.88 51 LYS B CA 1
ATOM 2762 C C . LYS B 1 51 ? -24.922 2.064 -0.502 1 97.88 51 LYS B C 1
ATOM 2764 O O . LYS B 1 51 ? -24.438 3.137 -0.148 1 97.88 51 LYS B O 1
ATOM 2769 N N . ALA B 1 52 ? -24.375 1.219 -1.339 1 98.31 52 ALA B N 1
ATOM 2770 C CA . ALA B 1 52 ? -23.109 1.573 -1.976 1 98.31 52 ALA B CA 1
ATOM 2771 C C . ALA B 1 52 ? -23.25 2.842 -2.811 1 98.31 52 ALA B C 1
ATOM 2773 O O . ALA B 1 52 ? -22.391 3.717 -2.775 1 98.31 52 ALA B O 1
ATOM 2774 N N . LYS B 1 53 ? -24.359 2.926 -3.531 1 97.69 53 LYS B N 1
ATOM 2775 C CA . LYS B 1 53 ? -24.625 4.129 -4.316 1 97.69 53 LYS B CA 1
ATOM 2776 C C . LYS B 1 53 ? -24.75 5.355 -3.414 1 97.69 53 LYS B C 1
ATOM 2778 O O . LYS B 1 53 ? -24.328 6.449 -3.787 1 97.69 53 LYS B O 1
ATOM 2783 N N . SER B 1 54 ? -25.344 5.195 -2.242 1 98 54 SER B N 1
ATOM 2784 C CA . SER B 1 54 ? -25.5 6.293 -1.292 1 98 54 SER B CA 1
ATOM 2785 C C . SER B 1 54 ? -24.141 6.828 -0.853 1 98 54 SER B C 1
ATOM 2787 O O . SER B 1 54 ? -23.984 8.031 -0.612 1 98 54 SER B O 1
ATOM 2789 N N . SER B 1 55 ? -23.188 5.898 -0.706 1 96.06 55 SER B N 1
ATOM 2790 C CA . SER B 1 55 ? -21.828 6.328 -0.381 1 96.06 55 SER B CA 1
ATOM 2791 C C . SER B 1 55 ? -21.266 7.258 -1.453 1 96.06 55 SER B C 1
ATOM 2793 O O . SER B 1 55 ? -20.656 8.281 -1.139 1 96.06 55 SER B O 1
ATOM 2795 N N . CYS B 1 56 ? -21.484 6.949 -2.711 1 94.12 56 CYS B N 1
ATOM 2796 C CA . CYS B 1 56 ? -21.062 7.793 -3.822 1 94.12 56 CYS B CA 1
ATOM 2797 C C . CYS B 1 56 ? -21.734 9.164 -3.75 1 94.12 56 CYS B C 1
ATOM 2799 O O . CYS B 1 56 ? -21.062 10.188 -3.859 1 94.12 56 CYS B O 1
ATOM 2801 N N . ILE B 1 57 ? -22.969 9.133 -3.473 1 95.62 57 ILE B N 1
ATOM 2802 C CA . ILE B 1 57 ? -23.75 10.367 -3.441 1 95.62 57 ILE B CA 1
ATOM 2803 C C . ILE B 1 57 ? -23.234 11.281 -2.33 1 95.62 57 ILE B C 1
ATOM 2805 O O . ILE B 1 57 ? -22.984 12.469 -2.557 1 95.62 57 ILE B O 1
ATOM 2809 N N . SER B 1 58 ? -22.984 10.719 -1.187 1 94.44 58 SER B N 1
ATOM 2810 C CA . SER B 1 58 ? -22.578 11.477 -0.012 1 94.44 58 SER B CA 1
ATOM 2811 C C . SER B 1 58 ? -21.188 12.078 -0.2 1 94.44 58 SER B C 1
ATOM 2813 O O . SER B 1 58 ? -20.828 13.055 0.461 1 94.44 58 SER B O 1
ATOM 2815 N N . THR B 1 59 ? -20.406 11.469 -1.088 1 92.31 59 THR B N 1
ATOM 2816 C CA . THR B 1 59 ? -19.062 11.969 -1.329 1 92.31 59 THR B CA 1
ATOM 2817 C C . THR B 1 59 ? -18.984 12.719 -2.654 1 92.31 59 THR B C 1
ATOM 2819 O O . THR B 1 59 ? -17.906 13.023 -3.145 1 92.31 59 THR B O 1
ATOM 2822 N N . LYS B 1 60 ? -20.125 12.914 -3.309 1 91.75 60 LYS B N 1
ATOM 2823 C CA . LYS B 1 60 ? -20.281 13.68 -4.539 1 91.75 60 LYS B CA 1
ATOM 2824 C C . LYS B 1 60 ? -19.562 13.008 -5.703 1 91.75 60 LYS B C 1
ATOM 2826 O O . LYS B 1 60 ? -18.938 13.68 -6.523 1 91.75 60 LYS B O 1
ATOM 2831 N N . VAL B 1 61 ? -19.531 11.727 -5.668 1 90.19 61 VAL B N 1
ATOM 2832 C CA . VAL B 1 61 ? -19.078 10.922 -6.793 1 90.19 61 VAL B CA 1
ATOM 2833 C C . VAL B 1 61 ? -20.266 10.547 -7.672 1 90.19 61 VAL B C 1
ATOM 2835 O O . VAL B 1 61 ? -21.312 10.125 -7.168 1 90.19 61 VAL B O 1
ATOM 2838 N N . GLU B 1 62 ? -20.125 10.727 -8.883 1 92.44 62 GLU B N 1
ATOM 2839 C CA . GLU B 1 62 ? -21.219 10.422 -9.805 1 92.44 62 GLU B CA 1
ATOM 2840 C C . GLU B 1 62 ? -21.5 8.93 -9.836 1 92.44 62 GLU B C 1
ATOM 2842 O O . GLU B 1 62 ? -20.656 8.141 -10.273 1 92.44 62 GLU B O 1
ATOM 2847 N N . VAL B 1 63 ? -22.656 8.547 -9.484 1 96.12 63 VAL B N 1
ATOM 2848 C CA . VAL B 1 63 ? -23.047 7.148 -9.344 1 96.12 63 VAL B CA 1
ATOM 2849 C C . VAL B 1 63 ? -22.953 6.441 -10.688 1 96.12 63 VAL B C 1
ATOM 2851 O O . VAL B 1 63 ? -22.453 5.316 -10.773 1 96.12 63 VAL B O 1
ATOM 2854 N N . SER B 1 64 ? -23.312 7.039 -11.766 1 94.81 64 SER B N 1
ATOM 2855 C CA . SER B 1 64 ? -23.375 6.422 -13.086 1 94.81 64 SER B CA 1
ATOM 2856 C C . SER B 1 64 ? -21.969 6.094 -13.617 1 94.81 64 SER B C 1
ATOM 2858 O O . SER B 1 64 ? -21.828 5.297 -14.539 1 94.81 64 SER B O 1
ATOM 2860 N N . ASP B 1 65 ? -20.922 6.738 -13.047 1 92.25 65 ASP B N 1
ATOM 2861 C CA . ASP B 1 65 ? -19.547 6.441 -13.445 1 92.25 65 ASP B CA 1
ATOM 2862 C C . ASP B 1 65 ? -19.125 5.047 -12.984 1 92.25 65 ASP B C 1
ATOM 2864 O O . ASP B 1 65 ? -18.219 4.445 -13.555 1 92.25 65 ASP B O 1
ATOM 2868 N N . HIS B 1 66 ? -19.859 4.523 -11.992 1 95.19 66 HIS B N 1
ATOM 2869 C CA . HIS B 1 66 ? -19.375 3.295 -11.375 1 95.19 66 HIS B CA 1
ATOM 2870 C C . HIS B 1 66 ? -20.453 2.223 -11.352 1 95.19 66 HIS B C 1
ATOM 2872 O O . HIS B 1 66 ? -20.172 1.041 -11.156 1 95.19 66 HIS B O 1
ATOM 2878 N N . PHE B 1 67 ? -21.719 2.686 -11.453 1 97.44 67 PHE B N 1
ATOM 2879 C CA . PHE B 1 67 ? -22.891 1.814 -11.508 1 97.44 67 PHE B CA 1
ATOM 2880 C C . PHE B 1 67 ? -23.703 2.072 -12.766 1 97.44 67 PHE B C 1
ATOM 2882 O O . PHE B 1 67 ? -24.375 3.102 -12.883 1 97.44 67 PHE B O 1
ATOM 2889 N N . ARG B 1 68 ? -23.672 1.11 -13.648 1 95.88 68 ARG B N 1
ATOM 2890 C CA . ARG B 1 68 ? -24.406 1.3 -14.898 1 95.88 68 ARG B CA 1
ATOM 2891 C C . ARG B 1 68 ? -25.422 0.193 -15.109 1 95.88 68 ARG B C 1
ATOM 2893 O O . ARG B 1 68 ? -25.062 -0.981 -15.219 1 95.88 68 ARG B O 1
ATOM 2900 N N . ASP B 1 69 ? -26.688 0.558 -15.18 1 95.69 69 ASP B N 1
ATOM 2901 C CA . ASP B 1 69 ? -27.766 -0.405 -15.391 1 95.69 69 ASP B CA 1
ATOM 2902 C C . ASP B 1 69 ? -27.719 -0.984 -16.797 1 95.69 69 ASP B C 1
ATOM 2904 O O . ASP B 1 69 ? -27.484 -0.255 -17.766 1 95.69 69 ASP B O 1
ATOM 2908 N N . VAL B 1 70 ? -27.812 -2.322 -16.859 1 94.69 70 VAL B N 1
ATOM 2909 C CA . VAL B 1 70 ? -27.859 -2.998 -18.156 1 94.69 70 VAL B CA 1
ATOM 2910 C C . VAL B 1 70 ? -28.938 -4.09 -18.125 1 94.69 70 VAL B C 1
ATOM 2912 O O . VAL B 1 70 ? -29.406 -4.473 -17.047 1 94.69 70 VAL B O 1
ATOM 2915 N N . THR B 1 71 ? -29.391 -4.418 -19.234 1 93 71 THR B N 1
ATOM 2916 C CA . THR B 1 71 ? -30.359 -5.504 -19.391 1 93 71 THR B CA 1
ATOM 2917 C C . THR B 1 71 ? -29.781 -6.625 -20.25 1 93 71 THR B C 1
ATOM 2919 O O . THR B 1 71 ? -29.234 -6.371 -21.312 1 93 71 THR B O 1
ATOM 2922 N N . LYS B 1 72 ? -29.797 -7.863 -19.75 1 85.81 72 LYS B N 1
ATOM 2923 C CA . LYS B 1 72 ? -29.344 -9.039 -20.484 1 85.81 72 LYS B CA 1
ATOM 2924 C C . LYS B 1 72 ? -30.516 -9.961 -20.828 1 85.81 72 LYS B C 1
ATOM 2926 O O . LYS B 1 72 ? -31.469 -10.062 -20.062 1 85.81 72 LYS B O 1
ATOM 2931 N N . MET B 1 73 ? -30.391 -10.5 -22.062 1 87.94 73 MET B N 1
ATOM 2932 C CA . MET B 1 73 ? -31.406 -11.477 -22.453 1 87.94 73 MET B CA 1
ATOM 2933 C C . MET B 1 73 ? -30.953 -12.898 -22.109 1 87.94 73 MET B C 1
ATOM 2935 O O . MET B 1 73 ? -29.859 -13.32 -22.516 1 87.94 73 MET B O 1
ATOM 2939 N N . VAL B 1 74 ? -31.688 -13.578 -21.281 1 85.44 74 VAL B N 1
ATOM 2940 C CA . VAL B 1 74 ? -31.328 -14.938 -20.891 1 85.44 74 VAL B CA 1
ATOM 2941 C C . VAL B 1 74 ? -32.375 -15.922 -21.422 1 85.44 74 VAL B C 1
ATOM 2943 O O . VAL B 1 74 ? -33.562 -15.609 -21.484 1 85.44 74 VAL B O 1
ATOM 2946 N N . VAL B 1 75 ? -31.781 -17.094 -21.906 1 84.88 75 VAL B N 1
ATOM 2947 C CA . VAL B 1 75 ? -32.656 -18.109 -22.5 1 84.88 75 VAL B CA 1
ATOM 2948 C C . VAL B 1 75 ? -33.344 -18.906 -21.391 1 84.88 75 VAL B C 1
ATOM 2950 O O . VAL B 1 75 ? -32.688 -19.344 -20.438 1 84.88 75 VAL B O 1
ATOM 2953 N N . ILE B 1 76 ? -34.625 -18.938 -21.5 1 82.06 76 ILE B N 1
ATOM 2954 C CA . ILE B 1 76 ? -35.344 -19.75 -20.547 1 82.06 76 ILE B CA 1
ATOM 2955 C C . ILE B 1 76 ? -35.781 -21.062 -21.203 1 82.06 76 ILE B C 1
ATOM 2957 O O . ILE B 1 76 ? -35.562 -21.266 -22.406 1 82.06 76 ILE B O 1
ATOM 2961 N N . GLY B 1 77 ? -36.031 -22.234 -20.484 1 73.81 77 GLY B N 1
ATOM 2962 C CA . GLY B 1 77 ? -36.344 -23.594 -20.922 1 73.81 77 GLY B CA 1
ATOM 2963 C C . GLY B 1 77 ? -37.062 -23.641 -22.25 1 73.81 77 GLY B C 1
ATOM 2964 O O . GLY B 1 77 ? -36.875 -24.562 -23.047 1 73.81 77 GLY B O 1
ATOM 2965 N N . SER B 1 78 ? -37.969 -23.016 -22.453 1 74.88 78 SER B N 1
ATOM 2966 C CA . SER B 1 78 ? -38.781 -23.234 -23.672 1 74.88 78 SER B CA 1
ATOM 2967 C C . SER B 1 78 ? -38.156 -22.547 -24.875 1 74.88 78 SER B C 1
ATOM 2969 O O . SER B 1 78 ? -38.781 -22.422 -25.922 1 74.88 78 SER B O 1
ATOM 2971 N N . GLY B 1 79 ? -36.812 -22.062 -24.688 1 80.81 79 GLY B N 1
ATOM 2972 C CA . GLY B 1 79 ? -36.219 -21.359 -25.797 1 80.81 79 GLY B CA 1
ATOM 2973 C C . GLY B 1 79 ? -36.5 -19.875 -25.812 1 80.81 79 GLY B C 1
ATOM 2974 O O . GLY B 1 79 ? -36 -19.125 -26.641 1 80.81 79 GLY B O 1
ATOM 2975 N N . ALA B 1 80 ? -37.5 -19.5 -24.922 1 83.38 80 ALA B N 1
ATOM 2976 C CA . ALA B 1 80 ? -37.875 -18.078 -24.844 1 83.38 80 ALA B CA 1
ATOM 2977 C C . ALA B 1 80 ? -36.781 -17.266 -24.125 1 83.38 80 ALA B C 1
ATOM 2979 O O . ALA B 1 80 ? -36.062 -17.797 -23.281 1 83.38 80 ALA B O 1
ATOM 2980 N N . GLU B 1 81 ? -36.531 -16.062 -24.672 1 86.31 81 GLU B N 1
ATOM 2981 C CA . GLU B 1 81 ? -35.594 -15.141 -24.031 1 86.31 81 GLU B CA 1
ATOM 2982 C C . GLU B 1 81 ? -36.312 -14.156 -23.109 1 86.31 81 GLU B C 1
ATOM 2984 O O . GLU B 1 81 ? -37.406 -13.703 -23.422 1 86.31 81 GLU B O 1
ATOM 2989 N N . ARG B 1 82 ? -35.844 -14.023 -21.844 1 89.75 82 ARG B N 1
ATOM 2990 C CA . ARG B 1 82 ? -36.406 -13.047 -20.906 1 89.75 82 ARG B CA 1
ATOM 2991 C C . ARG B 1 82 ? -35.344 -12.023 -20.516 1 89.75 82 ARG B C 1
ATOM 2993 O O . ARG B 1 82 ? -34.156 -12.367 -20.328 1 89.75 82 ARG B O 1
ATOM 3000 N N . PRO B 1 83 ? -35.844 -10.742 -20.578 1 90.62 83 PRO B N 1
ATOM 3001 C CA . PRO B 1 83 ? -34.906 -9.703 -20.141 1 90.62 83 PRO B CA 1
ATOM 3002 C C . PRO B 1 83 ? -34.656 -9.734 -18.641 1 90.62 83 PRO B C 1
ATOM 3004 O O . PRO B 1 83 ? -35.562 -9.883 -17.844 1 90.62 83 PRO B O 1
ATOM 3007 N N . VAL B 1 84 ? -33.375 -9.766 -18.234 1 91.81 84 VAL B N 1
ATOM 3008 C CA . VAL B 1 84 ? -32.969 -9.727 -16.828 1 91.81 84 VAL B CA 1
ATOM 3009 C C . VAL B 1 84 ? -32.156 -8.477 -16.562 1 91.81 84 VAL B C 1
ATOM 3011 O O . VAL B 1 84 ? -31.203 -8.18 -17.297 1 91.81 84 VAL B O 1
ATOM 3014 N N . GLU B 1 85 ? -32.562 -7.738 -15.469 1 94.25 85 GLU B N 1
ATOM 3015 C CA . GLU B 1 85 ? -31.859 -6.527 -15.102 1 94.25 85 GLU B CA 1
ATOM 3016 C C . GLU B 1 85 ? -30.516 -6.859 -14.43 1 94.25 85 GLU B C 1
ATOM 3018 O O . GLU B 1 85 ? -30.438 -7.797 -13.633 1 94.25 85 GLU B O 1
ATOM 3023 N N . ASP B 1 86 ? -29.5 -6.133 -14.867 1 96.38 86 ASP B N 1
ATOM 3024 C CA . ASP B 1 86 ? -28.172 -6.258 -14.273 1 96.38 86 ASP B CA 1
ATOM 3025 C C . ASP B 1 86 ? -27.484 -4.898 -14.188 1 96.38 86 ASP B C 1
ATOM 3027 O O . ASP B 1 86 ? -28.078 -3.873 -14.523 1 96.38 86 ASP B O 1
ATOM 3031 N N . ILE B 1 87 ? -26.391 -4.859 -13.516 1 97.38 87 ILE B N 1
ATOM 3032 C CA . ILE B 1 87 ? -25.625 -3.627 -13.352 1 97.38 87 ILE B CA 1
ATOM 3033 C C . ILE B 1 87 ? -24.141 -3.893 -13.633 1 97.38 87 ILE B C 1
ATOM 3035 O O . ILE B 1 87 ? -23.578 -4.879 -13.148 1 97.38 87 ILE B O 1
ATOM 3039 N N . MET B 1 88 ? -23.531 -3.074 -14.461 1 96.19 88 MET B N 1
ATOM 3040 C CA . MET B 1 88 ? -22.078 -3.08 -14.625 1 96.19 88 MET B CA 1
ATOM 3041 C C . MET B 1 88 ? -21.406 -2.27 -13.523 1 96.19 88 MET B C 1
ATOM 3043 O O . MET B 1 88 ? -21.781 -1.124 -13.273 1 96.19 88 MET B O 1
ATOM 3047 N N . LEU B 1 89 ? -20.453 -2.893 -12.922 1 97 89 LEU B N 1
ATOM 3048 C CA . LEU B 1 89 ? -19.797 -2.303 -11.758 1 97 89 LEU B CA 1
ATOM 3049 C C . LEU B 1 89 ? -18.312 -2.109 -12.008 1 97 89 LEU B C 1
ATOM 3051 O O . LEU B 1 89 ? -17.641 -2.982 -12.57 1 97 89 LEU B O 1
ATOM 3055 N N . THR B 1 90 ? -17.812 -0.935 -11.672 1 94.62 90 THR B N 1
ATOM 3056 C CA . THR B 1 90 ? -16.359 -0.794 -11.602 1 94.62 90 THR B CA 1
ATOM 3057 C C . THR B 1 90 ? -15.805 -1.479 -10.359 1 94.62 90 THR B C 1
ATOM 3059 O O . THR B 1 90 ? -16.562 -1.878 -9.477 1 94.62 90 THR B O 1
ATOM 3062 N N . ARG B 1 91 ? -14.516 -1.623 -10.281 1 94.06 91 ARG B N 1
ATOM 3063 C CA . ARG B 1 91 ? -13.875 -2.172 -9.086 1 94.06 91 ARG B CA 1
ATOM 3064 C C . ARG B 1 91 ? -14.227 -1.351 -7.852 1 94.06 91 ARG B C 1
ATOM 3066 O O . ARG B 1 91 ? -14.508 -1.907 -6.789 1 94.06 91 ARG B O 1
ATOM 3073 N N . TYR B 1 92 ? -14.234 -0.055 -8.016 1 94.56 92 TYR B N 1
ATOM 3074 C CA . TYR B 1 92 ? -14.617 0.862 -6.945 1 94.56 92 TYR B CA 1
ATOM 3075 C C . TYR B 1 92 ? -16.016 0.552 -6.438 1 94.56 92 TYR B C 1
ATOM 3077 O O . TYR B 1 92 ? -16.234 0.456 -5.23 1 94.56 92 TYR B O 1
ATOM 3085 N N . ALA B 1 93 ? -16.906 0.344 -7.34 1 96.88 93 ALA B N 1
ATOM 3086 C CA . ALA B 1 93 ? -18.297 0.013 -6.98 1 96.88 93 ALA B CA 1
ATOM 3087 C C . ALA B 1 93 ? -18.359 -1.319 -6.238 1 96.88 93 ALA B C 1
ATOM 3089 O O . ALA B 1 93 ? -19.078 -1.45 -5.25 1 96.88 93 ALA B O 1
ATOM 3090 N N . CYS B 1 94 ? -17.641 -2.287 -6.695 1 97.88 94 CYS B N 1
ATOM 3091 C CA . CYS B 1 94 ? -17.625 -3.596 -6.055 1 97.88 94 CYS B CA 1
ATOM 3092 C C . CYS B 1 94 ? -17.125 -3.492 -4.617 1 97.88 94 CYS B C 1
ATOM 3094 O O . CYS B 1 94 ? -17.688 -4.129 -3.719 1 97.88 94 CYS B O 1
ATOM 3096 N N . TYR B 1 95 ? -16.062 -2.656 -4.414 1 97.56 95 TYR B N 1
ATOM 3097 C CA . TYR B 1 95 ? -15.523 -2.473 -3.068 1 97.56 95 TYR B CA 1
ATOM 3098 C C . TYR B 1 95 ? -16.562 -1.852 -2.146 1 97.56 95 TYR B C 1
ATOM 3100 O O . TYR B 1 95 ? -16.75 -2.309 -1.017 1 97.56 95 TYR B O 1
ATOM 3108 N N . LEU B 1 96 ? -17.234 -0.808 -2.645 1 98 96 LEU B N 1
ATOM 3109 C CA . LEU B 1 96 ? -18.266 -0.16 -1.846 1 98 96 LEU B CA 1
ATOM 3110 C C . LEU B 1 96 ? -19.391 -1.138 -1.513 1 98 96 LEU B C 1
ATOM 3112 O O . LEU B 1 96 ? -19.906 -1.134 -0.395 1 98 96 LEU B O 1
ATOM 3116 N N . ILE B 1 97 ? -19.766 -1.99 -2.469 1 98.62 97 ILE B N 1
ATOM 3117 C CA . ILE B 1 97 ? -20.828 -2.971 -2.254 1 98.62 97 ILE B CA 1
ATOM 3118 C C . ILE B 1 97 ? -20.406 -3.951 -1.159 1 98.62 97 ILE B C 1
ATOM 3120 O O . ILE B 1 97 ? -21.172 -4.223 -0.234 1 98.62 97 ILE B O 1
ATOM 3124 N N . ALA B 1 98 ? -19.219 -4.414 -1.253 1 98.19 98 ALA B N 1
ATOM 3125 C CA . ALA B 1 98 ? -18.734 -5.367 -0.258 1 98.19 98 ALA B CA 1
ATOM 3126 C C . ALA B 1 98 ? -18.656 -4.727 1.126 1 98.19 98 ALA B C 1
ATOM 3128 O O . ALA B 1 98 ? -18.984 -5.367 2.129 1 98.19 98 ALA B O 1
ATOM 3129 N N . GLN B 1 99 ? -18.266 -3.459 1.206 1 98.06 99 GLN B N 1
ATOM 3130 C CA . GLN B 1 99 ? -18.203 -2.742 2.475 1 98.06 99 GLN B CA 1
ATOM 3131 C C . GLN B 1 99 ? -19.594 -2.572 3.088 1 98.06 99 GLN B C 1
ATOM 3133 O O . GLN B 1 99 ? -19.734 -2.59 4.312 1 98.06 99 GLN B O 1
ATOM 3138 N N . ASN B 1 100 ? -20.594 -2.443 2.273 1 98.44 100 ASN B N 1
ATOM 3139 C CA . ASN B 1 100 ? -21.922 -2.141 2.773 1 98.44 100 ASN B CA 1
ATOM 3140 C C . ASN B 1 100 ? -22.781 -3.398 2.877 1 98.44 100 ASN B C 1
ATOM 3142 O O . ASN B 1 100 ? -24 -3.314 3.104 1 98.44 100 ASN B O 1
ATOM 3146 N N . GLY B 1 101 ? -22.141 -4.57 2.646 1 98.19 101 GLY B N 1
ATOM 3147 C CA . GLY B 1 101 ? -22.859 -5.832 2.736 1 98.19 101 GLY B CA 1
ATOM 3148 C C . GLY B 1 101 ? -23.125 -6.27 4.164 1 98.19 101 GLY B C 1
ATOM 3149 O O . GLY B 1 101 ? -22.641 -5.641 5.109 1 98.19 101 GLY B O 1
ATOM 3150 N N . ASP B 1 102 ? -23.859 -7.32 4.34 1 97.75 102 ASP B N 1
ATOM 3151 C CA . ASP B 1 102 ? -24.219 -7.883 5.641 1 97.75 102 ASP B CA 1
ATOM 3152 C C . ASP B 1 102 ? -23.047 -8.672 6.23 1 97.75 102 ASP B C 1
ATOM 3154 O O . ASP B 1 102 ? -22.719 -9.758 5.746 1 97.75 102 ASP B O 1
ATOM 3158 N N . PRO B 1 103 ? -22.531 -8.18 7.332 1 97.62 103 PRO B N 1
ATOM 3159 C CA . PRO B 1 103 ? -21.312 -8.805 7.863 1 97.62 103 PRO B CA 1
ATOM 3160 C C . PRO B 1 103 ? -21.562 -10.203 8.422 1 97.62 103 PRO B C 1
ATOM 3162 O O . PRO B 1 103 ? -20.609 -10.922 8.727 1 97.62 103 PRO B O 1
ATOM 3165 N N . ARG B 1 104 ? -22.812 -10.609 8.508 1 96.44 104 ARG B N 1
ATOM 3166 C CA . ARG B 1 104 ? -23.109 -11.969 8.945 1 96.44 104 ARG B CA 1
ATOM 3167 C C . ARG B 1 104 ? -22.797 -12.977 7.848 1 96.44 104 ARG B C 1
ATOM 3169 O O . ARG B 1 104 ? -22.656 -14.172 8.117 1 96.44 104 ARG B O 1
ATOM 3176 N N . LYS B 1 105 ? -22.703 -12.445 6.652 1 96.62 105 LYS B N 1
ATOM 3177 C CA . LYS B 1 105 ? -22.266 -13.297 5.547 1 96.62 105 LYS B CA 1
ATOM 3178 C C . LYS B 1 105 ? -20.734 -13.398 5.504 1 96.62 105 LYS B C 1
ATOM 3180 O O . LYS B 1 105 ? -20.047 -12.383 5.453 1 96.62 105 LYS B O 1
ATOM 3185 N N . GLU B 1 106 ? -20.344 -14.57 5.422 1 95.5 106 GLU B N 1
ATOM 3186 C CA . GLU B 1 106 ? -18.906 -14.844 5.547 1 95.5 106 GLU B CA 1
ATOM 3187 C C . GLU B 1 106 ? -18.109 -14.133 4.453 1 95.5 106 GLU B C 1
ATOM 3189 O O . GLU B 1 106 ? -17.125 -13.461 4.742 1 95.5 106 GLU B O 1
ATOM 3194 N N . PRO B 1 107 ? -18.531 -14.156 3.188 1 96.56 107 PRO B N 1
ATOM 3195 C CA . PRO B 1 107 ? -17.734 -13.461 2.166 1 96.56 107 PRO B CA 1
ATOM 3196 C C . PRO B 1 107 ? -17.656 -11.953 2.406 1 96.56 107 PRO B C 1
ATOM 3198 O O . PRO B 1 107 ? -16.625 -11.336 2.127 1 96.56 107 PRO B O 1
ATOM 3201 N N . ILE B 1 108 ? -18.734 -11.398 2.955 1 97.69 108 ILE B N 1
ATOM 3202 C CA . ILE B 1 108 ? -18.75 -9.977 3.26 1 97.69 108 ILE B CA 1
ATOM 3203 C C . ILE B 1 108 ? -17.797 -9.68 4.406 1 97.69 108 ILE B C 1
ATOM 3205 O O . ILE B 1 108 ? -16.984 -8.742 4.328 1 97.69 108 ILE B O 1
ATOM 3209 N N . ALA B 1 109 ? -17.875 -10.484 5.426 1 97.12 109 ALA B N 1
ATOM 3210 C CA . ALA B 1 109 ? -17.016 -10.297 6.594 1 97.12 109 ALA B CA 1
ATOM 3211 C C . ALA B 1 109 ? -15.547 -10.398 6.219 1 97.12 109 ALA B C 1
ATOM 3213 O O . ALA B 1 109 ? -14.727 -9.594 6.668 1 97.12 109 ALA B O 1
ATOM 3214 N N . PHE B 1 110 ? -15.219 -11.352 5.379 1 95.19 110 PHE B N 1
ATOM 3215 C CA . PHE B 1 110 ? -13.852 -11.508 4.914 1 95.19 110 PHE B CA 1
ATOM 3216 C C . PHE B 1 110 ? -13.414 -10.312 4.074 1 95.19 110 PHE B C 1
ATOM 3218 O O . PHE B 1 110 ? -12.281 -9.852 4.18 1 95.19 110 PHE B O 1
ATOM 3225 N N . ALA B 1 111 ? -14.305 -9.828 3.229 1 96.5 111 ALA B N 1
ATOM 3226 C CA . ALA B 1 111 ? -13.992 -8.648 2.43 1 96.5 111 ALA B CA 1
ATOM 3227 C C . ALA B 1 111 ? -13.719 -7.441 3.32 1 96.5 111 ALA B C 1
ATOM 3229 O O . ALA B 1 111 ? -12.75 -6.707 3.104 1 96.5 111 ALA B O 1
ATOM 3230 N N . GLN B 1 112 ? -14.57 -7.23 4.312 1 96.69 112 GLN B N 1
ATOM 3231 C CA . GLN B 1 112 ? -14.414 -6.102 5.223 1 96.69 112 GLN B CA 1
ATOM 3232 C C . GLN B 1 112 ? -13.086 -6.188 5.977 1 96.69 112 GLN B C 1
ATOM 3234 O O . GLN B 1 112 ? -12.383 -5.188 6.121 1 96.69 112 GLN B O 1
ATOM 3239 N N . THR B 1 113 ? -12.766 -7.375 6.402 1 94.5 113 THR B N 1
ATOM 3240 C CA . THR B 1 113 ? -11.469 -7.598 7.031 1 94.5 113 THR B CA 1
ATOM 3241 C C . THR B 1 113 ? -10.336 -7.305 6.055 1 94.5 113 THR B C 1
ATOM 3243 O O . THR B 1 113 ? -9.352 -6.656 6.41 1 94.5 113 THR B O 1
ATOM 3246 N N . TYR B 1 114 ? -10.516 -7.82 4.816 1 94.38 114 TYR B N 1
ATOM 3247 C CA . TYR B 1 114 ? -9.531 -7.59 3.762 1 94.38 114 TYR B CA 1
ATOM 3248 C C . TYR B 1 114 ? -9.305 -6.098 3.545 1 94.38 114 TYR B C 1
ATOM 3250 O O . TYR B 1 114 ? -8.164 -5.641 3.488 1 94.38 114 TYR B O 1
ATOM 3258 N N . PHE B 1 115 ? -10.367 -5.301 3.461 1 95.88 115 PHE B N 1
ATOM 3259 C CA . PHE B 1 115 ? -10.258 -3.863 3.248 1 95.88 115 PHE B CA 1
ATOM 3260 C C . PHE B 1 115 ? -9.555 -3.193 4.422 1 95.88 115 PHE B C 1
ATOM 3262 O O . PHE B 1 115 ? -8.727 -2.303 4.23 1 95.88 115 PHE B O 1
ATOM 3269 N N . ALA B 1 116 ? -9.945 -3.623 5.629 1 95.06 116 ALA B N 1
ATOM 3270 C CA . ALA B 1 116 ? -9.328 -3.053 6.824 1 95.06 116 ALA B CA 1
ATOM 3271 C C . ALA B 1 116 ? -7.816 -3.291 6.828 1 95.06 116 ALA B C 1
ATOM 3273 O O . ALA B 1 116 ? -7.035 -2.359 7.039 1 95.06 116 ALA B O 1
ATOM 3274 N N . LEU B 1 117 ? -7.438 -4.469 6.516 1 93.19 117 LEU B N 1
ATOM 3275 C CA . LEU B 1 117 ? -6.031 -4.844 6.578 1 93.19 117 LEU B CA 1
ATOM 3276 C C . LEU B 1 117 ? -5.242 -4.191 5.445 1 93.19 117 LEU B C 1
ATOM 3278 O O . LEU B 1 117 ? -4.148 -3.666 5.668 1 93.19 117 LEU B O 1
ATOM 3282 N N . GLN B 1 118 ? -5.809 -4.258 4.227 1 93.12 118 GLN B N 1
ATOM 3283 C CA . GLN B 1 118 ? -5.129 -3.654 3.08 1 93.12 118 GLN B CA 1
ATOM 3284 C C . GLN B 1 118 ? -4.945 -2.154 3.279 1 93.12 118 GLN B C 1
ATOM 3286 O O . GLN B 1 118 ? -3.9 -1.601 2.928 1 93.12 118 GLN B O 1
ATOM 3291 N N . THR B 1 119 ? -5.984 -1.561 3.832 1 93.75 119 THR B N 1
ATOM 3292 C CA . THR B 1 119 ? -5.906 -0.131 4.109 1 93.75 119 THR B CA 1
ATOM 3293 C C . THR B 1 119 ? -4.77 0.169 5.082 1 93.75 119 THR B C 1
ATOM 3295 O O . THR B 1 119 ? -3.957 1.066 4.84 1 93.75 119 THR B O 1
ATOM 3298 N N . ARG B 1 120 ? -4.691 -0.571 6.129 1 92.12 120 ARG B N 1
ATOM 3299 C CA . ARG B 1 120 ? -3.648 -0.337 7.125 1 92.12 120 ARG B CA 1
ATOM 3300 C C . ARG B 1 120 ? -2.264 -0.569 6.531 1 92.12 120 ARG B C 1
ATOM 3302 O O . ARG B 1 120 ? -1.338 0.207 6.781 1 92.12 120 ARG B O 1
ATOM 3309 N N . LYS B 1 121 ? -2.154 -1.629 5.738 1 90.38 121 LYS B N 1
ATOM 3310 C CA . LYS B 1 121 ? -0.882 -1.887 5.066 1 90.38 121 LYS B CA 1
ATOM 3311 C C . LYS B 1 121 ? -0.455 -0.692 4.219 1 90.38 121 LYS B C 1
ATOM 3313 O O . LYS B 1 121 ? 0.704 -0.275 4.266 1 90.38 121 LYS B O 1
ATOM 3318 N N . GLN B 1 122 ? -1.403 -0.211 3.5 1 91.38 122 GLN B N 1
ATOM 3319 C CA . GLN B 1 122 ? -1.108 0.935 2.645 1 91.38 122 GLN B CA 1
ATOM 3320 C C . GLN B 1 122 ? -0.728 2.156 3.475 1 91.38 122 GLN B C 1
ATOM 3322 O O . GLN B 1 122 ? 0.202 2.887 3.125 1 91.38 122 GLN B O 1
ATOM 3327 N N . GLU B 1 123 ? -1.424 2.35 4.578 1 89.94 123 GLU B N 1
ATOM 3328 C CA . GLU B 1 123 ? -1.118 3.463 5.473 1 89.94 123 GLU B CA 1
ATOM 3329 C C . GLU B 1 123 ? 0.301 3.354 6.023 1 89.94 123 GLU B C 1
ATOM 3331 O O . GLU B 1 123 ? 1.01 4.355 6.129 1 89.94 123 GLU B O 1
ATOM 3336 N N . LEU B 1 124 ? 0.685 2.189 6.363 1 87.75 124 LEU B N 1
ATOM 3337 C CA . LEU B 1 124 ? 2.021 1.965 6.902 1 87.75 124 LEU B CA 1
ATOM 3338 C C . LEU B 1 124 ? 3.088 2.252 5.852 1 87.75 124 LEU B C 1
ATOM 3340 O O . LEU B 1 124 ? 4.137 2.82 6.164 1 87.75 124 LEU B O 1
ATOM 3344 N N . ILE B 1 125 ? 2.803 1.863 4.66 1 87.56 125 ILE B N 1
ATOM 3345 C CA . ILE B 1 125 ? 3.727 2.154 3.568 1 87.56 125 ILE B CA 1
ATOM 3346 C C . ILE B 1 125 ? 3.861 3.664 3.395 1 87.56 125 ILE B C 1
ATOM 3348 O O . ILE B 1 125 ? 4.973 4.184 3.266 1 87.56 125 ILE B O 1
ATOM 3352 N N . GLU B 1 126 ? 2.736 4.309 3.387 1 85.38 126 GLU B N 1
ATOM 3353 C CA . GLU B 1 126 ? 2.75 5.762 3.246 1 85.38 126 GLU B CA 1
ATOM 3354 C C . GLU B 1 126 ? 3.516 6.422 4.391 1 85.38 126 GLU B C 1
ATOM 3356 O O . GLU B 1 126 ? 4.27 7.371 4.176 1 85.38 126 GLU B O 1
ATOM 3361 N N . GLU B 1 127 ? 3.297 5.918 5.57 1 84.56 127 GLU B N 1
ATOM 3362 C CA . GLU B 1 127 ? 4.02 6.43 6.73 1 84.56 127 GLU B CA 1
ATOM 3363 C C . GLU B 1 127 ? 5.523 6.227 6.582 1 84.56 127 GLU B C 1
ATOM 3365 O O . GLU B 1 127 ? 6.309 7.125 6.883 1 84.56 127 GLU B O 1
ATOM 3370 N N . GLN B 1 128 ? 5.922 5.094 6.121 1 84.62 128 GLN B N 1
ATOM 3371 C CA . GLN B 1 128 ? 7.336 4.785 5.926 1 84.62 128 GLN B CA 1
ATOM 3372 C C . GLN B 1 128 ? 7.957 5.691 4.867 1 84.62 128 GLN B C 1
ATOM 3374 O O . GLN B 1 128 ? 9.078 6.18 5.043 1 84.62 128 GLN B O 1
ATOM 3379 N N . LEU B 1 129 ? 7.215 5.867 3.859 1 82.06 129 LEU B N 1
ATOM 3380 C CA . LEU B 1 129 ? 7.707 6.73 2.791 1 82.06 129 LEU B CA 1
ATOM 3381 C C . LEU B 1 129 ? 7.883 8.164 3.285 1 82.06 129 LEU B C 1
ATOM 3383 O O . LEU B 1 129 ? 8.875 8.82 2.961 1 82.06 129 LEU B O 1
ATOM 3387 N N . ARG B 1 130 ? 6.914 8.555 4.07 1 83.88 130 ARG B N 1
ATOM 3388 C CA . ARG B 1 130 ? 7.016 9.898 4.637 1 83.88 130 ARG B CA 1
ATOM 3389 C C . ARG B 1 130 ? 8.234 10.023 5.539 1 83.88 130 ARG B C 1
ATOM 3391 O O . ARG B 1 130 ? 8.938 11.039 5.508 1 83.88 130 ARG B O 1
ATOM 3398 N N . LEU B 1 131 ? 8.445 9.039 6.301 1 85.25 131 LEU B N 1
ATOM 3399 C CA . LEU B 1 131 ? 9.602 9.031 7.191 1 85.25 131 LEU B CA 1
ATOM 3400 C C . LEU B 1 131 ? 10.898 9.016 6.395 1 85.25 131 LEU B C 1
ATOM 3402 O O . LEU B 1 131 ? 11.844 9.734 6.73 1 85.25 131 LEU B O 1
ATOM 3406 N N . GLN B 1 132 ? 10.938 8.242 5.406 1 84.88 132 GLN B N 1
ATOM 3407 C CA . GLN B 1 132 ? 12.125 8.18 4.555 1 84.88 132 GLN B CA 1
ATOM 3408 C C . GLN B 1 132 ? 12.398 9.531 3.895 1 84.88 132 GLN B C 1
ATOM 3410 O O . GLN B 1 132 ? 13.547 9.953 3.797 1 84.88 132 GLN B O 1
ATOM 3415 N N . ASP B 1 133 ? 11.328 10.078 3.451 1 82.5 133 ASP B N 1
ATOM 3416 C CA . ASP B 1 133 ? 11.461 11.398 2.846 1 82.5 133 ASP B CA 1
ATOM 3417 C C . ASP B 1 133 ? 12.047 12.398 3.834 1 82.5 133 ASP B C 1
ATOM 3419 O O . ASP B 1 133 ? 12.898 13.219 3.469 1 82.5 133 ASP B O 1
ATOM 3423 N N . ARG B 1 134 ? 11.57 12.297 5.027 1 91.31 134 ARG B N 1
ATOM 3424 C CA . ARG B 1 134 ? 12.047 13.211 6.055 1 91.31 134 ARG B CA 1
ATOM 3425 C C . ARG B 1 134 ? 13.516 12.953 6.379 1 91.31 134 ARG B C 1
ATOM 3427 O O . ARG B 1 134 ? 14.305 13.891 6.504 1 91.31 134 ARG B O 1
ATOM 3434 N N . ILE B 1 135 ? 13.891 11.727 6.48 1 89.88 135 ILE B N 1
ATOM 3435 C CA . ILE B 1 135 ? 15.266 11.344 6.754 1 89.88 135 ILE B CA 1
ATOM 3436 C C . ILE B 1 135 ? 16.172 11.828 5.629 1 89.88 135 ILE B C 1
ATOM 3438 O O . ILE B 1 135 ? 17.234 12.391 5.883 1 89.88 135 ILE B O 1
ATOM 3442 N N . GLN B 1 136 ? 15.719 11.625 4.426 1 87.25 136 GLN B N 1
ATOM 3443 C CA . GLN B 1 136 ? 16.5 12.055 3.271 1 87.25 136 GLN B CA 1
ATOM 3444 C C . GLN B 1 136 ? 16.656 13.57 3.248 1 87.25 136 GLN B C 1
ATOM 3446 O O . GLN B 1 136 ? 17.734 14.086 2.945 1 87.25 136 GLN B O 1
ATOM 3451 N N . ALA B 1 137 ? 15.516 14.195 3.492 1 90.56 137 ALA B N 1
ATOM 3452 C CA . ALA B 1 137 ? 15.57 15.656 3.551 1 90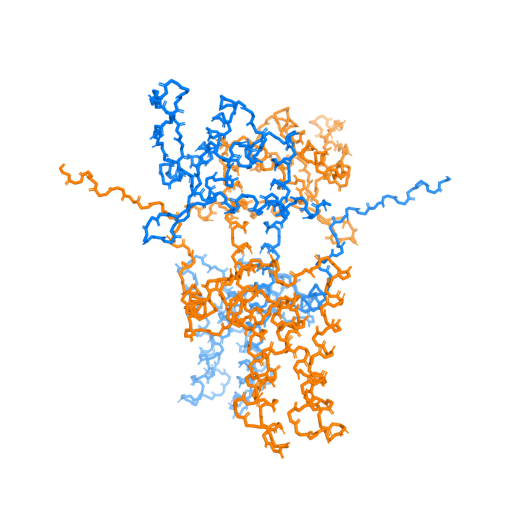.56 137 ALA B CA 1
ATOM 3453 C C . ALA B 1 137 ? 16.562 16.125 4.609 1 90.56 137 ALA B C 1
ATOM 3455 O O . ALA B 1 137 ? 17.328 17.062 4.379 1 90.56 137 ALA B O 1
ATOM 3456 N N . ARG B 1 138 ? 16.578 15.516 5.75 1 94.81 138 ARG B N 1
ATOM 3457 C CA . ARG B 1 138 ? 17.484 15.875 6.836 1 94.81 138 ARG B CA 1
ATOM 3458 C C . ARG B 1 138 ? 18.938 15.609 6.453 1 94.81 138 ARG B C 1
ATOM 3460 O O . ARG B 1 138 ? 19.828 16.406 6.777 1 94.81 138 ARG B O 1
ATOM 3467 N N . GLU B 1 139 ? 19.141 14.508 5.801 1 92.81 139 GLU B N 1
ATOM 3468 C CA . GLU B 1 139 ? 20.484 14.172 5.34 1 92.81 139 GLU B CA 1
ATOM 3469 C C . GLU B 1 139 ? 21 15.219 4.348 1 92.81 139 GLU B C 1
ATOM 3471 O O . GLU B 1 139 ? 22.141 15.641 4.434 1 92.81 139 GLU B O 1
ATOM 3476 N N . LYS B 1 140 ? 20.172 15.57 3.48 1 90.31 140 LYS B N 1
ATOM 3477 C CA . LYS B 1 140 ? 20.547 16.594 2.512 1 90.31 140 LYS B CA 1
ATOM 3478 C C . LYS B 1 140 ? 20.875 17.906 3.209 1 90.31 140 LYS B C 1
ATOM 3480 O O . LYS B 1 140 ? 21.828 18.594 2.842 1 90.31 140 LYS B O 1
ATOM 3485 N N . LEU B 1 141 ? 20.047 18.266 4.195 1 95.69 141 LEU B N 1
ATOM 3486 C CA . LEU B 1 141 ? 20.312 19.484 4.949 1 95.69 141 LEU B CA 1
ATOM 3487 C C . LEU B 1 141 ? 21.641 19.391 5.68 1 95.69 141 LEU B C 1
ATOM 3489 O O . LEU B 1 141 ? 22.422 20.359 5.68 1 95.69 141 LEU B O 1
ATOM 3493 N N . ARG B 1 142 ? 21.875 18.266 6.254 1 95.56 142 ARG B N 1
ATOM 3494 C CA . ARG B 1 142 ? 23.141 18.062 6.945 1 95.56 142 ARG B CA 1
ATOM 3495 C C . ARG B 1 142 ? 24.328 18.234 5.988 1 95.56 142 ARG B C 1
ATOM 3497 O O . ARG B 1 142 ? 25.312 18.875 6.328 1 95.56 142 ARG B O 1
ATOM 3504 N N . GLU B 1 143 ? 24.172 17.672 4.836 1 93.56 143 GLU B N 1
ATOM 3505 C CA . GLU B 1 143 ? 25.219 17.781 3.826 1 93.56 143 GLU B CA 1
ATOM 3506 C C . GLU B 1 143 ? 25.422 19.219 3.396 1 93.56 143 GLU B C 1
ATOM 3508 O O . GLU B 1 143 ? 26.562 19.703 3.312 1 93.56 143 GLU B O 1
ATOM 3513 N N . SER B 1 144 ? 24.375 19.891 3.16 1 93.81 144 SER B N 1
ATOM 3514 C CA . SER B 1 144 ? 24.469 21.281 2.725 1 93.81 144 SER B CA 1
ATOM 3515 C C . SER B 1 144 ? 25.031 22.172 3.824 1 93.81 144 SER B C 1
ATOM 3517 O O . SER B 1 144 ? 25.812 23.094 3.545 1 93.81 144 SER B O 1
ATOM 3519 N N . GLU B 1 145 ? 24.625 21.938 5.059 1 96.19 145 GLU B N 1
ATOM 3520 C CA . GLU B 1 145 ? 25.141 22.703 6.188 1 96.19 145 GLU B CA 1
ATOM 3521 C C . GLU B 1 145 ? 26.625 22.453 6.398 1 96.19 145 GLU B C 1
ATOM 3523 O O . GLU B 1 145 ? 27.391 23.375 6.727 1 96.19 145 GLU B O 1
ATOM 3528 N N . THR B 1 146 ? 27.016 21.203 6.234 1 96.06 146 THR B N 1
ATOM 3529 C CA . THR B 1 146 ? 28.422 20.859 6.328 1 96.06 146 THR B CA 1
ATOM 3530 C C . THR B 1 146 ? 29.234 21.594 5.25 1 96.06 146 THR B C 1
ATOM 3532 O O . THR B 1 146 ? 30.297 22.156 5.531 1 96.06 146 THR B O 1
ATOM 3535 N N . GLU B 1 147 ? 28.703 21.547 4.09 1 94.31 147 GLU B N 1
ATOM 3536 C CA . GLU B 1 147 ? 29.359 22.25 2.986 1 94.31 147 GLU B CA 1
ATOM 3537 C C . GLU B 1 147 ? 29.438 23.75 3.258 1 94.31 147 GLU B C 1
ATOM 3539 O O . GLU B 1 147 ? 30.469 24.375 3.012 1 94.31 147 GLU B O 1
ATOM 3544 N N . LEU B 1 148 ? 28.391 24.344 3.744 1 96 148 LEU B N 1
ATOM 3545 C CA . LEU B 1 148 ? 28.359 25.766 4.035 1 96 148 LEU B CA 1
ATOM 3546 C C . LEU B 1 148 ? 29.359 26.109 5.133 1 96 148 LEU B C 1
ATOM 3548 O O . LEU B 1 148 ? 30.094 27.109 5.027 1 96 148 LEU B O 1
ATOM 3552 N N . SER B 1 149 ? 29.359 25.312 6.152 1 96.19 149 SER B N 1
ATOM 3553 C CA . SER B 1 149 ? 30.297 25.531 7.258 1 96.19 149 SER B CA 1
ATOM 3554 C C . SER B 1 149 ? 31.734 25.578 6.766 1 96.19 149 SER B C 1
ATOM 3556 O O . SER B 1 149 ? 32.5 26.453 7.148 1 96.19 149 SER B O 1
ATOM 3558 N N . LYS B 1 150 ? 32.094 24.641 5.879 1 95.5 150 LYS B N 1
ATOM 3559 C CA . LYS B 1 150 ? 33.438 24.594 5.316 1 95.5 150 LYS B CA 1
ATOM 3560 C C . LYS B 1 150 ? 33.688 25.828 4.445 1 95.5 150 LYS B C 1
ATOM 3562 O O . LYS B 1 150 ? 34.75 26.453 4.555 1 95.5 150 LYS B O 1
ATOM 3567 N N . ASN B 1 151 ? 32.75 26.109 3.652 1 94.62 151 ASN B N 1
ATOM 3568 C CA . ASN B 1 151 ? 32.875 27.219 2.709 1 94.62 151 ASN B CA 1
ATOM 3569 C C . ASN B 1 151 ? 33.094 28.547 3.426 1 94.62 151 ASN B C 1
ATOM 3571 O O . ASN B 1 151 ? 33.938 29.328 3.033 1 94.62 151 ASN B O 1
ATOM 3575 N N . ILE B 1 152 ? 32.438 28.766 4.52 1 96.69 152 ILE B N 1
ATOM 3576 C CA . ILE B 1 152 ? 32.469 30.094 5.137 1 96.69 152 ILE B CA 1
ATOM 3577 C C . ILE B 1 152 ? 33.625 30.156 6.137 1 96.69 152 ILE B C 1
ATOM 3579 O O . ILE B 1 152 ? 34.094 31.25 6.48 1 96.69 152 ILE B O 1
ATOM 3583 N N . TYR B 1 153 ? 34 29.031 6.562 1 95.81 153 TYR B N 1
ATOM 3584 C CA . TYR B 1 153 ? 35.188 29 7.41 1 95.81 153 TYR B CA 1
ATOM 3585 C C . TYR B 1 153 ? 36.375 29.578 6.68 1 95.81 153 TYR B C 1
ATOM 3587 O O . TYR B 1 153 ? 37.156 30.359 7.258 1 95.81 153 TYR B O 1
ATOM 3595 N N . GLU B 1 154 ? 36.469 29.25 5.484 1 94.75 154 GLU B N 1
ATOM 3596 C CA . GLU B 1 154 ? 37.562 29.734 4.641 1 94.75 154 GLU B CA 1
ATOM 3597 C C . GLU B 1 154 ? 37.406 31.219 4.348 1 94.75 154 GLU B C 1
ATOM 3599 O O . GLU B 1 154 ? 38.344 31.859 3.834 1 94.75 154 GLU B O 1
ATOM 3604 N N . ARG B 1 155 ? 36.375 31.734 4.801 1 96.62 155 ARG B N 1
ATOM 3605 C CA . ARG B 1 155 ? 36.062 33.125 4.453 1 96.62 155 ARG B CA 1
ATOM 3606 C C . ARG B 1 155 ? 35.906 33.969 5.703 1 96.62 155 ARG B C 1
ATOM 3608 O O . ARG B 1 155 ? 35.25 35 5.668 1 96.62 155 ARG B O 1
ATOM 3615 N N . GLY B 1 156 ? 36.406 33.438 6.82 1 96 156 GLY B N 1
ATOM 3616 C CA . GLY B 1 156 ? 36.531 34.25 8.008 1 96 156 GLY B CA 1
ATOM 3617 C C . GLY B 1 156 ? 35.406 34.062 9.008 1 96 156 GLY B C 1
ATOM 3618 O O . GLY B 1 156 ? 35.219 34.875 9.906 1 96 156 GLY B O 1
ATOM 3619 N N . VAL B 1 157 ? 34.625 33.031 8.852 1 97.19 157 VAL B N 1
ATOM 3620 C CA . VAL B 1 157 ? 33.531 32.75 9.781 1 97.19 157 VAL B CA 1
ATOM 3621 C C . VAL B 1 157 ? 33.844 31.469 10.562 1 97.19 157 VAL B C 1
ATOM 3623 O O . VAL B 1 157 ? 34.031 30.406 9.969 1 97.19 157 VAL B O 1
ATOM 3626 N N . ASP B 1 158 ? 33.875 31.578 11.922 1 94.81 158 ASP B N 1
ATOM 3627 C CA . ASP B 1 158 ? 34.156 30.391 12.727 1 94.81 158 ASP B CA 1
ATOM 3628 C C . ASP B 1 158 ? 32.875 29.656 13.109 1 94.81 158 ASP B C 1
ATOM 3630 O O . ASP B 1 158 ? 31.781 30.016 12.648 1 94.81 158 ASP B O 1
ATOM 3634 N N . ASP B 1 159 ? 33 28.703 13.953 1 93.75 159 ASP B N 1
ATOM 3635 C CA . ASP B 1 159 ? 31.875 27.844 14.312 1 93.75 159 ASP B CA 1
ATOM 3636 C C . ASP B 1 159 ? 30.797 28.641 15.039 1 93.75 159 ASP B C 1
ATOM 3638 O O . ASP B 1 159 ? 29.594 28.422 14.82 1 93.75 159 ASP B O 1
ATOM 3642 N N . LYS B 1 160 ? 31.219 29.531 15.883 1 95.75 160 LYS B N 1
ATOM 3643 C CA . LYS B 1 160 ? 30.25 30.375 16.594 1 95.75 160 LYS B CA 1
ATOM 3644 C C . LYS B 1 160 ? 29.516 31.297 15.633 1 95.75 160 LYS B C 1
ATOM 3646 O O . LYS B 1 160 ? 28.312 31.531 15.789 1 95.75 160 LYS B O 1
ATOM 3651 N N . GLY B 1 161 ? 30.281 31.828 14.734 1 96.25 161 GLY B N 1
ATOM 3652 C CA . GLY B 1 161 ? 29.688 32.656 13.703 1 96.25 161 GLY B CA 1
ATOM 3653 C C . GLY B 1 161 ? 28.656 31.922 12.867 1 96.25 161 GLY B C 1
ATOM 3654 O O . GLY B 1 161 ? 27.609 32.469 12.523 1 96.25 161 GLY B O 1
ATOM 3655 N N . PHE B 1 162 ? 28.984 30.734 12.555 1 96.5 162 PHE B N 1
ATOM 3656 C CA . PHE B 1 162 ? 28.047 29.922 11.789 1 96.5 162 PHE B CA 1
ATOM 3657 C C . PHE B 1 162 ? 26.75 29.719 12.562 1 96.5 162 PHE B C 1
ATOM 3659 O O . PHE B 1 162 ? 25.672 29.734 11.977 1 96.5 162 PHE B O 1
ATOM 3666 N N . GLY B 1 163 ? 26.875 29.406 13.852 1 96.12 163 GLY B N 1
ATOM 3667 C CA . GLY B 1 163 ? 25.703 29.297 14.703 1 96.12 163 GLY B CA 1
ATOM 3668 C C . GLY B 1 163 ? 24.812 30.531 14.656 1 96.12 163 GLY B C 1
ATOM 3669 O O . GLY B 1 163 ? 23.594 30.422 14.578 1 96.12 163 GLY B O 1
ATOM 3670 N N . ARG B 1 164 ? 25.484 31.672 14.68 1 97.38 164 ARG B N 1
ATOM 3671 C CA . ARG B 1 164 ? 24.75 32.938 14.617 1 97.38 164 ARG B CA 1
ATOM 3672 C C . ARG B 1 164 ? 24.078 33.094 13.266 1 97.38 164 ARG B C 1
ATOM 3674 O O . ARG B 1 164 ? 22.938 33.562 13.188 1 97.38 164 ARG B O 1
ATOM 3681 N N . ILE B 1 165 ? 24.766 32.75 12.219 1 97.69 165 ILE B N 1
ATOM 3682 C CA . ILE B 1 165 ? 24.219 32.844 10.875 1 97.69 165 ILE B CA 1
ATOM 3683 C C . ILE B 1 165 ? 23 31.953 10.75 1 97.69 165 ILE B C 1
ATOM 3685 O O . ILE B 1 165 ? 21.953 32.375 10.25 1 97.69 165 ILE B O 1
ATOM 3689 N N . ARG B 1 166 ? 23.094 30.734 11.258 1 97 166 ARG B N 1
ATOM 3690 C CA . ARG B 1 166 ? 21.984 29.797 11.211 1 97 166 ARG B CA 1
ATOM 3691 C C . ARG B 1 166 ? 20.781 30.312 12 1 97 166 ARG B C 1
ATOM 3693 O O . ARG B 1 166 ? 19.641 30.203 11.547 1 97 166 ARG B O 1
ATOM 3700 N N . SER B 1 167 ? 21.078 30.875 13.141 1 97.5 167 SER B N 1
ATOM 3701 C CA . SER B 1 167 ? 20.016 31.391 14 1 97.5 167 SER B CA 1
ATOM 3702 C C . SER B 1 167 ? 19.281 32.531 13.336 1 97.5 167 SER B C 1
ATOM 3704 O O . SER B 1 167 ? 18.062 32.656 13.438 1 97.5 167 SER B O 1
ATOM 3706 N N . ARG B 1 168 ? 20.031 33.406 12.68 1 97.94 168 ARG B N 1
ATOM 3707 C CA . ARG B 1 168 ? 19.422 34.531 11.969 1 97.94 168 ARG B CA 1
ATOM 3708 C C . ARG B 1 168 ? 18.594 34.031 10.781 1 97.94 168 ARG B C 1
ATOM 3710 O O . ARG B 1 168 ? 17.562 34.594 10.453 1 97.94 168 ARG B O 1
ATOM 3717 N N . GLY B 1 169 ? 19.125 33.031 10.141 1 98.06 169 GLY B N 1
ATOM 3718 C CA . GLY B 1 169 ? 18.344 32.375 9.094 1 98.06 169 GLY B CA 1
ATOM 3719 C C . GLY B 1 169 ? 17.047 31.797 9.609 1 98.06 169 GLY B C 1
ATOM 3720 O O . GLY B 1 169 ? 15.992 31.969 8.992 1 98.06 169 GLY B O 1
ATOM 3721 N N . ASP B 1 170 ? 17.109 31.094 10.711 1 98.19 170 ASP B N 1
ATOM 3722 C CA . ASP B 1 170 ? 15.922 30.547 11.344 1 98.19 170 ASP B CA 1
ATOM 3723 C C . ASP B 1 170 ? 14.922 31.641 11.68 1 98.19 170 ASP B C 1
ATOM 3725 O O . ASP B 1 170 ? 13.719 31.484 11.461 1 98.19 170 ASP B O 1
ATOM 3729 N N . ALA B 1 171 ? 15.391 32.75 12.258 1 98.38 171 ALA B N 1
ATOM 3730 C CA . ALA B 1 171 ? 14.508 33.844 12.594 1 98.38 171 ALA B CA 1
ATOM 3731 C C . ALA B 1 171 ? 13.75 34.344 11.367 1 98.38 171 ALA B C 1
ATOM 3733 O O . ALA B 1 171 ? 12.562 34.688 11.445 1 98.38 171 ALA B O 1
ATOM 3734 N N . ALA B 1 172 ? 14.445 34.406 10.258 1 98.12 172 ALA B N 1
ATOM 3735 C CA . ALA B 1 172 ? 13.812 34.844 9.008 1 98.12 172 ALA B CA 1
ATOM 3736 C C . ALA B 1 172 ? 12.781 33.812 8.539 1 98.12 172 ALA B C 1
ATOM 3738 O O . ALA B 1 172 ? 11.68 34.188 8.133 1 98.12 172 ALA B O 1
ATOM 3739 N N . LEU B 1 173 ? 13.07 32.562 8.633 1 97.94 173 LEU B N 1
ATOM 3740 C CA . LEU B 1 173 ? 12.211 31.5 8.133 1 97.94 173 LEU B CA 1
ATOM 3741 C C . LEU B 1 173 ? 11 31.312 9.039 1 97.94 173 LEU B C 1
ATOM 3743 O O . LEU B 1 173 ? 9.898 31.047 8.555 1 97.94 173 LEU B O 1
ATOM 3747 N N . PHE B 1 174 ? 11.203 31.453 10.344 1 98.25 174 PHE B N 1
ATOM 3748 C CA . PHE B 1 174 ? 10.18 31.109 11.32 1 98.25 174 PHE B CA 1
ATOM 3749 C C . PHE B 1 174 ? 9.508 32.375 11.867 1 98.25 174 PHE B C 1
ATOM 3751 O O . PHE B 1 174 ? 9.172 32.438 13.047 1 98.25 174 PHE B O 1
ATOM 3758 N N . GLY B 1 175 ? 9.414 33.406 11.172 1 96.19 175 GLY B N 1
ATOM 3759 C CA . GLY B 1 175 ? 8.633 34.594 11.523 1 96.19 175 GLY B CA 1
ATOM 3760 C C . GLY B 1 175 ? 9.18 35.312 12.734 1 96.19 175 GLY B C 1
ATOM 3761 O O . GLY B 1 175 ? 8.406 35.781 13.586 1 96.19 175 GLY B O 1
ATOM 3762 N N . GLY B 1 176 ? 10.453 35.312 12.836 1 97.38 176 GLY B N 1
ATOM 3763 C CA . GLY B 1 176 ? 11.086 36.062 13.922 1 97.38 176 GLY B CA 1
ATOM 3764 C C . GLY B 1 176 ? 11.602 35.156 15.023 1 97.38 176 GLY B C 1
ATOM 3765 O O . GLY B 1 176 ? 12.312 35.594 15.922 1 97.38 176 GLY B O 1
ATOM 3766 N N . ASN B 1 177 ? 11.32 33.906 14.961 1 97.88 177 ASN B N 1
ATOM 3767 C CA . ASN B 1 177 ? 11.766 32.969 15.992 1 97.88 177 ASN B CA 1
ATOM 3768 C C . ASN B 1 177 ? 13.148 32.406 15.68 1 97.88 177 ASN B C 1
ATOM 3770 O O . ASN B 1 177 ? 13.344 31.766 14.641 1 97.88 177 ASN B O 1
ATOM 3774 N N . THR B 1 178 ? 14.008 32.625 16.594 1 97.5 178 THR B N 1
ATOM 3775 C CA . THR B 1 178 ? 15.367 32.094 16.469 1 97.5 178 THR B CA 1
ATOM 3776 C C . THR B 1 178 ? 15.375 30.594 16.672 1 97.5 178 THR B C 1
ATOM 3778 O O . THR B 1 178 ? 14.344 30 16.984 1 97.5 178 THR B O 1
ATOM 3781 N N . THR B 1 179 ? 16.531 29.953 16.438 1 97.12 179 THR B N 1
ATOM 3782 C CA . THR B 1 179 ? 16.688 28.531 16.641 1 97.12 179 THR B CA 1
ATOM 3783 C C . THR B 1 179 ? 16.25 28.125 18.047 1 97.12 179 THR B C 1
ATOM 3785 O O . THR B 1 179 ? 15.469 27.203 18.219 1 97.12 179 THR B O 1
ATOM 3788 N N . GLN B 1 180 ? 16.797 28.906 18.984 1 96.25 180 GLN B N 1
ATOM 3789 C CA . GLN B 1 180 ? 16.5 28.594 20.375 1 96.25 180 GLN B CA 1
ATOM 3790 C C . GLN B 1 180 ? 15.031 28.828 20.703 1 96.25 180 GLN B C 1
ATOM 3792 O O . GLN B 1 180 ? 14.422 28.047 21.422 1 96.25 180 GLN B O 1
ATOM 3797 N N . SER B 1 181 ? 14.469 29.922 20.188 1 96.81 181 SER B N 1
ATOM 3798 C CA . SER B 1 181 ? 13.047 30.203 20.391 1 96.81 181 SER B CA 1
ATOM 3799 C C . SER B 1 181 ? 12.18 29.078 19.844 1 96.81 181 SER B C 1
ATOM 3801 O O . SER B 1 181 ? 11.211 28.672 20.5 1 96.81 181 SER B O 1
ATOM 3803 N N . MET B 1 182 ? 12.523 28.578 18.688 1 97.19 182 MET B N 1
ATOM 3804 C CA . MET B 1 182 ? 11.766 27.5 18.062 1 97.19 182 MET B CA 1
ATOM 3805 C C . MET B 1 182 ? 11.914 26.203 18.859 1 97.19 182 MET B C 1
ATOM 3807 O O . MET B 1 182 ? 10.961 25.438 18.984 1 97.19 182 MET B O 1
ATOM 3811 N N . LYS B 1 183 ? 13.102 25.906 19.297 1 96.69 183 LYS B N 1
ATOM 3812 C CA . LYS B 1 183 ? 13.32 24.719 20.109 1 96.69 183 LYS B CA 1
ATOM 3813 C C . LYS B 1 183 ? 12.43 24.75 21.359 1 96.69 183 LYS B C 1
ATOM 3815 O O . LYS B 1 183 ? 11.859 23.719 21.734 1 96.69 183 LYS B O 1
ATOM 3820 N N . ASN B 1 184 ? 12.289 25.906 21.953 1 96.25 184 ASN B N 1
ATOM 3821 C CA . ASN B 1 184 ? 11.422 26.062 23.109 1 96.25 184 ASN B CA 1
ATOM 3822 C C . ASN B 1 184 ? 9.953 25.859 22.75 1 96.25 184 ASN B C 1
ATOM 3824 O O . ASN B 1 184 ? 9.227 25.156 23.453 1 96.25 184 ASN B O 1
ATOM 3828 N N . LYS B 1 185 ? 9.609 26.484 21.656 1 95.44 185 LYS B N 1
ATOM 3829 C CA . LYS B 1 185 ? 8.227 26.406 21.203 1 95.44 185 LYS B CA 1
ATOM 3830 C C . LYS B 1 185 ? 7.824 24.969 20.906 1 95.44 185 LYS B C 1
ATOM 3832 O O . LYS B 1 185 ? 6.695 24.562 21.188 1 95.44 185 LYS B O 1
ATOM 3837 N N . LEU B 1 186 ? 8.742 24.219 20.359 1 95 186 LEU B N 1
ATOM 3838 C CA . LEU B 1 186 ? 8.453 22.859 19.938 1 95 186 LEU B CA 1
ATOM 3839 C C . LEU B 1 186 ? 8.883 21.859 21 1 95 186 LEU B C 1
ATOM 3841 O O . LEU B 1 186 ? 8.82 20.641 20.766 1 95 186 LEU B O 1
ATOM 3845 N N . SER B 1 187 ? 9.406 22.328 22.141 1 94.44 187 SER B N 1
ATOM 3846 C CA . SER B 1 187 ? 9.859 21.5 23.25 1 94.44 187 SER B CA 1
ATOM 3847 C C . SER B 1 187 ? 10.938 20.516 22.797 1 94.44 187 SER B C 1
ATOM 3849 O O . SER B 1 187 ? 10.867 19.328 23.109 1 94.44 187 SER B O 1
ATOM 3851 N N . VAL B 1 188 ? 11.82 21.031 22.016 1 94.5 188 VAL B N 1
ATOM 3852 C CA . VAL B 1 188 ? 12.961 20.234 21.562 1 94.5 188 VAL B CA 1
ATOM 3853 C C . VAL B 1 188 ? 14.008 20.156 22.672 1 94.5 188 VAL B C 1
ATOM 3855 O O . VAL B 1 188 ? 14.375 21.172 23.266 1 94.5 188 VAL B O 1
ATOM 3858 N N . PRO B 1 189 ? 14.43 18.969 22.938 1 92.62 189 PRO B N 1
ATOM 3859 C CA . PRO B 1 189 ? 15.484 18.875 23.938 1 92.62 189 PRO B CA 1
ATOM 3860 C C . PRO B 1 189 ? 16.719 19.688 23.578 1 92.62 189 PRO B C 1
ATOM 3862 O O . PRO B 1 189 ? 17.094 19.766 22.406 1 92.62 189 PRO B O 1
ATOM 3865 N N . LYS B 1 190 ? 17.375 20.141 24.594 1 90.06 190 LYS B N 1
ATOM 3866 C CA . LYS B 1 190 ? 18.5 21.062 24.406 1 90.06 190 LYS B CA 1
ATOM 3867 C C . LYS B 1 190 ? 19.625 20.391 23.609 1 90.06 190 LYS B C 1
ATOM 3869 O O . LYS B 1 190 ? 20.297 21.047 22.812 1 90.06 190 LYS B O 1
ATOM 3874 N N . SER B 1 191 ? 19.781 19.156 23.797 1 91.69 191 SER B N 1
ATOM 3875 C CA . SER B 1 191 ? 20.891 18.453 23.188 1 91.69 191 SER B CA 1
ATOM 3876 C C . SER B 1 191 ? 20.578 18.062 21.734 1 91.69 191 SER B C 1
ATOM 3878 O O . SER B 1 191 ? 21.453 17.609 21 1 91.69 191 SER B O 1
ATOM 3880 N N . ARG B 1 192 ? 19.359 18.328 21.297 1 94.12 192 ARG B N 1
ATOM 3881 C CA . ARG B 1 192 ? 18.953 17.891 19.969 1 94.12 192 ARG B CA 1
ATOM 3882 C C . ARG B 1 192 ? 18.828 19.062 19.016 1 94.12 192 ARG B C 1
ATOM 3884 O O . ARG B 1 192 ? 18.609 20.203 19.453 1 94.12 192 ARG B O 1
ATOM 3891 N N . ALA B 1 193 ? 19.078 18.75 17.797 1 94.88 193 ALA B N 1
ATOM 3892 C CA . ALA B 1 193 ? 18.969 19.766 16.75 1 94.88 193 ALA B CA 1
ATOM 3893 C C . ALA B 1 193 ? 17.5 20.047 16.422 1 94.88 193 ALA B C 1
ATOM 3895 O O . ALA B 1 193 ? 16.672 19.141 16.375 1 94.88 193 ALA B O 1
ATOM 38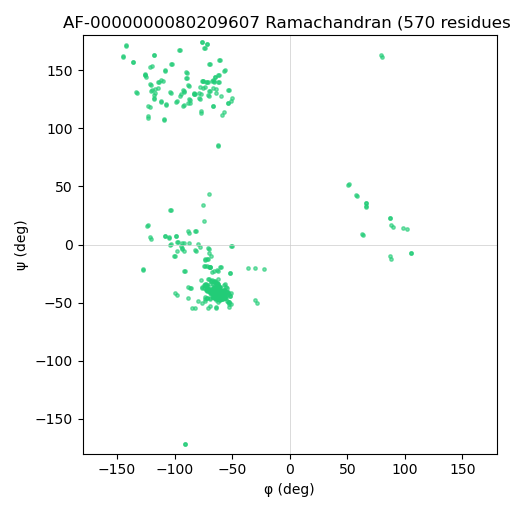96 N N . LEU B 1 194 ? 17.172 21.297 16.188 1 96.56 194 LEU B N 1
ATOM 3897 C CA . LEU B 1 194 ? 15.828 21.719 15.828 1 96.56 194 LEU B CA 1
ATOM 3898 C C . LEU B 1 194 ? 15.328 20.953 14.609 1 96.56 194 LEU B C 1
ATOM 3900 O O . LEU B 1 194 ? 14.18 20.5 14.586 1 96.56 194 LEU B O 1
ATOM 3904 N N . ALA B 1 195 ? 16.25 20.75 13.602 1 95.94 195 ALA B N 1
ATOM 3905 C CA . ALA B 1 195 ? 15.883 20.156 12.312 1 95.94 195 ALA B CA 1
ATOM 3906 C C . ALA B 1 195 ? 15.383 18.734 12.484 1 95.94 195 ALA B C 1
ATOM 3908 O O . ALA B 1 195 ? 14.625 18.234 11.648 1 95.94 195 ALA B O 1
ATOM 3909 N N . ASP B 1 196 ? 15.742 18.094 13.57 1 95.56 196 ASP B N 1
ATOM 3910 C CA . ASP B 1 196 ? 15.344 16.719 13.812 1 95.56 196 ASP B CA 1
ATOM 3911 C C . ASP B 1 196 ? 13.852 16.641 14.148 1 95.56 196 ASP B C 1
ATOM 3913 O O . ASP B 1 196 ? 13.273 15.547 14.141 1 95.56 196 ASP B O 1
ATOM 3917 N N . PHE B 1 197 ? 13.211 17.734 14.422 1 95.81 197 PHE B N 1
ATOM 3918 C CA . PHE B 1 197 ? 11.82 17.734 14.875 1 95.81 197 PHE B CA 1
ATOM 3919 C C . PHE B 1 197 ? 10.945 18.547 13.922 1 95.81 197 PHE B C 1
ATOM 3921 O O . PHE B 1 197 ? 9.766 18.766 14.203 1 95.81 197 PHE B O 1
ATOM 3928 N N . LEU B 1 198 ? 11.555 18.984 12.82 1 95.19 198 LEU B N 1
ATOM 3929 C CA . LEU B 1 198 ? 10.82 19.797 11.867 1 95.19 198 LEU B CA 1
ATOM 3930 C C . LEU B 1 198 ? 10.133 18.922 10.82 1 95.19 198 LEU B C 1
ATOM 3932 O O . LEU B 1 198 ? 10.625 17.844 10.484 1 95.19 198 LEU B O 1
ATOM 3936 N N . PRO B 1 199 ? 8.953 19.359 10.305 1 92.62 199 PRO B N 1
ATOM 3937 C CA . PRO B 1 199 ? 8.336 18.672 9.164 1 92.62 199 PRO B CA 1
ATOM 3938 C C . PRO B 1 199 ? 9.227 18.703 7.918 1 92.62 199 PRO B C 1
ATOM 3940 O O . PRO B 1 199 ? 10.086 19.578 7.785 1 92.62 199 PRO B O 1
ATOM 3943 N N . THR B 1 200 ? 8.969 17.766 7.023 1 90.5 200 THR B N 1
ATOM 3944 C CA . THR B 1 200 ? 9.789 17.594 5.828 1 90.5 200 THR B CA 1
ATOM 3945 C C . THR B 1 200 ? 9.836 18.875 5.016 1 90.5 200 THR B C 1
ATOM 3947 O O . THR B 1 200 ? 10.898 19.281 4.523 1 90.5 200 THR B O 1
ATOM 3950 N N . VAL B 1 201 ? 8.719 19.531 4.957 1 89.81 201 VAL B N 1
ATOM 3951 C CA . VAL B 1 201 ? 8.633 20.734 4.137 1 89.81 201 VAL B CA 1
ATOM 3952 C C . VAL B 1 201 ? 9.547 21.812 4.707 1 89.81 201 VAL B C 1
ATOM 3954 O O . VAL B 1 201 ? 10.203 22.531 3.955 1 89.81 201 VAL B O 1
ATOM 3957 N N . THR B 1 202 ? 9.625 21.938 6.012 1 95.25 202 THR B N 1
ATOM 3958 C CA . THR B 1 202 ? 10.469 22.938 6.66 1 95.25 202 THR B CA 1
ATOM 3959 C C . THR B 1 202 ? 11.945 22.578 6.504 1 95.25 202 THR B C 1
ATOM 3961 O O . THR B 1 202 ? 12.781 23.453 6.27 1 95.25 202 THR B O 1
ATOM 3964 N N . ILE B 1 203 ? 12.242 21.312 6.629 1 94.88 203 ILE B N 1
ATOM 3965 C CA . ILE B 1 203 ? 13.609 20.844 6.434 1 94.88 203 ILE B CA 1
ATOM 3966 C C . ILE B 1 203 ? 14.062 21.156 5.008 1 94.88 203 ILE B C 1
ATOM 3968 O O . ILE B 1 203 ? 15.172 21.641 4.793 1 94.88 203 ILE B O 1
ATOM 3972 N N . ALA B 1 204 ? 13.195 20.891 4.074 1 90.88 204 ALA B N 1
ATOM 3973 C CA . ALA B 1 204 ? 13.5 21.125 2.666 1 90.88 204 ALA B CA 1
ATOM 3974 C C . ALA B 1 204 ? 13.727 22.609 2.398 1 90.88 204 ALA B C 1
ATOM 3976 O O . ALA B 1 204 ? 14.617 22.984 1.629 1 90.88 204 ALA B O 1
ATOM 3977 N N . ALA B 1 205 ? 12.93 23.438 3 1 93.06 205 ALA B N 1
ATOM 3978 C CA . ALA B 1 205 ? 13.094 24.875 2.855 1 93.06 205 ALA B CA 1
ATOM 3979 C C . ALA B 1 205 ? 14.438 25.328 3.422 1 93.06 205 ALA B C 1
ATOM 3981 O O . ALA B 1 205 ? 15.148 26.109 2.789 1 93.06 205 ALA B O 1
ATOM 3982 N N . LYS B 1 206 ? 14.789 24.828 4.594 1 96.38 206 LYS B N 1
ATOM 3983 C CA . LYS B 1 206 ? 16.078 25.125 5.195 1 96.38 206 LYS B CA 1
ATOM 3984 C C . LYS B 1 206 ? 17.234 24.688 4.285 1 96.38 206 LYS B C 1
ATOM 3986 O O . LYS B 1 206 ? 18.219 25.422 4.129 1 96.38 206 LYS B O 1
ATOM 3991 N N . ASN B 1 207 ? 17.047 23.531 3.709 1 94.31 207 ASN B N 1
ATOM 3992 C CA . ASN B 1 207 ? 18.094 23.016 2.828 1 94.31 207 ASN B CA 1
ATOM 3993 C C . ASN B 1 207 ? 18.266 23.875 1.586 1 94.31 207 ASN B C 1
ATOM 3995 O O . ASN B 1 207 ? 19.391 24.172 1.178 1 94.31 207 ASN B O 1
ATOM 3999 N N . LEU B 1 208 ? 17.156 24.219 1.027 1 92.5 208 LEU B N 1
ATOM 4000 C CA . LEU B 1 208 ? 17.234 25.047 -0.172 1 92.5 208 LEU B CA 1
ATOM 4001 C C . LEU B 1 208 ? 17.875 26.406 0.133 1 92.5 208 LEU B C 1
ATOM 4003 O O . LEU B 1 208 ? 18.734 26.875 -0.625 1 92.5 208 LEU B O 1
ATOM 4007 N N . ALA B 1 209 ? 17.484 27.031 1.225 1 95.56 209 ALA B N 1
ATOM 4008 C CA . ALA B 1 209 ? 18.094 28.281 1.643 1 95.56 209 ALA B CA 1
ATOM 4009 C C . ALA B 1 209 ? 19.609 28.125 1.815 1 95.56 209 ALA B C 1
ATOM 4011 O O . ALA B 1 209 ? 20.391 28.984 1.394 1 95.56 209 ALA B O 1
ATOM 4012 N N . THR B 1 210 ? 19.984 27.031 2.434 1 96.38 210 THR B N 1
ATOM 4013 C CA . THR B 1 210 ? 21.391 26.75 2.682 1 96.38 210 THR B CA 1
ATOM 4014 C C . THR B 1 210 ? 22.141 26.516 1.37 1 96.38 210 THR B C 1
ATOM 4016 O O . THR B 1 210 ? 23.25 27.031 1.182 1 96.38 210 THR B O 1
ATOM 4019 N N . GLU B 1 211 ? 21.484 25.766 0.436 1 92.25 211 GLU B N 1
ATOM 4020 C CA . GLU B 1 211 ? 22.094 25.5 -0.862 1 92.25 211 GLU B CA 1
ATOM 4021 C C . GLU B 1 211 ? 22.281 26.781 -1.663 1 92.25 211 GLU B C 1
ATOM 4023 O O . GLU B 1 211 ? 23.328 26.984 -2.285 1 92.25 211 GLU B O 1
ATOM 4028 N N . ILE B 1 212 ? 21.328 27.625 -1.651 1 91.5 212 ILE B N 1
ATOM 4029 C CA . ILE B 1 212 ? 21.422 28.891 -2.361 1 91.5 212 ILE B CA 1
ATOM 4030 C C . ILE B 1 212 ? 22.531 29.75 -1.731 1 91.5 212 ILE B C 1
ATOM 4032 O O . ILE B 1 212 ? 23.312 30.391 -2.441 1 91.5 212 ILE B O 1
ATOM 4036 N N . THR B 1 213 ? 22.562 29.797 -0.385 1 96.06 213 THR B N 1
ATOM 4037 C CA . THR B 1 213 ? 23.594 30.547 0.304 1 96.06 213 THR B CA 1
ATOM 4038 C C . THR B 1 213 ? 24.984 30.047 -0.092 1 96.06 213 THR B C 1
ATOM 4040 O O . THR B 1 213 ? 25.875 30.844 -0.404 1 96.06 213 THR B O 1
ATOM 4043 N N . ASN B 1 214 ? 25.109 28.688 -0.073 1 93.56 214 ASN B N 1
ATOM 4044 C CA . ASN B 1 214 ? 26.375 28.094 -0.506 1 93.56 214 ASN B CA 1
ATOM 4045 C C . ASN B 1 214 ? 26.766 28.562 -1.9 1 93.56 214 ASN B C 1
ATOM 4047 O O . ASN B 1 214 ? 27.922 28.969 -2.121 1 93.56 214 ASN B O 1
ATOM 4051 N N . HIS B 1 215 ? 25.859 28.484 -2.74 1 90.88 215 HIS B N 1
ATOM 4052 C CA . HIS B 1 215 ? 26.094 28.859 -4.129 1 90.88 215 HIS B CA 1
ATOM 4053 C C . HIS B 1 215 ? 26.484 30.328 -4.242 1 90.88 215 HIS B C 1
ATOM 4055 O O . HIS B 1 215 ? 27.484 30.656 -4.898 1 90.88 215 HIS B O 1
ATOM 4061 N N . ASN B 1 216 ? 25.781 31.219 -3.572 1 93.56 216 ASN B N 1
ATOM 4062 C CA . ASN B 1 216 ? 26.016 32.656 -3.691 1 93.56 216 ASN B CA 1
ATOM 4063 C C . ASN B 1 216 ? 27.297 33.094 -2.982 1 93.56 216 ASN B C 1
ATOM 4065 O O . ASN B 1 216 ? 27.969 34 -3.42 1 93.56 216 ASN B O 1
ATOM 4069 N N . VAL B 1 217 ? 27.609 32.438 -1.902 1 96.12 217 VAL B N 1
ATOM 4070 C CA . VAL B 1 217 ? 28.859 32.719 -1.202 1 96.12 217 VAL B CA 1
ATOM 4071 C C . VAL B 1 217 ? 30.047 32.406 -2.121 1 96.12 217 VAL B C 1
ATOM 4073 O O . VAL B 1 217 ? 31 33.219 -2.199 1 96.12 217 VAL B O 1
ATOM 4076 N N . ARG B 1 218 ? 29.953 31.344 -2.863 1 92.69 218 ARG B N 1
ATOM 4077 C CA . ARG B 1 218 ? 31.016 30.953 -3.791 1 92.69 218 ARG B CA 1
ATOM 4078 C C . ARG B 1 218 ? 31.031 31.875 -5.016 1 92.69 218 ARG B C 1
ATOM 4080 O O . ARG B 1 218 ? 32.062 32.406 -5.391 1 92.69 218 ARG B O 1
ATOM 4087 N N . GLN B 1 219 ? 29.891 32.062 -5.559 1 92.44 219 GLN B N 1
ATOM 4088 C CA . GLN B 1 219 ? 29.75 32.781 -6.816 1 92.44 219 GLN B CA 1
ATOM 4089 C C . GLN B 1 219 ? 30.141 34.25 -6.648 1 92.44 219 GLN B C 1
ATOM 4091 O O . GLN B 1 219 ? 30.797 34.844 -7.52 1 92.44 219 GLN B O 1
ATOM 4096 N N . ASN B 1 220 ? 29.812 34.844 -5.531 1 95.06 220 ASN B N 1
ATOM 4097 C CA . ASN B 1 220 ? 30.062 36.281 -5.293 1 95.06 220 ASN B CA 1
ATOM 4098 C C . ASN B 1 220 ? 31.25 36.5 -4.367 1 95.06 220 ASN B C 1
ATOM 4100 O O . ASN B 1 220 ? 31.547 37.625 -3.98 1 95.06 220 ASN B O 1
ATOM 4104 N N . ASP B 1 221 ? 31.797 35.469 -3.973 1 95.06 221 ASP B N 1
ATOM 4105 C CA . ASP B 1 221 ? 32.969 35.469 -3.076 1 95.06 221 ASP B CA 1
ATOM 4106 C C . ASP B 1 221 ? 32.688 36.344 -1.842 1 95.06 221 ASP B C 1
ATOM 4108 O O . ASP B 1 221 ? 33.438 37.25 -1.538 1 95.06 221 ASP B O 1
ATOM 4112 N N . LEU B 1 222 ? 31.609 36.062 -1.226 1 96.62 222 LEU B N 1
ATOM 4113 C CA . LEU B 1 222 ? 31.234 36.812 -0.018 1 96.62 222 LEU B CA 1
ATOM 4114 C C . LEU B 1 222 ? 32.219 36.5 1.118 1 96.62 222 LEU B C 1
ATOM 4116 O O . LEU B 1 222 ? 32.656 35.375 1.269 1 96.62 222 LEU B O 1
ATOM 4120 N N . GLN B 1 223 ? 32.5 37.562 1.813 1 96.81 223 GLN B N 1
ATOM 4121 C CA . GLN B 1 223 ? 33.469 37.438 2.902 1 96.81 223 GLN B CA 1
ATOM 4122 C C . GLN B 1 223 ? 32.875 37.938 4.219 1 96.81 223 GLN B C 1
ATOM 4124 O O . GLN B 1 223 ? 32.156 38.938 4.234 1 96.81 223 GLN B O 1
ATOM 4129 N N . GLY B 1 224 ? 33.281 37.219 5.293 1 96.75 224 GLY B N 1
ATOM 4130 C CA . GLY B 1 224 ? 32.938 37.688 6.625 1 96.75 224 GLY B CA 1
ATOM 4131 C C . GLY B 1 224 ? 31.531 37.344 7.023 1 96.75 224 GLY B C 1
ATOM 4132 O O . GLY B 1 224 ? 30.688 37.031 6.168 1 96.75 224 GLY B O 1
ATOM 4133 N N . GLU B 1 225 ? 31.219 37.375 8.266 1 97.38 225 GLU B N 1
ATOM 4134 C CA . GLU B 1 225 ? 29.953 36.938 8.852 1 97.38 225 GLU B CA 1
ATOM 4135 C C . GLU B 1 225 ? 28.797 37.844 8.422 1 97.38 225 GLU B C 1
ATOM 4137 O O . GLU B 1 225 ? 27.703 37.344 8.148 1 97.38 225 GLU B O 1
ATOM 4142 N N . ARG B 1 226 ? 29.016 39.094 8.344 1 97 226 ARG B N 1
ATOM 4143 C CA . ARG B 1 226 ? 27.953 40.062 8.078 1 97 226 ARG B CA 1
ATOM 4144 C C . ARG B 1 226 ? 27.344 39.844 6.691 1 97 226 ARG B C 1
ATOM 4146 O O . ARG B 1 226 ? 26.141 39.656 6.555 1 97 226 ARG B O 1
ATOM 4153 N N . SER B 1 227 ? 28.203 39.844 5.684 1 97.25 227 SER B N 1
ATOM 4154 C CA . SER B 1 227 ? 27.734 39.688 4.312 1 97.25 227 SER B CA 1
ATOM 4155 C C . SER B 1 227 ? 27.062 38.312 4.105 1 97.25 227 SER B C 1
ATOM 4157 O O . SER B 1 227 ? 26.031 38.219 3.426 1 97.25 227 SER B O 1
ATOM 4159 N N . ILE B 1 228 ? 27.625 37.344 4.699 1 97.81 228 ILE B N 1
ATOM 4160 C CA . ILE B 1 228 ? 27.109 35.969 4.539 1 97.81 228 ILE B CA 1
ATOM 4161 C C . ILE B 1 228 ? 25.797 35.844 5.289 1 97.81 228 ILE B C 1
ATOM 4163 O O . ILE B 1 228 ? 24.859 35.188 4.801 1 97.81 228 ILE B O 1
ATOM 4167 N N . THR B 1 229 ? 25.703 36.469 6.438 1 98.19 229 THR B N 1
ATOM 4168 C CA . THR B 1 229 ? 24.453 36.5 7.191 1 98.19 229 THR B CA 1
ATOM 4169 C C . THR B 1 229 ? 23.344 37.156 6.387 1 98.19 229 THR B C 1
ATOM 4171 O O . THR B 1 229 ? 22.219 36.656 6.32 1 98.19 229 THR B O 1
ATOM 4174 N N . ASP B 1 230 ? 23.641 38.281 5.777 1 97.94 230 ASP B N 1
ATOM 4175 C CA . ASP B 1 230 ? 22.641 39 4.996 1 97.94 230 ASP B CA 1
ATOM 4176 C C . ASP B 1 230 ? 22.109 38.125 3.854 1 97.94 230 ASP B C 1
ATOM 4178 O O . ASP B 1 230 ? 20.906 38.094 3.6 1 97.94 230 ASP B O 1
ATOM 4182 N N . GLU B 1 231 ? 23 37.406 3.186 1 97.19 231 GLU B N 1
ATOM 4183 C CA . GLU B 1 231 ? 22.625 36.5 2.105 1 97.19 231 GLU B CA 1
ATOM 4184 C C . GLU B 1 231 ? 21.719 35.406 2.615 1 97.19 231 GLU B C 1
ATOM 4186 O O . GLU B 1 231 ? 20.688 35.094 2.012 1 97.19 231 GLU B O 1
ATOM 4191 N N . HIS B 1 232 ? 22.094 34.75 3.709 1 97.94 232 HIS B N 1
ATOM 4192 C CA . HIS B 1 232 ? 21.359 33.625 4.27 1 97.94 232 HIS B CA 1
ATOM 4193 C C . HIS B 1 232 ? 19.984 34.062 4.754 1 97.94 232 HIS B C 1
ATOM 4195 O O . HIS B 1 232 ? 19 33.344 4.551 1 97.94 232 HIS B O 1
ATOM 4201 N N . VAL B 1 233 ? 19.922 35.219 5.367 1 98.44 233 VAL B N 1
ATOM 4202 C CA . VAL B 1 233 ? 18.656 35.781 5.867 1 98.44 233 VAL B CA 1
ATOM 4203 C C . VAL B 1 233 ? 17.719 36.062 4.699 1 98.44 233 VAL B C 1
ATOM 4205 O O . VAL B 1 233 ? 16.547 35.719 4.742 1 98.44 233 VAL B O 1
ATOM 4208 N N . GLN B 1 234 ? 18.266 36.656 3.684 1 97.75 234 GLN B N 1
ATOM 4209 C CA . GLN B 1 234 ? 17.438 37 2.52 1 97.75 234 GLN B CA 1
ATOM 4210 C C . GLN B 1 234 ? 16.875 35.719 1.868 1 97.75 234 GLN B C 1
ATOM 4212 O O . GLN B 1 234 ? 15.719 35.688 1.45 1 97.75 234 GLN B O 1
ATOM 4217 N N . ASN B 1 235 ? 17.703 34.75 1.76 1 95.69 235 ASN B N 1
ATOM 4218 C CA . ASN B 1 235 ? 17.266 33.469 1.183 1 95.69 235 ASN B CA 1
ATOM 4219 C C . ASN B 1 235 ? 16.141 32.844 2.01 1 95.69 235 ASN B C 1
ATOM 4221 O O . ASN B 1 235 ? 15.156 32.375 1.455 1 95.69 235 ASN B O 1
ATOM 4225 N N . ASN B 1 236 ? 16.281 32.844 3.32 1 97.56 236 ASN B N 1
ATOM 4226 C CA . ASN B 1 236 ? 15.266 32.25 4.199 1 97.56 236 ASN B CA 1
ATOM 4227 C C . ASN B 1 236 ? 13.984 33.094 4.184 1 97.56 236 ASN B C 1
ATOM 4229 O O . ASN B 1 236 ? 12.883 32.531 4.254 1 97.56 236 ASN B O 1
ATOM 4233 N N . LYS B 1 237 ? 14.102 34.406 4.055 1 97.31 237 LYS B N 1
ATOM 4234 C CA . LYS B 1 237 ? 12.938 35.281 3.941 1 97.31 237 LYS B CA 1
ATOM 4235 C C . LYS B 1 237 ? 12.156 34.969 2.664 1 97.31 237 LYS B C 1
ATOM 4237 O O . LYS B 1 237 ? 10.922 34.906 2.684 1 97.31 237 LYS B O 1
ATOM 4242 N N . SER B 1 238 ? 12.914 34.875 1.608 1 94.44 238 SER B N 1
ATOM 4243 C CA . SER B 1 238 ? 12.289 34.562 0.328 1 94.44 238 SER B CA 1
ATOM 4244 C C . SER B 1 238 ? 11.531 33.219 0.388 1 94.44 238 SER B C 1
ATOM 4246 O O . SER B 1 238 ? 10.422 33.125 -0.135 1 94.44 238 SER B O 1
ATOM 4248 N N . LEU B 1 239 ? 12.133 32.25 0.99 1 93 239 LEU B N 1
ATOM 4249 C CA . LEU B 1 239 ? 11.5 30.938 1.103 1 93 239 LEU B CA 1
ATOM 4250 C C . LEU B 1 239 ? 10.273 31 2.008 1 93 239 LEU B C 1
ATOM 4252 O O . LEU B 1 239 ? 9.258 30.359 1.735 1 93 239 LEU B O 1
ATOM 4256 N N . ARG B 1 240 ? 10.367 31.734 3.08 1 96.75 240 ARG B N 1
ATOM 4257 C CA . ARG B 1 240 ? 9.211 31.922 3.939 1 96.75 240 ARG B CA 1
ATOM 4258 C C . ARG B 1 240 ? 8.047 32.531 3.168 1 96.75 240 ARG B C 1
ATOM 4260 O O . ARG B 1 240 ? 6.898 32.125 3.318 1 96.75 240 ARG B O 1
ATOM 4267 N N . ASP B 1 241 ? 8.359 33.562 2.336 1 94.25 241 ASP B N 1
ATOM 4268 C CA . ASP B 1 241 ? 7.332 34.25 1.534 1 94.25 241 ASP B CA 1
ATOM 4269 C C . ASP B 1 241 ? 6.664 33.25 0.575 1 94.25 241 ASP B C 1
ATOM 4271 O O . ASP B 1 241 ? 5.441 33.281 0.414 1 94.25 241 ASP B O 1
ATOM 4275 N N . MET B 1 242 ? 7.48 32.469 0.038 1 90.19 242 MET B N 1
ATOM 4276 C CA . MET B 1 242 ? 6.949 31.469 -0.879 1 90.19 242 MET B CA 1
ATOM 4277 C C . MET B 1 242 ? 6.023 30.5 -0.148 1 90.19 242 MET B C 1
ATOM 4279 O O . MET B 1 242 ? 4.945 30.172 -0.646 1 90.19 242 MET B O 1
ATOM 4283 N N . LEU B 1 243 ? 6.41 30.047 0.993 1 88.25 243 LEU B N 1
ATOM 4284 C CA . LEU B 1 243 ? 5.602 29.125 1.79 1 88.25 243 LEU B CA 1
ATOM 4285 C C . LEU B 1 243 ? 4.301 29.797 2.227 1 88.25 243 LEU B C 1
ATOM 4287 O O . LEU B 1 243 ? 3.229 29.188 2.145 1 88.25 243 LEU B O 1
ATOM 4291 N N . ALA B 1 244 ? 4.406 31.062 2.598 1 90.56 244 ALA B N 1
ATOM 4292 C CA . ALA B 1 244 ? 3.252 31.812 3.074 1 90.56 244 ALA B CA 1
ATOM 4293 C C . ALA B 1 244 ? 2.217 31.984 1.967 1 90.56 244 ALA B C 1
ATOM 4295 O O . ALA B 1 244 ? 1.011 31.953 2.227 1 90.56 244 ALA B O 1
ATOM 4296 N N . GLU B 1 245 ? 2.682 32.188 0.768 1 88.31 245 GLU B N 1
ATOM 4297 C CA . GLU B 1 245 ? 1.797 32.312 -0.387 1 88.31 245 GLU B CA 1
ATOM 4298 C C . GLU B 1 245 ? 0.959 31.062 -0.584 1 88.31 245 GLU B C 1
ATOM 4300 O O . GLU B 1 245 ? -0.133 31.109 -1.153 1 88.31 245 GLU B O 1
ATOM 4305 N N . ARG B 1 246 ? 1.43 30.062 -0.012 1 82.06 246 ARG B N 1
ATOM 4306 C CA . ARG B 1 246 ? 0.731 28.781 -0.144 1 82.06 246 ARG B CA 1
ATOM 4307 C C . ARG B 1 246 ? 0.054 28.391 1.165 1 82.06 246 ARG B C 1
ATOM 4309 O O . ARG B 1 246 ? -0.329 27.234 1.352 1 82.06 246 ARG B O 1
ATOM 4316 N N . GLY B 1 247 ? 0.078 29.281 2.082 1 87.12 247 GLY B N 1
ATOM 4317 C CA . GLY B 1 247 ? -0.656 29.109 3.324 1 87.12 247 GLY B CA 1
ATOM 4318 C C . GLY B 1 247 ? 0.145 28.375 4.391 1 87.12 247 GLY B C 1
ATOM 4319 O O . GLY B 1 247 ? -0.418 27.891 5.367 1 87.12 247 GLY B O 1
ATOM 4320 N N . ILE B 1 248 ? 1.403 28.297 4.23 1 88.12 248 ILE B N 1
ATOM 4321 C CA . ILE B 1 248 ? 2.242 27.578 5.188 1 88.12 248 ILE B CA 1
ATOM 4322 C C . ILE B 1 248 ? 3.057 28.562 6.008 1 88.12 248 ILE B C 1
ATOM 4324 O O . ILE B 1 248 ? 3.797 29.391 5.449 1 88.12 248 ILE B O 1
ATOM 4328 N N . LYS B 1 249 ? 2.854 28.5 7.234 1 95.5 249 LYS B N 1
ATOM 4329 C CA . LYS B 1 249 ? 3.695 29.219 8.188 1 95.5 249 LYS B CA 1
ATOM 4330 C C . LYS B 1 249 ? 4.57 28.266 8.984 1 95.5 249 LYS B C 1
ATOM 4332 O O . LYS B 1 249 ? 4.094 27.594 9.906 1 95.5 249 LYS B O 1
ATOM 4337 N N . PRO B 1 250 ? 5.844 28.25 8.703 1 94.81 250 PRO B N 1
ATOM 4338 C CA . PRO B 1 250 ? 6.699 27.219 9.273 1 94.81 250 PRO B CA 1
ATOM 4339 C C . PRO B 1 250 ? 6.645 27.188 10.805 1 94.81 250 PRO B C 1
ATOM 4341 O O . PRO B 1 250 ? 6.68 26.109 11.398 1 94.81 250 PRO B O 1
ATOM 4344 N N . GLU B 1 251 ? 6.492 28.375 11.414 1 96.06 251 GLU B N 1
ATOM 4345 C CA . GLU B 1 251 ? 6.539 28.438 12.875 1 96.06 251 GLU B CA 1
ATOM 4346 C C . GLU B 1 251 ? 5.27 27.875 13.492 1 96.06 251 GLU B C 1
ATOM 4348 O O . GLU B 1 251 ? 5.227 27.609 14.703 1 96.06 251 GLU B O 1
ATOM 4353 N N . GLU B 1 252 ? 4.297 27.672 12.742 1 94.12 252 GLU B N 1
ATOM 4354 C CA . GLU B 1 252 ? 3.014 27.219 13.266 1 94.12 252 GLU B CA 1
ATOM 4355 C C . GLU B 1 252 ? 2.84 25.703 13.055 1 94.12 252 GLU B C 1
ATOM 4357 O O . GLU B 1 252 ? 1.888 25.109 13.562 1 94.12 252 GLU B O 1
ATOM 4362 N N . LEU B 1 253 ? 3.678 25.125 12.32 1 92.06 253 LEU B N 1
ATOM 4363 C CA . LEU B 1 253 ? 3.586 23.688 12.086 1 92.06 253 LEU B CA 1
ATOM 4364 C C . LEU B 1 253 ? 3.979 22.906 13.328 1 92.06 253 LEU B C 1
ATOM 4366 O O . LEU B 1 253 ? 4.922 23.281 14.031 1 92.06 253 LEU B O 1
ATOM 4370 N N . PRO B 1 254 ? 3.258 21.859 13.594 1 90.25 254 PRO B N 1
ATOM 4371 C CA . PRO B 1 254 ? 3.59 21.062 14.773 1 90.25 254 PRO B CA 1
ATOM 4372 C C . PRO B 1 254 ? 4.91 20.312 14.625 1 90.25 254 PRO B C 1
ATOM 4374 O O . PRO B 1 254 ? 5.352 20.047 13.5 1 90.25 254 PRO B O 1
ATOM 4377 N N . ALA B 1 255 ? 5.508 20 15.773 1 92.12 255 ALA B N 1
ATOM 4378 C CA . ALA B 1 255 ? 6.73 19.203 15.773 1 92.12 255 ALA B CA 1
ATOM 4379 C C . ALA B 1 255 ? 6.461 17.797 15.25 1 92.12 255 ALA B C 1
ATOM 4381 O O . ALA B 1 255 ? 5.379 17.25 15.469 1 92.12 255 ALA B O 1
ATOM 4382 N N . GLU B 1 256 ? 7.402 17.281 14.547 1 90.69 256 GLU B N 1
ATOM 4383 C CA . GLU B 1 256 ? 7.363 15.875 14.148 1 90.69 256 GLU B CA 1
ATOM 4384 C C . GLU B 1 256 ? 8.148 15.008 15.125 1 90.69 256 GLU B C 1
ATOM 4386 O O . GLU B 1 256 ? 8.867 15.516 15.984 1 90.69 256 GLU B O 1
ATOM 4391 N N . GLU B 1 257 ? 7.934 13.711 14.969 1 86.44 257 GLU B N 1
ATOM 4392 C CA . GLU B 1 257 ? 8.648 12.766 15.82 1 86.44 257 GLU B CA 1
ATOM 4393 C C . GLU B 1 257 ? 10.156 12.867 15.617 1 86.44 257 GLU B C 1
ATOM 4395 O O . GLU B 1 257 ? 10.625 13.125 14.508 1 86.44 257 GLU B O 1
ATOM 4400 N N . ASP B 1 258 ? 10.844 12.641 16.703 1 89.56 258 ASP B N 1
ATOM 4401 C CA . ASP B 1 258 ? 12.305 12.688 16.688 1 89.56 258 ASP B CA 1
ATOM 4402 C C . ASP B 1 258 ? 12.867 11.766 15.602 1 89.56 258 ASP B C 1
ATOM 4404 O O . ASP B 1 258 ? 12.633 10.555 15.633 1 89.56 258 ASP B O 1
ATOM 4408 N N . LEU B 1 259 ? 13.602 12.266 14.711 1 87.38 259 LEU B N 1
ATOM 4409 C CA . LEU B 1 259 ? 14.133 11.516 13.578 1 87.38 259 LEU B CA 1
ATOM 4410 C C . LEU B 1 259 ? 15.062 10.398 14.047 1 87.38 259 LEU B C 1
ATOM 4412 O O . LEU B 1 259 ? 15.141 9.344 13.422 1 87.38 259 LEU B O 1
ATOM 4416 N N . LYS B 1 260 ? 15.852 10.664 15.055 1 81.44 260 LYS B N 1
ATOM 4417 C CA . LYS B 1 260 ? 16.75 9.633 15.57 1 81.44 260 LYS B CA 1
ATOM 4418 C C . LYS B 1 260 ? 15.969 8.414 16.047 1 81.44 260 LYS B C 1
ATOM 4420 O O . LYS B 1 260 ? 16.391 7.277 15.812 1 81.44 260 LYS B O 1
ATOM 4425 N N . LYS B 1 261 ? 14.875 8.617 16.703 1 76.81 261 LYS B N 1
ATOM 4426 C CA . LYS B 1 261 ? 14.016 7.531 17.156 1 76.81 261 LYS B CA 1
ATOM 4427 C C . LYS B 1 261 ? 13.391 6.793 15.977 1 76.81 261 LYS B C 1
ATOM 4429 O O . LYS B 1 261 ? 13.305 5.562 15.984 1 76.81 261 LYS B O 1
ATOM 4434 N N . LEU B 1 262 ? 13.031 7.547 15.031 1 74.5 262 LEU B N 1
ATOM 4435 C CA . LEU B 1 262 ? 12.383 6.992 13.852 1 74.5 262 LEU B CA 1
ATOM 4436 C C . LEU B 1 262 ? 13.344 6.109 13.062 1 74.5 262 LEU B C 1
ATOM 4438 O O . LEU B 1 262 ? 12.953 5.059 12.547 1 74.5 262 LEU B O 1
ATOM 4442 N N . GLU B 1 263 ? 14.531 6.625 12.898 1 71.94 263 GLU B N 1
ATOM 4443 C CA . GLU B 1 263 ? 15.562 5.863 12.195 1 71.94 263 GLU B CA 1
ATOM 4444 C C . GLU B 1 263 ? 15.766 4.492 12.836 1 71.94 263 GLU B C 1
ATOM 4446 O O . GLU B 1 263 ? 15.906 3.49 12.133 1 71.94 263 GLU B O 1
ATOM 4451 N N . ARG B 1 264 ? 15.672 4.414 14.094 1 67.25 264 ARG B N 1
ATOM 4452 C CA . ARG B 1 264 ? 15.836 3.168 14.836 1 67.25 264 ARG B CA 1
ATOM 4453 C C . ARG B 1 264 ? 14.664 2.227 14.586 1 67.25 264 ARG B C 1
ATOM 4455 O O . ARG B 1 264 ? 14.852 1.021 14.414 1 67.25 264 ARG B O 1
ATOM 4462 N N . ARG B 1 265 ? 13.469 2.809 14.5 1 64 265 ARG B N 1
ATOM 4463 C CA . ARG B 1 265 ? 12.25 2.027 14.312 1 64 265 ARG B CA 1
ATOM 4464 C C . ARG B 1 265 ? 12.188 1.448 12.906 1 64 265 ARG B C 1
ATOM 4466 O O . ARG B 1 265 ? 11.805 0.293 12.719 1 64 265 ARG B O 1
ATOM 4473 N N . VAL B 1 266 ? 12.305 2.303 11.977 1 58.56 266 VAL B N 1
ATOM 4474 C CA . VAL B 1 266 ? 12.258 1.855 10.594 1 58.56 266 VAL B CA 1
ATOM 4475 C C . VAL B 1 266 ? 13.234 0.7 10.391 1 58.56 266 VAL B C 1
ATOM 4477 O O . VAL B 1 266 ? 12.922 -0.277 9.703 1 58.56 266 VAL B O 1
ATOM 4480 N N . LYS B 1 267 ? 14.312 0.897 10.977 1 56.84 267 LYS B N 1
ATOM 4481 C CA . LYS B 1 267 ? 15.297 -0.178 10.891 1 56.84 267 LYS B CA 1
ATOM 4482 C C . LYS B 1 267 ? 14.766 -1.455 11.539 1 56.84 267 LYS B C 1
ATOM 4484 O O . LYS B 1 267 ? 14.992 -2.555 11.031 1 56.84 267 LYS B O 1
ATOM 4489 N N . SER B 1 268 ? 13.883 -1.27 12.578 1 54.34 268 SER B N 1
ATOM 4490 C CA . SER B 1 268 ? 13.328 -2.402 13.312 1 54.34 268 SER B CA 1
ATOM 4491 C C . SER B 1 268 ? 12.102 -2.973 12.609 1 54.34 268 SER B C 1
ATOM 4493 O O . SER B 1 268 ? 11.906 -4.188 12.586 1 54.34 268 SER B O 1
ATOM 4495 N N . ASP B 1 269 ? 11.008 -2.119 12.289 1 50.62 269 ASP B N 1
ATOM 4496 C CA . ASP B 1 269 ? 9.75 -2.533 11.672 1 50.62 269 ASP B CA 1
ATOM 4497 C C . ASP B 1 269 ? 10 -3.318 10.383 1 50.62 269 ASP B C 1
ATOM 4499 O O . ASP B 1 269 ? 9.25 -4.234 10.055 1 50.62 269 ASP B O 1
ATOM 4503 N N . GLU B 1 270 ? 10.758 -2.852 9.5 1 41.5 270 GLU B N 1
ATOM 4504 C CA . GLU B 1 270 ? 11.055 -3.736 8.375 1 41.5 270 GLU B CA 1
ATOM 4505 C C . GLU B 1 270 ? 11.039 -5.199 8.805 1 41.5 270 GLU B C 1
ATOM 4507 O O . GLU B 1 270 ? 10.578 -6.066 8.062 1 41.5 270 GLU B O 1
ATOM 4512 N N . LYS B 1 271 ? 11.172 -5.477 10.07 1 39.38 271 LYS B N 1
ATOM 4513 C CA . LYS B 1 271 ? 11.195 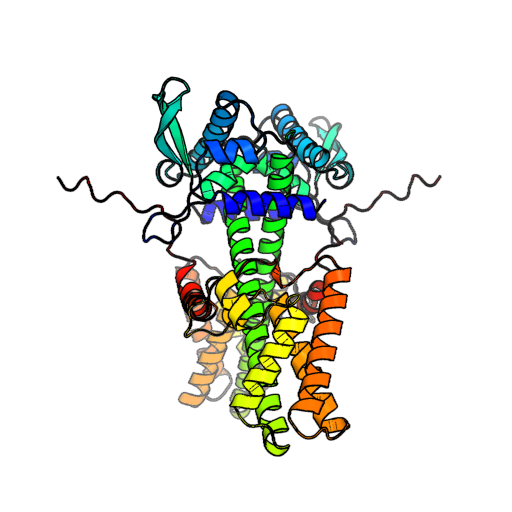-6.848 10.57 1 39.38 271 LYS B CA 1
ATOM 4514 C C . LYS B 1 271 ? 9.828 -7.246 11.133 1 39.38 271 LYS B C 1
ATOM 4516 O O . LYS B 1 271 ? 9.391 -8.383 10.961 1 39.38 271 LYS B O 1
ATOM 4521 N N . ARG B 1 272 ? 8.984 -6.434 11.93 1 39.41 272 ARG B N 1
ATOM 4522 C CA . ARG B 1 272 ? 7.906 -6.77 12.852 1 39.41 272 ARG B CA 1
ATOM 4523 C C . ARG B 1 272 ? 6.547 -6.633 12.18 1 39.41 272 ARG B C 1
ATOM 4525 O O . ARG B 1 272 ? 5.516 -6.949 12.781 1 39.41 272 ARG B O 1
ATOM 4532 N N . LEU B 1 273 ? 5.965 -6.293 11.195 1 34.78 273 LEU B N 1
ATOM 4533 C CA . LEU B 1 273 ? 4.676 -5.82 10.703 1 34.78 273 LEU B CA 1
ATOM 4534 C C . LEU B 1 273 ? 3.551 -6.758 11.133 1 34.78 273 LEU B C 1
ATOM 4536 O O . LEU B 1 273 ? 2.451 -6.305 11.461 1 34.78 273 LEU B O 1
ATOM 4540 N N . ILE B 1 274 ? 3.398 -7.977 10.992 1 33.31 274 ILE B N 1
ATOM 4541 C CA . ILE B 1 274 ? 2.189 -8.789 11.055 1 33.31 274 ILE B CA 1
ATOM 4542 C C . ILE B 1 274 ? 1.766 -8.977 12.508 1 33.31 274 ILE B C 1
ATOM 4544 O O . ILE B 1 274 ? 0.576 -8.922 12.828 1 33.31 274 ILE B O 1
ATOM 4548 N N . LYS B 1 275 ? 2.48 -9.367 13.531 1 34.5 275 LYS B N 1
ATOM 4549 C CA . LYS B 1 275 ? 2.143 -9.938 14.828 1 34.5 275 LYS B CA 1
ATOM 4550 C C . LYS B 1 275 ? 1.557 -8.875 15.758 1 34.5 275 LYS B C 1
ATOM 4552 O O . LYS B 1 275 ? 0.925 -9.203 16.766 1 34.5 275 LYS B O 1
ATOM 4557 N N . ALA B 1 276 ? 1.696 -7.676 15.586 1 39.12 276 ALA B N 1
ATOM 4558 C CA . ALA B 1 276 ? 1.696 -6.727 16.703 1 39.12 276 ALA B CA 1
ATOM 4559 C C . ALA B 1 276 ? 0.292 -6.195 16.969 1 39.12 276 ALA B C 1
ATOM 4561 O O . ALA B 1 276 ? 0.09 -5.387 17.875 1 39.12 276 ALA B O 1
ATOM 4562 N N . ALA B 1 277 ? -0.756 -6.426 16.281 1 38.81 277 ALA B N 1
ATOM 4563 C CA . ALA B 1 277 ? -1.943 -5.598 16.453 1 38.81 277 ALA B CA 1
ATOM 4564 C C . ALA B 1 277 ? -2.82 -6.137 17.578 1 38.81 277 ALA B C 1
ATOM 4566 O O . ALA B 1 277 ? -3.949 -5.68 17.781 1 38.81 277 ALA B O 1
ATOM 4567 N N . GLU B 1 278 ? -2.6 -7.152 18.328 1 43.91 278 GLU B N 1
ATOM 4568 C CA . GLU B 1 278 ? -3.508 -7.668 19.359 1 43.91 278 GLU B CA 1
ATOM 4569 C C . GLU B 1 278 ? -3.439 -6.832 20.625 1 43.91 278 GLU B C 1
ATOM 4571 O O . GLU B 1 278 ? -2.383 -6.297 20.969 1 43.91 278 GLU B O 1
ATOM 4576 N N . LEU B 1 279 ? -4.684 -6.562 21.141 1 49.22 279 LEU B N 1
ATOM 4577 C CA . LEU B 1 279 ? -4.742 -5.859 22.422 1 49.22 279 LEU B CA 1
ATOM 4578 C C . LEU B 1 279 ? -4.125 -6.695 23.531 1 49.22 279 LEU B C 1
ATOM 4580 O O . LEU B 1 279 ? -4.195 -7.926 23.5 1 49.22 279 LEU B O 1
ATOM 4584 N N . PRO B 1 280 ? -3.195 -6.23 24.406 1 49.28 280 PRO B N 1
ATOM 4585 C CA . PRO B 1 280 ? -2.627 -6.992 25.516 1 49.28 280 PRO B CA 1
ATOM 4586 C C . PRO B 1 280 ? -3.695 -7.645 26.406 1 49.28 280 PRO B C 1
ATOM 4588 O O . PRO B 1 280 ? -4.766 -7.062 26.609 1 49.28 280 PRO B O 1
ATOM 4591 N N . LYS B 1 281 ? -3.523 -9.055 26.5 1 47.09 281 LYS B N 1
ATOM 4592 C CA . LYS B 1 281 ? -4.426 -9.812 27.359 1 47.09 281 LYS B CA 1
ATOM 4593 C C . LYS B 1 281 ? -4.262 -9.406 28.828 1 47.09 281 LYS B C 1
ATOM 4595 O O . LYS B 1 281 ? -3.17 -9.031 29.25 1 47.09 281 LYS B O 1
ATOM 4600 N N . ASP B 1 282 ? -5.262 -9.18 29.562 1 35.97 282 ASP B N 1
ATOM 4601 C CA . ASP B 1 282 ? -5.246 -8.961 31 1 35.97 282 ASP B CA 1
ATOM 4602 C C . ASP B 1 282 ? -4.648 -10.164 31.734 1 35.97 282 ASP B C 1
ATOM 4604 O O . ASP B 1 282 ? -5.02 -11.305 31.469 1 35.97 282 ASP B O 1
ATOM 4608 N N . ALA B 1 283 ? -3.422 -10.273 32.438 1 37.53 283 ALA B N 1
ATOM 4609 C CA . ALA B 1 283 ? -2.832 -11.258 33.344 1 37.53 283 ALA B CA 1
ATOM 4610 C C . ALA B 1 283 ? -3.809 -11.633 34.469 1 37.53 283 ALA B C 1
ATOM 4612 O O . ALA B 1 283 ? -3.457 -12.375 35.375 1 37.53 283 ALA B O 1
ATOM 4613 N N . LYS B 1 284 ? -4.953 -11.234 34.719 1 36.62 284 LYS B N 1
ATOM 4614 C CA . LYS B 1 284 ? -5.516 -11.594 36.031 1 36.62 284 LYS B CA 1
ATOM 4615 C C . LYS B 1 284 ? -5.977 -13.047 36.031 1 36.62 284 LYS B C 1
ATOM 4617 O O . LYS B 1 284 ? -6.5 -13.531 37.031 1 36.62 284 LYS B O 1
ATOM 4622 N N . GLU B 1 285 ? -6.422 -13.719 35 1 32.34 285 GLU B N 1
ATOM 4623 C CA . GLU B 1 285 ? -7.188 -14.891 35.406 1 32.34 285 GLU B CA 1
ATOM 4624 C C . GLU B 1 285 ? -6.262 -16.016 35.844 1 32.34 285 GLU B C 1
ATOM 4626 O O . GLU B 1 285 ? -6.703 -17.156 36.031 1 32.34 285 GLU B O 1
ATOM 4631 N N . GLU B 1 286 ? -4.953 -15.945 35.812 1 26.98 286 GLU B N 1
ATOM 4632 C CA . GLU B 1 286 ? -4.387 -17.125 36.438 1 26.98 286 GLU B CA 1
ATOM 4633 C C . GLU B 1 286 ? -4.508 -17.047 37.969 1 26.98 286 GLU B C 1
ATOM 4635 O O . GLU B 1 286 ? -3.543 -16.703 38.656 1 26.98 286 GLU B O 1
ATOM 4640 N N . LYS B 1 287 ? -5.543 -16.469 38.625 1 22.78 287 LYS B N 1
ATOM 4641 C CA . LYS B 1 287 ? -5.645 -16.953 39.969 1 22.78 287 LYS B CA 1
ATOM 4642 C C . LYS B 1 287 ? -6.48 -18.234 40.062 1 22.78 287 LYS B C 1
ATOM 4644 O O . LYS B 1 287 ? -7.527 -18.328 39.406 1 22.78 287 LYS B O 1
#

Solvent-accessible surface area (backbone atoms only — not comparable to full-atom values): 29926 Å² total; per-residue (Å²): 116,64,63,64,56,49,50,50,51,51,50,54,54,58,67,61,46,40,62,44,83,101,43,92,51,56,32,32,48,47,69,63,49,33,57,68,46,68,43,88,48,66,75,63,44,50,54,22,45,49,44,25,44,34,19,28,54,47,44,71,38,66,48,65,51,30,48,35,81,43,76,44,77,42,79,42,94,87,71,46,70,44,82,39,84,40,31,42,23,28,67,67,41,50,43,35,25,39,34,47,38,61,24,76,33,45,51,17,10,42,44,40,51,47,34,40,51,32,23,49,53,34,50,50,50,52,50,50,51,51,50,49,49,33,51,50,36,48,50,51,26,50,53,35,49,51,50,34,53,56,58,38,40,78,31,69,25,52,72,68,51,47,52,52,38,52,27,48,19,33,14,39,36,30,79,65,32,30,51,68,54,44,21,61,74,58,66,49,56,86,92,53,63,62,71,44,28,46,42,52,70,53,34,44,49,52,28,48,25,39,46,51,33,43,50,48,37,62,74,66,59,52,55,37,56,67,55,46,31,53,49,31,26,49,38,19,37,53,50,31,50,57,36,43,77,71,73,41,54,64,66,73,55,69,67,41,72,52,44,73,60,45,55,54,42,56,66,43,43,81,69,46,83,80,76,71,86,68,57,83,76,81,82,65,81,79,119,118,64,63,64,57,51,50,51,51,51,50,54,55,58,67,62,45,41,63,45,82,101,44,92,49,57,32,30,48,45,70,62,49,31,57,69,46,68,42,88,48,65,74,63,43,50,53,23,45,51,43,25,43,35,19,28,54,48,45,72,41,67,49,68,60,30,48,35,82,43,74,43,79,42,77,41,93,87,71,47,71,43,83,40,84,40,31,43,24,28,67,66,39,50,42,35,26,39,35,47,37,60,27,77,34,46,50,17,11,42,45,40,50,48,33,40,51,33,24,51,53,33,50,51,49,52,51,50,50,51,49,48,50,32,52,50,34,47,50,51,27,51,50,36,50,51,50,37,52,55,59,38,40,78,31,69,27,53,73,69,49,48,52,50,39,51,28,49,20,33,14,38,35,30,79,65,33,30,51,68,54,45,22,60,75,58,67,48,55,86,93,50,64,62,70,44,27,45,42,51,68,53,33,42,49,52,27,50,26,41,45,51,34,42,49,47,36,63,76,66,59,52,54,39,55,66,56,47,31,54,49,31,25,50,38,19,36,52,49,30,52,55,36,43,76,71,72,40,53,64,67,74,55,68,63,41,73,53,44,73,62,46,56,56,41,55,67,48,45,83,72,55,77,83,79,69,80,65,52,84,77,78,80,68,73,86,113

InterPro domains:
  IPR003497 BRO N-terminal domain [PF02498] (22-108)

Sequence (574 aa):
MNNDRVLELTQSFNEIGQHFPDSKIEFWYARELQKILGYDRWENFINVIEKAKSSCISTKVEVSDHFRDVTKMVVIGSGAERPVEDIMLTRYACYLIAQNGDPRKEPIAFAQTYFALQTRKQELIEEQLRLQDRIQAREKLRESETELSKNIYERGVDDKGFGRIRSRGDAALFGGNTTQSMKNKLSVPKSRALADFLPTVTIAAKNLATEITNHNVRQNDLQGERSITDEHVQNNKSLRDMLAERGIKPEELPAEEDLKKLERRVKSDEKRLIKAAELPKDAKEEKMNNDRVLELTQSFNEIGQHFPDSKIEFWYARELQKILGYDRWENFINVIEKAKSSCISTKVEVSDHFRDVTKMVVIGSGAERPVEDIMLTRYACYLIAQNGDPRKEPIAFAQTYFALQTRKQELIEEQLRLQDRIQAREKLRESETELSKNIYERGVDDKGFGRIRSRGDAALFGGNTTQSMKNKLSVPKSRALADFLPTVTIAAKNLATEITNHNVRQNDLQGERSITDEHVQNNKSLRDMLAERGIKPEELPAEEDLKKLERRVKSDEKRLIKAAELPKDAKEEK